Protein AF-A0A1L9AW19-F1 (afdb_monomer_lite)

Organism: NCBI:txid83449

Radius of gyration: 34.16 Å; chains: 1; bounding box: 81×55×118 Å

Secondary structure (DSSP, 8-state):
---------PPP---PPPTT----------PPPEEEEPPPPHHHHHHHHHT--SEEE---EEEEESPPSEEEEEEEEEEEEETTEEEEEEPPS-EEEEE-TTSEEEEEETTB--EEETTTTT--EEEEEEEEEEESSTTPPPEEEEEEEEEEE-EEEEEE--SS--BTPEEEEEEEE-GGGGGSEEEEEEEE----TT----SSPPEEEEEEEPTTS-TT--EEEETTBSSSS-SSB----S---SSEEEEEEEEEE-TTSPPEEEEEEEEEEEEPPPEEEEEEEEE-TTSTTEEEEEEEEESB-GGG--EEEEEEE-S--SS-----GGGT-EEEEPPTTSEEEEEEEGGG-TT----TT-S-SS--EEEEE-TT-EETTEE--STTT-EE-TTT--EEETTEEE--TT-SEEE-TTHHHHS-PPPPP-----------S--TT-S-TTSPPPHHHHHHHHHHHH--EEEEEE-TTS-EEEETTEE--SHHHHHTS--EETTTTEEPPHHHHHHHHHHHHHSPTT--GGGG--SS-EE--HHHHHHHHHHHIIIIIHHHHHHHTTTTGGGS-HHHHHHHHHHHHHH-TTHHHHT-HHHHHHHHTT-HHHHHH-GGG--S-HHHHHHHHHHHHHHHHHSPPP--

Structure (mmCIF, N/CA/C/O backbone):
data_AF-A0A1L9AW19-F1
#
_entry.id   AF-A0A1L9AW19-F1
#
loop_
_atom_site.group_PDB
_atom_site.id
_atom_site.type_symbol
_atom_site.label_atom_id
_atom_site.label_alt_id
_atom_site.label_comp_id
_atom_site.label_asym_id
_atom_site.label_entity_id
_atom_site.label_seq_id
_atom_site.pdbx_PDB_ins_code
_atom_site.Cartn_x
_atom_site.Cartn_y
_atom_site.Cartn_z
_atom_site.occupancy
_atom_site.B_iso_or_equiv
_atom_site.auth_seq_id
_atom_site.auth_comp_id
_atom_site.auth_asym_id
_atom_site.auth_atom_id
_atom_site.pdbx_PDB_model_num
ATOM 1 N N . MET A 1 1 ? -4.990 26.698 59.824 1.00 34.62 1 MET A N 1
ATOM 2 C CA . MET A 1 1 ? -4.557 26.229 58.493 1.00 34.62 1 MET A CA 1
ATOM 3 C C . MET A 1 1 ? -4.482 24.715 58.561 1.00 34.62 1 MET A C 1
ATOM 5 O O . MET A 1 1 ? -3.542 24.199 59.143 1.00 34.62 1 MET A O 1
ATOM 9 N N . ALA A 1 2 ? -5.534 24.029 58.117 1.00 32.56 2 ALA A N 1
ATOM 10 C CA . ALA A 1 2 ? -5.581 22.571 58.079 1.00 32.56 2 ALA A CA 1
ATOM 11 C C . ALA A 1 2 ? -5.122 22.136 56.685 1.00 32.56 2 ALA A C 1
ATOM 13 O O . ALA A 1 2 ? -5.772 22.458 55.695 1.00 32.56 2 ALA A O 1
ATOM 14 N N . THR A 1 3 ? -3.956 21.504 56.613 1.00 30.02 3 THR A N 1
ATOM 15 C CA . THR A 1 3 ? -3.401 20.929 55.389 1.00 30.02 3 THR A CA 1
ATOM 16 C C . THR A 1 3 ? -4.108 19.616 55.089 1.00 30.02 3 THR A C 1
ATOM 18 O O . THR A 1 3 ? -4.022 18.666 55.863 1.00 30.02 3 THR A O 1
ATOM 21 N N . THR A 1 4 ? -4.832 19.586 53.975 1.00 33.34 4 THR A N 1
ATOM 22 C CA . THR A 1 4 ? -5.451 18.393 53.399 1.00 33.34 4 THR A CA 1
ATOM 23 C C . THR A 1 4 ? -4.341 17.505 52.830 1.00 33.34 4 THR A C 1
ATOM 25 O O . THR A 1 4 ? -3.750 17.841 51.807 1.00 33.34 4 THR A O 1
ATOM 28 N N . GLU A 1 5 ? -4.007 16.407 53.509 1.00 33.78 5 GLU A N 1
ATOM 29 C CA . GLU A 1 5 ? -3.123 15.374 52.958 1.00 33.78 5 GLU A CA 1
ATOM 30 C C . GLU A 1 5 ? -3.886 14.556 51.907 1.00 33.78 5 GLU A C 1
ATOM 32 O O . GLU A 1 5 ? -4.848 13.851 52.219 1.00 33.78 5 GLU A O 1
ATOM 37 N N . GLU A 1 6 ? -3.448 14.646 50.651 1.00 36.22 6 GLU A N 1
ATOM 38 C CA . GLU A 1 6 ? -3.836 13.719 49.588 1.00 36.22 6 GLU A CA 1
ATOM 39 C C . GLU A 1 6 ? -3.358 12.302 49.938 1.00 36.22 6 GLU A C 1
ATOM 41 O O . GLU A 1 6 ? -2.165 11.992 49.912 1.00 36.22 6 GLU A O 1
ATOM 46 N N . GLN A 1 7 ? -4.300 11.412 50.255 1.00 36.25 7 GLN A N 1
ATOM 47 C CA . GLN A 1 7 ? -4.023 9.987 50.404 1.00 36.25 7 GLN A CA 1
ATOM 48 C C . GLN A 1 7 ? -3.700 9.367 49.038 1.00 36.25 7 GLN A C 1
ATOM 50 O O . GLN A 1 7 ? -4.588 9.095 48.230 1.00 36.25 7 GLN A O 1
ATOM 55 N N . GLN A 1 8 ? -2.417 9.088 48.800 1.00 32.81 8 GLN A N 1
ATOM 56 C CA . GLN A 1 8 ? -1.978 8.233 47.698 1.00 32.81 8 GLN A CA 1
ATOM 57 C C . GLN A 1 8 ? -2.557 6.818 47.854 1.00 32.81 8 GLN A C 1
ATOM 59 O O . GLN A 1 8 ? -2.247 6.097 48.806 1.00 32.81 8 GLN A O 1
ATOM 64 N N . VAL A 1 9 ? -3.372 6.397 46.886 1.00 38.53 9 VAL A N 1
ATOM 65 C CA . VAL A 1 9 ? -3.925 5.040 46.803 1.00 38.53 9 VAL A CA 1
ATOM 66 C C . VAL A 1 9 ? -2.788 4.048 46.515 1.00 38.53 9 VAL A C 1
ATOM 68 O O . VAL A 1 9 ? -2.249 3.993 45.409 1.00 38.53 9 VAL A O 1
ATOM 71 N N . LYS A 1 10 ? -2.392 3.258 47.522 1.00 43.81 10 LYS A N 1
ATOM 72 C CA . LYS A 1 10 ? -1.422 2.159 47.370 1.00 43.81 10 LYS A CA 1
ATOM 73 C C . LYS A 1 10 ? -2.030 1.023 46.543 1.00 43.81 10 LYS A C 1
ATOM 75 O O . LYS A 1 10 ? -3.122 0.549 46.848 1.00 43.81 10 LYS A O 1
ATOM 80 N N . LYS A 1 11 ? -1.287 0.533 45.542 1.00 44.16 11 LYS A N 1
ATOM 81 C CA . LYS A 1 11 ? -1.626 -0.701 44.811 1.00 44.16 11 LYS A CA 1
ATOM 82 C C . LYS A 1 11 ? -1.694 -1.897 45.780 1.00 44.16 11 LYS A C 1
ATOM 84 O O . LYS A 1 11 ? -0.886 -1.944 46.712 1.00 44.16 11 LYS A O 1
ATOM 89 N N . PRO A 1 12 ? -2.601 -2.869 45.566 1.00 49.94 12 PRO A N 1
ATOM 90 C CA . PRO A 1 12 ? -2.660 -4.071 46.390 1.00 49.94 12 PRO A CA 1
ATOM 91 C C . PRO A 1 12 ? -1.337 -4.839 46.274 1.00 49.94 12 PRO A C 1
ATOM 93 O O . PRO A 1 12 ? -0.938 -5.249 45.186 1.00 49.94 12 PRO A O 1
ATOM 96 N N . GLY A 1 13 ? -0.632 -4.978 47.396 1.00 51.50 13 GLY A N 1
ATOM 97 C CA . GLY A 1 13 ? 0.623 -5.716 47.501 1.00 51.50 13 GLY A CA 1
ATOM 98 C C . GLY A 1 13 ? 0.438 -6.993 48.310 1.00 51.50 13 GLY A C 1
ATOM 99 O O . GLY A 1 13 ? -0.326 -7.021 49.274 1.00 51.50 13 GLY A O 1
ATOM 100 N N . THR A 1 14 ? 1.159 -8.046 47.940 1.00 54.50 14 THR A N 1
ATOM 101 C CA . THR A 1 14 ? 1.256 -9.260 48.753 1.00 54.50 14 THR A CA 1
ATOM 102 C C . THR A 1 14 ? 2.213 -8.992 49.912 1.00 54.50 14 THR A C 1
ATOM 104 O O . THR A 1 14 ? 3.387 -8.698 49.689 1.00 54.50 14 THR A O 1
ATOM 107 N N . VAL A 1 15 ? 1.722 -9.073 51.149 1.00 62.09 15 VAL A N 1
ATOM 108 C CA . VAL A 1 15 ? 2.548 -8.933 52.357 1.00 62.09 15 VAL A CA 1
ATOM 109 C C . VAL A 1 15 ? 2.790 -10.320 52.945 1.00 62.09 15 VAL A C 1
ATOM 111 O O . VAL A 1 15 ? 1.854 -10.974 53.397 1.00 62.09 15 VAL A O 1
ATOM 114 N N . SER A 1 16 ? 4.048 -10.760 52.957 1.00 62.31 16 SER A N 1
ATOM 115 C CA . SER A 1 16 ? 4.471 -11.973 53.664 1.00 62.31 16 SER A CA 1
ATOM 116 C C . SER A 1 16 ? 4.874 -11.614 55.093 1.00 62.31 16 SER A C 1
ATOM 118 O O . SER A 1 16 ? 5.775 -10.801 55.295 1.00 62.31 16 SER A O 1
ATOM 120 N N . LEU A 1 17 ? 4.215 -12.213 56.086 1.00 73.00 17 LEU A N 1
ATOM 121 C CA . LEU A 1 17 ? 4.523 -12.017 57.505 1.00 73.00 17 LEU A CA 1
ATOM 122 C C . LEU A 1 17 ? 5.279 -13.236 58.045 1.00 73.00 17 LEU A C 1
ATOM 124 O O . LEU A 1 17 ? 4.819 -14.368 57.901 1.00 73.00 17 LEU A O 1
ATOM 128 N N . SER A 1 18 ? 6.429 -13.010 58.680 1.00 75.75 18 SER A N 1
ATOM 129 C CA . SER A 1 18 ? 7.195 -14.075 59.336 1.00 75.75 18 SER A CA 1
ATOM 130 C C . SER A 1 18 ? 6.483 -14.582 60.592 1.00 75.75 18 SER A C 1
ATOM 132 O O . SER A 1 18 ? 5.833 -13.816 61.310 1.00 75.75 18 SER A O 1
ATOM 134 N N . ALA A 1 19 ? 6.653 -15.867 60.910 1.00 69.56 19 ALA A N 1
ATOM 135 C CA . ALA A 1 19 ? 6.173 -16.430 62.169 1.00 69.56 19 ALA A CA 1
ATOM 136 C C . ALA A 1 19 ? 6.755 -15.650 63.367 1.00 69.56 19 ALA A C 1
ATOM 138 O O . ALA A 1 19 ? 7.963 -15.434 63.446 1.00 69.56 19 ALA A O 1
ATOM 139 N N . GLY A 1 20 ? 5.888 -15.203 64.283 1.00 77.06 20 GLY A N 1
ATOM 140 C CA . GLY A 1 20 ? 6.267 -14.380 65.441 1.00 77.06 20 GLY A CA 1
ATOM 141 C C . GLY A 1 20 ? 6.178 -12.861 65.231 1.00 77.06 20 GLY A C 1
ATOM 142 O O . GLY A 1 20 ? 6.421 -12.115 66.178 1.00 77.06 20 GLY A O 1
ATOM 143 N N . TYR A 1 21 ? 5.792 -12.390 64.039 1.00 74.31 21 TYR A N 1
ATOM 144 C CA . TYR A 1 21 ? 5.556 -10.968 63.776 1.00 74.31 21 TYR A CA 1
ATOM 145 C C . TYR A 1 21 ? 4.434 -10.405 64.669 1.00 74.31 21 TYR A C 1
ATOM 147 O O . TYR A 1 21 ? 3.326 -10.941 64.707 1.00 74.31 21 TYR A O 1
ATOM 155 N N . ARG A 1 22 ? 4.721 -9.314 65.391 1.00 71.81 22 ARG A N 1
ATOM 156 C CA . ARG A 1 22 ? 3.766 -8.600 66.252 1.00 71.81 22 ARG A CA 1
ATOM 157 C C . ARG A 1 22 ? 3.751 -7.119 65.893 1.00 71.81 22 ARG A C 1
ATOM 159 O O . ARG A 1 22 ? 4.606 -6.361 66.338 1.00 71.81 22 ARG A O 1
ATOM 166 N N . ALA A 1 23 ? 2.765 -6.714 65.105 1.00 79.25 23 ALA A N 1
ATOM 167 C CA . ALA A 1 23 ? 2.429 -5.318 64.860 1.00 79.25 23 ALA A CA 1
ATOM 168 C C . ALA A 1 23 ? 0.916 -5.194 64.636 1.00 79.25 23 ALA A C 1
ATOM 170 O O . ALA A 1 23 ? 0.247 -6.183 64.334 1.00 79.25 23 ALA A O 1
ATOM 171 N N . SER A 1 24 ? 0.381 -3.982 64.775 1.00 77.31 24 SER A N 1
ATOM 172 C CA . SER A 1 24 ? -0.996 -3.683 64.382 1.00 77.31 24 SER A CA 1
ATOM 173 C C . SER A 1 24 ? -1.022 -3.359 62.889 1.00 77.31 24 SER A C 1
ATOM 175 O O . SER A 1 24 ? -0.371 -2.406 62.461 1.00 77.31 24 SER A O 1
ATOM 177 N N . ILE A 1 25 ? -1.735 -4.161 62.096 1.00 72.06 25 ILE A N 1
ATOM 178 C CA . ILE A 1 25 ? -1.934 -3.911 60.665 1.00 72.06 25 ILE A CA 1
ATOM 179 C C . ILE A 1 25 ? -3.363 -3.391 60.485 1.00 72.06 25 ILE A C 1
ATOM 181 O O . ILE A 1 25 ? -4.308 -4.160 60.673 1.00 72.06 25 ILE A O 1
ATOM 185 N N . PRO A 1 26 ? -3.557 -2.107 60.142 1.00 71.00 26 PRO A N 1
ATOM 186 C CA . PRO A 1 26 ? -4.883 -1.597 59.838 1.00 71.00 26 PRO A CA 1
ATOM 187 C C . PRO A 1 26 ? -5.350 -2.159 58.492 1.00 71.00 26 PRO A C 1
ATOM 189 O O . PRO A 1 26 ? -4.672 -2.011 57.474 1.00 71.00 26 PRO A O 1
ATOM 192 N N . PHE A 1 27 ? -6.523 -2.786 58.483 1.00 69.00 27 PHE A N 1
ATOM 193 C CA . PHE A 1 27 ? -7.205 -3.190 57.258 1.00 69.00 27 PHE A CA 1
ATOM 194 C C . PHE A 1 27 ? -8.269 -2.158 56.910 1.00 69.00 27 PHE A C 1
ATOM 196 O O . PHE A 1 27 ? -9.036 -1.730 57.772 1.00 69.00 27 PHE A O 1
ATOM 203 N N . VAL A 1 28 ? -8.344 -1.800 55.632 1.00 71.31 28 VAL A N 1
ATOM 204 C CA . VAL A 1 28 ? -9.493 -1.080 55.087 1.00 71.31 28 VAL A CA 1
ATOM 205 C C . VAL A 1 28 ? -10.367 -2.116 54.405 1.00 71.31 28 VAL A C 1
ATOM 207 O O . VAL A 1 28 ? -9.972 -2.717 53.407 1.00 71.31 28 VAL A O 1
ATOM 210 N N . LEU A 1 29 ? -11.538 -2.369 54.980 1.00 75.81 29 LEU A N 1
ATOM 211 C CA . LEU A 1 29 ? -12.510 -3.265 54.376 1.00 75.81 29 LEU A CA 1
ATOM 212 C C . LEU A 1 29 ? -13.164 -2.522 53.210 1.00 75.81 29 LEU A C 1
ATOM 214 O O . LEU A 1 29 ? -13.919 -1.577 53.425 1.00 75.81 29 LEU A O 1
ATOM 218 N N . VAL A 1 30 ? -12.839 -2.928 51.982 1.00 78.44 30 VAL A N 1
ATOM 219 C CA . VAL A 1 30 ? -13.473 -2.392 50.774 1.00 78.44 30 VAL A CA 1
ATOM 220 C C . VAL A 1 30 ? -14.645 -3.310 50.420 1.00 78.44 30 VAL A C 1
ATOM 222 O O . VAL A 1 30 ? -14.416 -4.443 49.986 1.00 78.44 30 VAL A O 1
ATOM 225 N N . PRO A 1 31 ? -15.901 -2.893 50.656 1.00 82.19 31 PRO A N 1
ATOM 226 C CA . PRO A 1 31 ? -17.059 -3.692 50.280 1.00 82.19 31 PRO A CA 1
ATOM 227 C C . PRO A 1 31 ? -17.091 -3.926 48.766 1.00 82.19 31 PRO A C 1
ATOM 229 O O . PRO A 1 31 ? -16.716 -3.049 47.989 1.00 82.19 31 PRO A O 1
ATOM 232 N N . ARG A 1 32 ? -17.564 -5.108 48.339 1.00 86.62 32 ARG A N 1
ATOM 233 C CA . ARG A 1 32 ? -17.723 -5.409 46.910 1.00 86.62 32 ARG A CA 1
ATOM 234 C C . ARG A 1 32 ? -18.640 -4.380 46.268 1.00 86.62 32 ARG A C 1
ATOM 236 O O . ARG A 1 32 ? -19.768 -4.170 46.724 1.00 86.62 32 ARG A O 1
ATOM 243 N N . THR A 1 33 ? -18.143 -3.755 45.219 1.00 92.56 33 THR A N 1
ATOM 244 C CA . THR A 1 33 ? -18.880 -2.772 44.447 1.00 92.56 33 THR A CA 1
ATOM 245 C C . THR A 1 33 ? -19.759 -3.456 43.407 1.00 92.56 33 THR A C 1
ATOM 247 O O . THR A 1 33 ? -19.515 -4.588 42.999 1.00 92.56 33 THR A O 1
ATOM 250 N N . SER A 1 34 ? -20.836 -2.788 43.004 1.00 94.62 34 SER A N 1
ATOM 251 C CA . SER A 1 34 ? -21.657 -3.232 41.873 1.00 94.62 34 SER A CA 1
ATOM 252 C C . SER A 1 34 ? -22.254 -2.028 41.167 1.00 94.62 34 SER A C 1
ATOM 254 O O . SER A 1 34 ? -22.520 -1.006 41.804 1.00 94.62 34 SER A O 1
ATOM 256 N N . ILE A 1 35 ? -22.450 -2.160 39.860 1.00 97.50 35 ILE A N 1
ATOM 257 C CA . ILE A 1 35 ? -23.029 -1.141 38.990 1.00 97.50 35 ILE A CA 1
ATOM 258 C C . ILE A 1 35 ? -24.196 -1.776 38.244 1.00 97.50 35 ILE A C 1
ATOM 260 O O . ILE A 1 35 ? -24.073 -2.875 37.708 1.00 97.50 35 ILE A O 1
ATOM 264 N N . THR A 1 36 ? -25.321 -1.071 38.205 1.00 97.69 36 THR A N 1
ATOM 265 C CA . THR A 1 36 ? -26.475 -1.386 37.362 1.00 97.69 36 THR A CA 1
ATOM 266 C C . THR A 1 36 ? -26.659 -0.231 36.390 1.00 97.69 36 THR A C 1
ATOM 268 O O . THR A 1 36 ? -26.858 0.901 36.823 1.00 97.69 36 THR A O 1
ATOM 271 N N . LEU A 1 37 ? -26.533 -0.510 35.093 1.00 98.12 37 LEU A N 1
ATOM 272 C CA . LEU A 1 37 ? -26.652 0.493 34.037 1.00 98.12 37 LEU A CA 1
ATOM 273 C C . LEU A 1 37 ? -28.118 0.675 33.651 1.00 98.12 37 LEU A C 1
ATOM 275 O O . LEU A 1 37 ? -28.838 -0.312 33.478 1.00 98.12 37 LEU A O 1
ATOM 279 N N . ASP A 1 38 ? -28.531 1.926 33.481 1.00 97.31 38 ASP A N 1
ATOM 280 C CA . ASP A 1 38 ? -29.851 2.241 32.951 1.00 97.31 38 ASP A CA 1
ATOM 281 C C . ASP A 1 38 ? -29.907 1.943 31.450 1.00 97.31 38 ASP A C 1
ATOM 283 O O . ASP A 1 38 ? -28.893 1.930 30.744 1.00 97.31 38 ASP A O 1
ATOM 287 N N . SER A 1 39 ? -31.120 1.727 30.942 1.00 94.38 39 SER A N 1
ATOM 288 C CA . SER A 1 39 ? -31.318 1.662 29.495 1.00 94.38 39 SER A CA 1
ATOM 289 C C . SER A 1 39 ? -31.022 3.027 28.858 1.00 94.38 39 SER A C 1
ATOM 291 O O . SER A 1 39 ? -31.372 4.057 29.443 1.00 94.38 39 SER A O 1
ATOM 293 N N . PRO A 1 40 ? -30.421 3.064 27.656 1.00 93.50 40 PRO A N 1
ATOM 294 C CA . PRO A 1 40 ? -30.194 4.304 26.927 1.00 93.50 40 PRO A CA 1
ATOM 295 C C . PRO A 1 40 ? -31.477 5.119 26.764 1.00 93.50 40 PRO A C 1
ATOM 297 O O . PRO A 1 40 ? -32.549 4.577 26.495 1.00 93.50 40 PRO A O 1
ATOM 300 N N . GLY A 1 41 ? -31.364 6.441 26.899 1.00 90.38 41 GLY A N 1
ATOM 301 C CA . GLY A 1 41 ? -32.507 7.336 26.746 1.00 90.38 41 GLY A CA 1
ATOM 302 C C . GLY A 1 41 ? -33.110 7.299 25.335 1.00 90.38 41 GLY A C 1
ATOM 303 O O . GLY A 1 41 ? -32.423 7.023 24.346 1.00 90.38 41 GLY A O 1
ATOM 304 N N . THR A 1 42 ? -34.393 7.655 25.229 1.00 92.62 42 THR A N 1
ATOM 305 C CA . THR A 1 42 ? -35.143 7.662 23.960 1.00 92.62 42 THR A CA 1
ATOM 306 C C . THR A 1 42 ? -34.464 8.508 22.882 1.00 92.62 42 THR A C 1
ATOM 308 O O . THR A 1 42 ? -34.371 8.071 21.742 1.00 92.62 42 THR A O 1
ATOM 311 N N . LEU A 1 43 ? -33.922 9.680 23.237 1.00 92.00 43 LEU A N 1
ATOM 312 C CA . LEU A 1 43 ? -33.252 10.572 22.281 1.00 92.00 43 LEU A CA 1
ATOM 313 C C . LEU A 1 43 ? -31.983 9.958 21.672 1.00 92.00 43 LEU A C 1
ATOM 315 O O . LEU A 1 43 ? -31.759 10.102 20.475 1.00 92.00 43 LEU A O 1
ATOM 319 N N . ALA A 1 44 ? -31.178 9.250 22.469 1.00 92.62 44 ALA A N 1
ATOM 320 C CA . ALA A 1 44 ? -29.969 8.588 21.977 1.00 92.62 44 ALA A CA 1
ATOM 321 C C . ALA A 1 44 ? -30.324 7.440 21.018 1.00 92.62 44 ALA A C 1
ATOM 323 O O . ALA A 1 44 ? -29.737 7.314 19.944 1.00 92.62 44 ALA A O 1
ATOM 324 N N . SER A 1 45 ? -31.348 6.658 21.377 1.00 93.62 45 SER A N 1
ATOM 325 C CA . SER A 1 45 ? -31.866 5.573 20.537 1.00 93.62 45 SER A CA 1
ATOM 326 C C . SER A 1 45 ? -32.445 6.100 19.220 1.00 93.62 45 SER A C 1
ATOM 328 O O . SER A 1 45 ? -32.104 5.598 18.153 1.00 93.62 45 SER A O 1
ATOM 330 N N . MET A 1 46 ? -33.252 7.165 19.274 1.00 93.12 46 MET A N 1
ATOM 331 C CA . MET A 1 46 ? -33.784 7.829 18.080 1.00 93.12 46 MET A CA 1
ATOM 332 C C . MET A 1 46 ? -32.673 8.413 17.204 1.00 93.12 46 MET A C 1
ATOM 334 O O . MET A 1 46 ? -32.763 8.325 15.985 1.00 93.12 46 MET A O 1
ATOM 338 N N . GLY A 1 47 ? -31.617 8.975 17.801 1.00 93.06 47 GLY A N 1
ATOM 339 C CA . GLY A 1 47 ? -30.457 9.484 17.068 1.00 93.06 47 GLY A CA 1
ATOM 340 C C . GLY A 1 47 ? -29.815 8.406 16.194 1.00 93.06 47 GLY A C 1
ATOM 341 O O . GLY A 1 47 ? -29.681 8.605 14.989 1.00 93.06 47 GLY A O 1
ATOM 342 N N . LEU A 1 48 ? -29.521 7.239 16.777 1.00 92.62 48 LEU A N 1
ATOM 343 C CA . LEU A 1 48 ? -28.939 6.088 16.066 1.00 92.62 48 LEU A CA 1
ATOM 344 C C . LEU A 1 48 ? -29.869 5.505 14.998 1.00 92.62 48 LEU A C 1
ATOM 346 O O . LEU A 1 48 ? -29.412 5.116 13.926 1.00 92.62 48 LEU A O 1
ATOM 350 N N . GLN A 1 49 ? -31.171 5.458 15.277 1.00 92.50 49 GLN A N 1
ATOM 351 C CA . GLN A 1 49 ? -32.166 4.894 14.361 1.00 92.50 49 GLN A CA 1
ATOM 352 C C . GLN A 1 49 ? -32.542 5.841 13.221 1.00 92.50 49 GLN A C 1
ATOM 354 O O . GLN A 1 49 ? -32.952 5.379 12.159 1.00 92.50 49 GLN A O 1
ATOM 359 N N . SER A 1 50 ? -32.416 7.155 13.428 1.00 92.31 50 SER A N 1
ATOM 360 C CA . SER A 1 50 ? -32.757 8.154 12.412 1.00 92.31 50 SER A CA 1
ATOM 361 C C . SER A 1 50 ? -31.820 8.116 11.208 1.00 92.31 50 SER A C 1
ATOM 363 O O . SER A 1 50 ? -32.238 8.484 10.115 1.00 92.31 50 SER A O 1
ATOM 365 N N . GLY A 1 51 ? -30.563 7.697 11.406 1.00 87.62 51 GLY A N 1
ATOM 366 C CA . GLY A 1 51 ? -29.549 7.702 10.353 1.00 87.62 51 GLY A CA 1
ATOM 367 C C . GLY A 1 51 ? -29.276 9.101 9.790 1.00 87.62 51 GLY A C 1
ATOM 368 O O . GLY A 1 51 ? -28.996 9.224 8.601 1.00 87.62 51 GLY A O 1
ATOM 369 N N . VAL A 1 52 ? -29.404 10.154 10.610 1.00 89.12 52 VAL A N 1
ATOM 370 C CA . VAL A 1 52 ? -29.158 11.554 10.212 1.00 89.12 52 VAL A CA 1
ATOM 371 C C . VAL A 1 52 ? -27.902 12.141 10.868 1.00 89.12 52 VAL A C 1
ATOM 373 O O . VAL A 1 52 ? -27.033 12.612 10.138 1.00 89.12 52 VAL A O 1
ATOM 376 N N . PRO A 1 53 ? -27.755 12.159 12.208 1.00 93.19 53 PRO A N 1
ATOM 377 C CA . PRO A 1 53 ? -26.592 12.783 12.828 1.00 93.19 53 PRO A CA 1
ATOM 378 C C . PRO A 1 53 ? -25.361 11.873 12.764 1.00 93.19 53 PRO A C 1
ATOM 380 O O . PRO A 1 53 ? -25.418 10.709 13.157 1.00 93.19 53 PRO A O 1
ATOM 383 N N . LEU A 1 54 ? -24.221 12.427 12.342 1.00 93.38 54 LEU A N 1
ATOM 384 C CA . LEU A 1 54 ? -22.939 11.709 12.345 1.00 93.38 54 LEU A CA 1
ATOM 385 C C . LEU A 1 54 ? -22.407 11.461 13.766 1.00 93.38 54 LEU A C 1
ATOM 387 O O . LEU A 1 54 ? -21.733 10.465 14.020 1.00 93.38 54 LEU A O 1
ATOM 391 N N . THR A 1 55 ? -22.721 12.372 14.691 1.00 94.81 55 THR A N 1
ATOM 392 C CA . T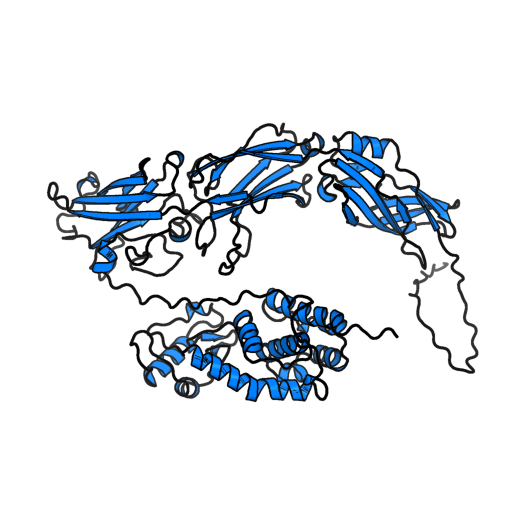HR A 1 55 ? -22.347 12.290 16.105 1.00 94.81 55 THR A CA 1
ATOM 393 C C . THR A 1 55 ? -23.588 12.351 16.985 1.00 94.81 55 THR A C 1
ATOM 395 O O . THR A 1 55 ? -24.475 13.184 16.792 1.00 94.81 55 THR A O 1
ATOM 398 N N . ILE A 1 56 ? -23.673 11.446 17.956 1.00 96.12 56 ILE A N 1
ATOM 399 C CA . ILE A 1 56 ? -24.869 11.234 18.771 1.00 96.12 56 ILE A CA 1
ATOM 400 C C . ILE A 1 56 ? -24.485 11.356 20.238 1.00 96.12 56 ILE A C 1
ATOM 402 O O . ILE A 1 56 ? -23.648 10.609 20.740 1.00 96.12 56 ILE A O 1
ATOM 406 N N . SER A 1 57 ? -25.118 12.298 20.937 1.00 96.69 57 SER A N 1
ATOM 407 C CA . SER A 1 57 ? -25.003 12.400 22.392 1.00 96.69 57 SER A CA 1
ATOM 408 C C . SER A 1 57 ? -25.648 11.178 23.041 1.00 96.69 57 SER A C 1
ATOM 410 O O . SER A 1 57 ? -26.824 10.888 22.804 1.00 96.69 57 SER A O 1
ATOM 412 N N . PHE A 1 58 ? -24.880 10.462 23.857 1.00 97.50 58 PHE A N 1
ATOM 413 C CA . PHE A 1 58 ? -25.266 9.178 24.429 1.00 97.50 58 PHE A CA 1
ATOM 414 C C . PHE A 1 58 ? -25.065 9.198 25.954 1.00 97.50 58 PHE A C 1
ATOM 416 O O . PHE A 1 58 ? -24.026 8.769 26.461 1.00 97.50 58 PHE A O 1
ATOM 423 N N . PRO A 1 59 ? -26.034 9.742 26.719 1.00 97.44 59 PRO A N 1
ATOM 424 C CA . PRO A 1 59 ? -25.947 9.787 28.173 1.00 97.44 59 PRO A CA 1
ATOM 425 C C . PRO A 1 59 ? -25.901 8.381 28.772 1.00 97.44 59 PRO A C 1
ATOM 427 O O . PRO A 1 59 ? -26.776 7.561 28.501 1.00 97.44 59 PRO A O 1
ATOM 430 N N . ILE A 1 60 ? -24.914 8.135 29.634 1.00 98.06 60 ILE A N 1
ATOM 431 C CA . ILE A 1 60 ? -24.779 6.886 30.386 1.00 98.06 60 ILE A CA 1
ATOM 432 C C . ILE A 1 60 ? -25.026 7.194 31.860 1.00 98.06 60 ILE A C 1
ATOM 434 O O . ILE A 1 60 ? -24.338 8.031 32.453 1.00 98.06 60 ILE A O 1
ATOM 438 N N . LYS A 1 61 ? -26.023 6.519 32.431 1.00 98.12 61 LYS A N 1
ATOM 439 C CA . LYS A 1 61 ? -26.464 6.662 33.820 1.00 98.12 61 LYS A CA 1
ATOM 440 C C . LYS A 1 61 ? -26.729 5.294 34.435 1.00 98.12 61 LYS A C 1
ATOM 442 O O . LYS A 1 61 ? -26.791 4.284 33.728 1.00 98.12 61 LYS A O 1
ATOM 447 N N . GLY A 1 62 ? -26.850 5.267 35.751 1.00 98.00 62 GLY A N 1
ATOM 448 C CA . GLY A 1 62 ? -27.214 4.064 36.471 1.00 98.00 62 GLY A CA 1
ATOM 449 C C . GLY A 1 62 ? -27.173 4.251 37.974 1.00 98.00 62 GLY A C 1
ATOM 450 O O . GLY A 1 62 ? -27.053 5.360 38.499 1.00 98.00 62 GLY A O 1
ATOM 451 N N . THR A 1 63 ? -27.215 3.125 38.672 1.00 98.25 63 THR A N 1
ATOM 452 C CA . THR A 1 63 ? -27.058 3.061 40.124 1.00 98.25 63 THR A CA 1
ATOM 453 C C . THR A 1 63 ? -25.849 2.219 40.490 1.00 98.25 63 THR A C 1
ATOM 455 O O . THR A 1 63 ? -25.495 1.246 39.822 1.00 98.25 63 THR A O 1
ATOM 458 N N . SER A 1 64 ? -25.191 2.601 41.573 1.00 96.81 64 SER A N 1
ATOM 459 C CA . SER A 1 64 ? -24.007 1.935 42.087 1.00 96.81 64 SER A CA 1
ATOM 460 C C . SER A 1 64 ? -24.185 1.622 43.569 1.00 96.81 64 SER A C 1
ATOM 462 O O . SER A 1 64 ? -24.859 2.346 44.304 1.00 96.81 64 SER A O 1
ATOM 464 N N . LYS A 1 65 ? -23.597 0.516 44.024 1.00 95.81 65 LYS A N 1
ATOM 465 C CA . LYS A 1 65 ? -23.547 0.157 45.447 1.00 95.81 65 LYS A CA 1
ATOM 466 C C . LYS A 1 65 ? -22.109 0.140 45.916 1.00 95.81 65 LYS A C 1
ATOM 468 O O . LYS A 1 65 ? -21.234 -0.342 45.196 1.00 95.81 65 LYS A O 1
ATOM 473 N N . ASN A 1 66 ? -21.907 0.591 47.153 1.00 93.44 66 ASN A N 1
ATOM 474 C CA . ASN A 1 66 ? -20.623 0.555 47.853 1.00 93.44 66 ASN A CA 1
ATOM 475 C C . ASN A 1 66 ? -19.516 1.419 47.223 1.00 93.44 66 ASN A C 1
ATOM 477 O O . ASN A 1 66 ? -18.349 1.267 47.573 1.00 93.44 66 ASN A O 1
ATOM 481 N N . PHE A 1 67 ? -19.879 2.356 46.345 1.00 93.62 67 PHE A N 1
ATOM 482 C CA . PHE A 1 67 ? -18.979 3.420 45.920 1.00 93.62 67 PHE A CA 1
ATOM 483 C C . PHE A 1 67 ? -19.175 4.662 46.799 1.00 93.62 67 PHE A C 1
ATOM 485 O O . PHE A 1 67 ? -20.317 5.043 47.063 1.00 93.62 67 PHE A O 1
ATOM 492 N N . PRO A 1 68 ? -18.092 5.327 47.237 1.00 92.50 68 PRO A N 1
ATOM 493 C CA . PRO A 1 68 ? -18.214 6.607 47.915 1.00 92.50 68 PRO A CA 1
ATOM 494 C C . PRO A 1 68 ? -18.636 7.694 46.914 1.00 92.50 68 PRO A C 1
ATOM 496 O O . PRO A 1 68 ? -18.107 7.679 45.794 1.00 92.50 68 PRO A O 1
ATOM 499 N N . PRO A 1 69 ? -19.482 8.664 47.316 1.00 96.38 69 PRO A N 1
ATOM 500 C CA . PRO A 1 69 ? -19.850 9.801 46.474 1.00 96.38 69 PRO A CA 1
ATOM 501 C C . PRO A 1 69 ? -18.632 10.573 45.947 1.00 96.38 69 PRO A C 1
ATOM 503 O O . PRO A 1 69 ? -17.558 10.575 46.564 1.00 96.38 69 PRO A O 1
ATOM 506 N N . GLY A 1 70 ? -18.814 11.240 44.811 1.00 96.44 70 GLY A N 1
ATOM 507 C CA . GLY A 1 70 ? -17.789 12.006 44.103 1.00 96.44 70 GLY A CA 1
ATOM 508 C C . GLY A 1 70 ? -17.366 11.374 42.778 1.00 96.44 70 GLY A C 1
ATOM 509 O O . GLY A 1 70 ? -18.000 10.446 42.274 1.00 96.44 70 GLY A O 1
ATOM 510 N N . ASP A 1 71 ? -16.277 11.895 42.221 1.00 97.31 71 ASP A N 1
ATOM 511 C CA . ASP A 1 71 ? -15.841 11.562 40.868 1.00 97.31 71 ASP A CA 1
ATOM 512 C C . ASP A 1 71 ? -14.870 10.371 40.867 1.00 97.31 71 ASP A C 1
ATOM 514 O O . ASP A 1 71 ? -13.963 10.264 41.706 1.00 97.31 71 ASP A O 1
ATOM 518 N N . ARG A 1 72 ? -15.056 9.451 39.917 1.00 96.50 72 ARG A N 1
ATOM 519 C CA . ARG A 1 72 ? -14.202 8.273 39.719 1.00 96.50 72 ARG A CA 1
ATOM 520 C C . ARG A 1 72 ? -13.763 8.176 38.270 1.00 96.50 72 ARG A C 1
ATOM 522 O O . ARG A 1 72 ? -14.597 8.226 37.375 1.00 96.50 72 ARG A O 1
ATOM 529 N N . LYS A 1 73 ? -12.465 7.983 38.043 1.00 97.56 73 LYS A N 1
ATOM 530 C CA . LYS A 1 73 ? -11.948 7.655 36.710 1.00 97.56 73 LYS A CA 1
ATOM 531 C C . LYS A 1 73 ? -12.481 6.299 36.271 1.00 97.56 73 LYS A C 1
ATOM 533 O O . LYS A 1 73 ? -12.704 5.422 37.105 1.00 97.56 73 LYS A O 1
ATOM 538 N N . CYS A 1 74 ? -12.734 6.136 34.982 1.00 97.25 74 CYS A N 1
ATOM 539 C CA . CYS A 1 74 ? -13.228 4.893 34.398 1.00 97.25 74 CYS A CA 1
ATOM 540 C C . CYS A 1 74 ? -12.568 4.639 33.039 1.00 97.25 74 CYS A C 1
ATOM 542 O O . CYS A 1 74 ? -12.018 5.548 32.428 1.00 97.25 74 CYS A O 1
ATOM 544 N N . ALA A 1 75 ? -12.679 3.412 32.543 1.00 97.81 75 ALA A N 1
ATOM 545 C CA . ALA A 1 75 ? -12.559 3.100 31.126 1.00 97.81 75 ALA A CA 1
ATOM 546 C C . ALA A 1 75 ? -13.963 2.915 30.532 1.00 97.81 75 ALA A C 1
ATOM 548 O O . ALA A 1 75 ? -14.830 2.315 31.171 1.00 97.81 75 ALA A O 1
ATOM 549 N N . LEU A 1 76 ? -14.180 3.425 29.319 1.00 98.44 76 LEU A N 1
ATOM 550 C CA . LEU A 1 76 ? -15.418 3.263 28.555 1.00 98.44 76 LEU A CA 1
ATOM 551 C C . LEU A 1 76 ? -15.087 2.666 27.186 1.00 98.44 76 LEU A C 1
ATOM 553 O O . LEU A 1 76 ? -14.083 3.018 26.567 1.00 98.44 76 LEU A O 1
ATOM 557 N N . SER A 1 77 ? -15.925 1.754 26.705 1.00 98.38 77 SER A N 1
ATOM 558 C CA . SER A 1 77 ? -15.845 1.245 25.334 1.00 98.38 77 SER A CA 1
ATOM 559 C C . SER A 1 77 ? -17.235 1.084 24.740 1.00 98.38 77 SER A C 1
ATOM 561 O O . SER A 1 77 ? -18.154 0.628 25.422 1.00 98.38 77 SER A O 1
ATOM 563 N N . TRP A 1 78 ? -17.378 1.441 23.468 1.00 98.38 78 TRP A N 1
ATOM 564 C CA . TRP A 1 78 ? -18.563 1.148 22.671 1.00 98.38 78 TRP A CA 1
ATOM 565 C C . TRP A 1 78 ? -18.499 -0.291 22.169 1.00 98.38 78 TRP A C 1
ATOM 567 O O . TRP A 1 78 ? -17.465 -0.730 21.668 1.00 98.38 78 TRP A O 1
ATOM 577 N N . LEU A 1 79 ? -19.607 -1.014 22.289 1.00 98.25 79 LEU A N 1
ATOM 578 C CA . LEU A 1 79 ? -19.741 -2.395 21.836 1.00 98.25 79 LEU A CA 1
ATOM 579 C C . LEU A 1 79 ? -20.667 -2.422 20.623 1.00 98.25 79 LEU A C 1
ATOM 581 O O . LEU A 1 79 ? -21.827 -2.031 20.727 1.00 98.25 79 LEU A O 1
ATOM 585 N N . VAL A 1 80 ? -20.176 -2.881 19.480 1.00 98.25 80 VAL A N 1
ATOM 586 C CA . VAL A 1 80 ? -20.926 -2.891 18.218 1.00 98.25 80 VAL A CA 1
ATOM 587 C C . VAL A 1 80 ? -21.117 -4.328 17.770 1.00 98.25 80 VAL A C 1
ATOM 589 O O . VAL A 1 80 ? -20.143 -5.052 17.601 1.00 98.25 80 VAL A O 1
ATOM 592 N N . SER A 1 81 ? -22.362 -4.738 17.548 1.00 97.88 81 SER A N 1
ATOM 593 C CA . SER A 1 81 ? -22.697 -6.040 16.974 1.00 97.88 81 SER A CA 1
ATOM 594 C C . SER A 1 81 ? -23.213 -5.867 15.550 1.00 97.88 81 SER A C 1
ATOM 596 O O . SER A 1 81 ? -24.201 -5.163 15.333 1.00 97.88 81 SER A O 1
ATOM 598 N N . ARG A 1 82 ? -22.560 -6.507 14.579 1.00 96.00 82 ARG A N 1
ATOM 599 C CA . ARG A 1 82 ? -22.968 -6.541 13.164 1.00 96.00 82 ARG A CA 1
ATOM 600 C C . ARG A 1 82 ? -22.594 -7.889 12.561 1.00 96.00 82 ARG A C 1
ATOM 602 O O . ARG A 1 82 ? -21.552 -8.443 12.899 1.00 96.00 82 ARG A O 1
ATOM 609 N N . GLU A 1 83 ? -23.462 -8.439 11.713 1.00 92.50 83 GLU A N 1
ATOM 610 C CA . GLU A 1 83 ? -23.234 -9.728 11.027 1.00 92.50 83 GLU A CA 1
ATOM 611 C C . GLU A 1 83 ? -22.847 -10.889 11.973 1.00 92.50 83 GLU A C 1
ATOM 613 O O . GLU A 1 83 ? -22.047 -11.759 11.637 1.00 92.50 83 GLU A O 1
ATOM 618 N N . GLY A 1 84 ? -23.381 -10.886 13.199 1.00 90.94 84 GLY A N 1
ATOM 619 C CA . GLY A 1 84 ? -23.069 -11.899 14.214 1.00 90.94 84 GLY A CA 1
ATOM 620 C C . GLY A 1 84 ? -21.678 -11.779 14.853 1.00 90.94 84 GLY A C 1
ATOM 621 O O . GLY A 1 84 ? -21.302 -12.651 15.634 1.00 90.94 84 GLY A O 1
ATOM 622 N N . LYS A 1 85 ? -20.921 -10.716 14.560 1.00 95.00 85 LYS A N 1
ATOM 623 C CA . LYS A 1 85 ? -19.629 -10.395 15.185 1.00 95.00 85 LYS A CA 1
ATOM 624 C C . LYS A 1 85 ? -19.769 -9.195 16.115 1.00 95.00 85 LYS A C 1
ATOM 626 O O . LYS A 1 85 ? -20.513 -8.262 15.818 1.00 95.00 85 LYS A O 1
ATOM 631 N N . GLU A 1 86 ? -19.031 -9.214 17.221 1.00 95.31 86 GLU A N 1
ATOM 632 C CA . GLU A 1 86 ? -18.945 -8.100 18.166 1.00 95.31 86 GLU A CA 1
ATOM 633 C C . GLU A 1 86 ? -17.578 -7.417 18.075 1.00 95.31 86 GLU A C 1
ATOM 635 O O . GLU A 1 86 ? -16.538 -8.071 17.996 1.00 95.31 86 GLU A O 1
ATOM 640 N N . PHE A 1 87 ? -17.595 -6.090 18.097 1.00 96.62 87 PHE A N 1
ATOM 641 C CA . PHE A 1 87 ? -16.433 -5.215 18.025 1.00 96.62 87 PHE A CA 1
ATOM 642 C C . PHE A 1 87 ? -16.444 -4.287 19.241 1.00 96.62 87 PHE A C 1
ATOM 644 O O . PHE A 1 87 ? -17.510 -3.872 19.697 1.00 96.62 87 PHE A O 1
ATOM 651 N N . SER A 1 88 ? -15.264 -3.954 19.763 1.00 97.25 88 SER A N 1
ATOM 652 C CA . SER A 1 88 ? -15.109 -3.061 20.914 1.00 97.25 88 SER A CA 1
ATOM 653 C C . SER A 1 88 ? -14.239 -1.871 20.535 1.00 97.25 88 SER A C 1
ATOM 655 O O . SER A 1 88 ? -13.116 -2.056 20.070 1.00 97.25 88 SER A O 1
ATOM 657 N N . TYR A 1 89 ? -14.744 -0.664 20.777 1.00 96.62 89 TYR A N 1
ATOM 658 C CA . TYR A 1 89 ? -14.071 0.593 20.460 1.00 96.62 89 TYR A CA 1
ATOM 659 C C . TYR A 1 89 ? -13.841 1.380 21.754 1.00 96.62 89 TYR A C 1
ATOM 661 O O . TYR A 1 89 ? -14.815 1.878 22.329 1.00 96.62 89 TYR A O 1
ATOM 669 N N . PRO A 1 90 ? -12.596 1.477 22.256 1.00 97.00 90 PRO A N 1
ATOM 670 C CA . PRO A 1 90 ? -12.310 2.269 23.444 1.00 97.00 90 PRO A CA 1
ATOM 671 C C . PRO A 1 90 ? -12.607 3.748 23.189 1.00 97.00 90 PRO A C 1
ATOM 673 O O . PRO A 1 90 ? -12.436 4.248 22.079 1.00 97.00 90 PRO A O 1
ATOM 676 N N . VAL A 1 91 ? -13.076 4.439 24.225 1.00 96.19 91 VAL A N 1
ATOM 677 C CA . VAL A 1 91 ? -13.331 5.879 24.175 1.00 96.19 91 VAL A CA 1
ATOM 678 C C . VAL A 1 91 ? -12.110 6.618 24.699 1.00 96.19 91 VAL A C 1
ATOM 680 O O . VAL A 1 91 ? -11.729 6.444 25.857 1.00 96.19 91 VAL A O 1
ATOM 683 N N . ASP A 1 92 ? -11.525 7.457 23.849 1.00 91.56 92 ASP A N 1
ATOM 684 C CA . ASP A 1 92 ? -10.403 8.314 24.216 1.00 91.56 92 ASP A CA 1
ATOM 685 C C . ASP A 1 92 ? -10.846 9.508 25.079 1.00 91.56 92 ASP A C 1
ATOM 687 O O . ASP A 1 92 ? -11.955 10.035 24.950 1.00 91.56 92 ASP A O 1
ATOM 691 N N . GLY A 1 93 ? -9.939 9.981 25.937 1.00 93.50 93 GLY A N 1
ATOM 692 C CA . GLY A 1 93 ? -10.150 11.130 26.820 1.00 93.50 93 GLY A CA 1
ATOM 693 C C . GLY A 1 93 ? -10.353 10.763 28.291 1.00 93.50 93 GLY A C 1
ATOM 694 O O . GLY A 1 93 ? -10.267 9.606 28.697 1.00 93.50 93 GLY A O 1
ATOM 695 N N . GLU A 1 94 ? -10.591 11.777 29.121 1.00 96.88 94 GLU A N 1
ATOM 696 C CA . GLU A 1 94 ? -10.822 11.597 30.553 1.00 96.88 94 GLU A CA 1
ATOM 697 C C . GLU A 1 94 ? -12.269 11.171 30.810 1.00 96.88 94 GLU A C 1
ATOM 699 O O . GLU A 1 94 ? -13.192 11.989 30.784 1.00 96.88 94 GLU A O 1
ATOM 704 N N . VAL A 1 95 ? -12.470 9.878 31.055 1.00 98.44 95 VAL A N 1
ATOM 705 C CA . VAL A 1 95 ? -13.782 9.314 31.382 1.00 98.44 95 VAL A CA 1
ATOM 706 C C . VAL A 1 95 ? -13.989 9.328 32.898 1.00 98.44 95 VAL A C 1
ATOM 708 O O . VAL A 1 95 ? -13.245 8.687 33.645 1.00 98.44 95 VAL A O 1
ATOM 711 N N . MET A 1 96 ? -15.030 10.027 33.348 1.00 98.25 96 MET A N 1
ATOM 712 C CA . MET A 1 96 ? -15.377 10.198 34.760 1.00 98.25 96 MET A CA 1
ATOM 713 C C . MET A 1 96 ? -16.797 9.713 35.044 1.00 98.25 96 MET A C 1
ATOM 715 O O . MET A 1 96 ? -17.744 10.157 34.397 1.00 98.25 96 MET A O 1
ATOM 719 N N . MET A 1 97 ? -16.953 8.865 36.057 1.00 98.19 97 MET A N 1
ATOM 720 C CA . MET A 1 97 ? -18.225 8.482 36.667 1.00 98.19 97 MET A CA 1
ATOM 721 C C . MET A 1 97 ? -18.463 9.338 37.913 1.00 98.19 97 MET A C 1
ATOM 723 O O . MET A 1 97 ? -17.720 9.234 38.891 1.00 98.19 97 MET A O 1
ATOM 727 N N . LYS A 1 98 ? -19.484 10.193 37.873 1.00 98.06 98 LYS A N 1
ATOM 728 C CA . LYS A 1 98 ? -19.860 11.103 38.962 1.00 98.06 98 LYS A CA 1
ATOM 729 C C . LYS A 1 98 ? -20.954 10.472 39.804 1.00 98.06 98 LYS A C 1
ATOM 731 O O . LYS A 1 98 ? -22.059 10.273 39.307 1.00 98.06 98 LYS A O 1
ATOM 736 N N . ILE A 1 99 ? -20.649 10.153 41.057 1.00 98.00 99 ILE A N 1
ATOM 737 C CA . ILE A 1 99 ? -21.524 9.375 41.942 1.00 98.00 99 ILE A CA 1
ATOM 738 C C . ILE A 1 99 ? -22.150 10.292 42.993 1.00 98.00 99 ILE A C 1
ATOM 740 O O . ILE A 1 99 ? -21.447 10.992 43.723 1.00 98.00 99 ILE A O 1
ATOM 744 N N . GLN A 1 100 ? -23.473 10.273 43.100 1.00 97.44 100 GLN A N 1
ATOM 745 C CA . GLN A 1 100 ? -24.236 11.055 44.071 1.00 97.44 100 GLN A CA 1
ATOM 746 C C . GLN A 1 100 ? -24.330 10.348 45.433 1.00 97.44 100 GLN A C 1
ATOM 748 O O . GLN A 1 100 ? -24.048 9.157 45.561 1.00 97.44 100 GLN A O 1
ATOM 753 N N . SER A 1 101 ? -24.782 11.066 46.468 1.00 93.62 101 SER A N 1
ATOM 754 C CA . SER A 1 101 ? -24.962 10.517 47.825 1.00 93.62 101 SER A CA 1
ATOM 755 C C . SER A 1 101 ? -25.936 9.333 47.895 1.00 93.62 101 SER A C 1
ATOM 757 O O . SER A 1 101 ? -25.797 8.493 48.780 1.00 93.62 101 SER A O 1
ATOM 759 N N . GLY A 1 102 ? -26.879 9.236 46.952 1.00 93.50 102 GLY A N 1
ATOM 760 C CA . GLY A 1 102 ? -27.815 8.115 46.815 1.00 93.50 102 GLY A CA 1
ATOM 761 C C . GLY A 1 102 ? -27.292 6.919 46.008 1.00 93.50 102 GLY A C 1
ATOM 762 O O . GLY A 1 102 ? -28.022 5.948 45.838 1.00 93.50 102 GLY A O 1
ATOM 763 N N . GLY A 1 103 ? -26.058 6.971 45.493 1.00 95.56 103 GLY A N 1
ATOM 764 C CA . GLY A 1 103 ? -25.466 5.916 44.659 1.00 95.56 103 GLY A CA 1
ATOM 765 C C . GLY A 1 103 ? -25.813 5.998 43.168 1.00 95.56 103 GLY A C 1
ATOM 766 O O . GLY A 1 103 ? -25.219 5.264 42.377 1.00 95.56 103 GLY A O 1
ATOM 767 N N . GLU A 1 104 ? -26.718 6.891 42.763 1.00 98.12 104 GLU A N 1
ATOM 768 C CA . GLU A 1 104 ? -26.933 7.249 41.355 1.00 98.12 104 GLU A CA 1
ATOM 769 C C . GLU A 1 104 ? -25.661 7.840 40.745 1.00 98.12 104 GLU A C 1
ATOM 771 O O . GLU A 1 104 ? -24.912 8.546 41.427 1.00 98.12 104 GLU A O 1
ATOM 776 N N . PHE A 1 105 ? -25.414 7.574 39.464 1.00 98.31 105 PHE A N 1
ATOM 777 C CA . PHE A 1 105 ? -24.266 8.140 38.770 1.00 98.31 105 PHE A CA 1
ATOM 778 C C . PHE A 1 105 ? -24.562 8.562 37.333 1.00 98.31 105 PHE A C 1
ATOM 780 O O . PHE A 1 105 ? -25.490 8.077 36.685 1.00 98.31 105 PHE A O 1
ATOM 787 N N . GLU A 1 106 ? -23.697 9.433 36.822 1.00 98.12 106 GLU A N 1
ATOM 788 C CA . GLU A 1 106 ? -23.596 9.778 35.405 1.00 98.12 106 GLU A CA 1
ATOM 789 C C . GLU A 1 106 ? -22.151 9.651 34.920 1.00 98.12 106 GLU A C 1
ATOM 791 O O . GLU A 1 106 ? -21.207 9.890 35.676 1.00 98.12 106 GLU A O 1
ATOM 796 N N . VAL A 1 107 ? -21.966 9.276 33.656 1.00 98.44 107 VAL A N 1
ATOM 797 C CA . VAL A 1 107 ? -20.643 9.224 33.024 1.00 98.44 107 VAL A CA 1
ATOM 798 C C . VAL A 1 107 ? -20.446 10.447 32.141 1.00 98.44 107 VAL A C 1
ATOM 800 O O . VAL A 1 107 ? -21.343 10.853 31.401 1.00 98.44 107 VAL A O 1
ATOM 803 N N . THR A 1 108 ? -19.244 11.008 32.189 1.00 98.44 108 THR A N 1
ATOM 804 C CA . THR A 1 108 ? -18.798 12.103 31.328 1.00 98.44 108 THR A CA 1
ATOM 805 C C . THR A 1 108 ? -17.454 11.769 30.691 1.00 98.44 108 THR A C 1
ATOM 807 O O . THR A 1 108 ? -16.662 11.036 31.274 1.00 98.44 108 THR A O 1
ATOM 810 N N . VAL A 1 109 ? -17.194 12.311 29.504 1.00 98.00 109 VAL A N 1
ATOM 811 C CA . VAL A 1 109 ? -15.912 12.237 28.792 1.00 98.00 109 VAL A CA 1
ATOM 812 C C . VAL A 1 109 ? -15.423 13.664 28.592 1.00 98.00 109 VAL A C 1
ATOM 814 O O . VAL A 1 109 ? -16.133 14.485 28.008 1.00 98.00 109 VAL A O 1
ATOM 817 N N . ASN A 1 110 ? -14.248 13.996 29.129 1.00 97.38 110 ASN A N 1
ATOM 818 C CA . ASN A 1 110 ? -13.716 15.364 29.175 1.00 97.38 110 ASN A CA 1
ATOM 819 C C . ASN A 1 110 ? -14.751 16.373 29.722 1.00 97.38 110 ASN A C 1
ATOM 821 O O . ASN A 1 110 ? -14.945 17.461 29.178 1.00 97.38 110 ASN A O 1
ATOM 825 N N . GLY A 1 111 ? -15.490 15.966 30.762 1.00 96.81 111 GLY A N 1
ATOM 826 C CA . GLY A 1 111 ? -16.529 16.772 31.410 1.00 96.81 111 GLY A CA 1
ATOM 827 C C . GLY A 1 111 ? -17.837 16.942 30.626 1.00 96.81 111 GLY A C 1
ATOM 828 O O . GLY A 1 111 ? -18.734 17.631 31.110 1.00 96.81 111 GLY A O 1
ATOM 829 N N . LYS A 1 112 ? -17.981 16.323 29.448 1.00 97.88 112 LYS A N 1
ATOM 830 C CA . LYS A 1 112 ? -19.192 16.375 28.609 1.00 97.88 112 LYS A CA 1
ATOM 831 C C . LYS A 1 112 ? -19.894 15.022 28.554 1.00 97.88 112 LYS A C 1
ATOM 833 O O . LYS A 1 112 ? -19.323 14.001 28.919 1.00 97.88 112 LYS A O 1
ATOM 838 N N . THR A 1 113 ? -21.138 15.001 28.085 1.00 97.56 113 THR A N 1
ATOM 839 C CA . THR A 1 113 ? -21.847 13.747 27.794 1.00 97.56 113 THR A CA 1
ATOM 840 C C . THR A 1 113 ? -21.064 12.918 26.763 1.00 97.56 113 THR A C 1
ATOM 842 O O . THR A 1 113 ? -20.547 13.512 25.813 1.00 97.56 113 THR A O 1
ATOM 845 N N . PRO A 1 114 ? -20.969 11.582 26.919 1.00 97.88 114 PRO A N 1
ATOM 846 C CA . PRO A 1 114 ? -20.339 10.720 25.925 1.00 97.88 114 PRO A CA 1
ATOM 847 C C . PRO A 1 114 ? -20.972 10.900 24.541 1.00 97.88 114 PRO A C 1
ATOM 849 O O . PRO A 1 114 ? -22.181 11.106 24.425 1.00 97.88 114 PRO A O 1
ATOM 852 N N . ILE A 1 115 ? -20.150 10.814 23.497 1.00 96.62 115 ILE A N 1
ATOM 853 C CA . ILE A 1 115 ? -20.577 10.926 22.101 1.00 96.62 115 ILE A CA 1
ATOM 854 C C . ILE A 1 115 ? -20.236 9.620 21.385 1.00 96.62 115 ILE A C 1
ATOM 856 O O . ILE A 1 115 ? -19.138 9.087 21.549 1.00 96.62 115 ILE A O 1
ATOM 860 N N . VAL A 1 116 ? -21.185 9.130 20.593 1.00 96.62 116 VAL A N 1
ATOM 861 C CA . VAL A 1 116 ? -20.981 8.061 19.614 1.00 96.62 116 VAL A CA 1
ATOM 862 C C . VAL A 1 116 ? -20.790 8.715 18.250 1.00 96.62 116 VAL A C 1
ATOM 864 O O . VAL A 1 116 ? -21.634 9.501 17.823 1.00 96.62 116 VAL A O 1
ATOM 867 N N . ASP A 1 117 ? -19.693 8.401 17.576 1.00 95.38 117 ASP A N 1
ATOM 868 C CA . ASP A 1 117 ? -19.366 8.829 16.219 1.00 95.38 117 ASP A CA 1
ATOM 869 C C . ASP A 1 117 ? -19.548 7.644 15.261 1.00 95.38 117 ASP A C 1
ATOM 871 O O . ASP A 1 117 ? -18.909 6.594 15.388 1.00 95.38 117 ASP A O 1
ATOM 875 N N . VAL A 1 118 ? -20.448 7.814 14.293 1.00 96.19 118 VAL A N 1
ATOM 876 C CA . VAL A 1 118 ? -20.829 6.768 13.335 1.00 96.19 118 VAL A CA 1
ATOM 877 C C . VAL A 1 118 ? -19.632 6.271 12.521 1.00 96.19 118 VAL A C 1
ATOM 879 O O . VAL A 1 118 ? -19.568 5.079 12.217 1.00 96.19 118 VAL A O 1
ATOM 882 N N . LEU A 1 119 ? -18.663 7.135 12.205 1.00 95.44 119 LEU A N 1
ATOM 883 C CA . LEU A 1 119 ? -17.468 6.762 11.446 1.00 95.44 119 LEU A CA 1
ATOM 884 C C . LEU A 1 119 ? -16.443 6.084 12.342 1.00 95.44 119 LEU A C 1
ATOM 886 O O . LEU A 1 119 ? -16.004 4.979 12.032 1.00 95.44 119 LEU A O 1
ATOM 890 N N . ALA A 1 120 ? -16.092 6.714 13.467 1.00 93.50 120 ALA A N 1
ATOM 891 C CA . ALA A 1 120 ? -15.023 6.222 14.338 1.00 93.50 120 ALA A CA 1
ATOM 892 C C . ALA A 1 120 ? -15.361 4.856 14.958 1.00 93.50 120 ALA A C 1
ATOM 894 O O . ALA A 1 120 ? -14.476 4.025 15.161 1.00 93.50 120 ALA A O 1
ATOM 895 N N . GLN A 1 121 ? -16.644 4.598 15.227 1.00 95.56 121 GLN A N 1
ATOM 896 C CA . GLN A 1 121 ? -17.129 3.292 15.687 1.00 95.56 121 GLN A CA 1
ATOM 897 C C . GLN A 1 121 ? -17.574 2.368 14.540 1.00 95.56 121 GLN A C 1
ATOM 899 O O . GLN A 1 121 ? -18.102 1.289 14.802 1.00 95.56 121 GLN A O 1
ATOM 904 N N . GLN A 1 122 ? -17.365 2.763 13.278 1.00 95.62 122 GLN A N 1
ATOM 905 C CA . GLN A 1 122 ? -17.735 2.008 12.075 1.00 95.62 122 GLN A CA 1
ATOM 906 C C . GLN A 1 122 ? -19.169 1.457 12.122 1.00 95.62 122 GLN A C 1
ATOM 908 O O . GLN A 1 122 ? -19.416 0.284 11.821 1.00 95.62 122 GLN A O 1
ATOM 913 N N . LEU A 1 123 ? -20.132 2.300 12.494 1.00 96.56 123 LEU A N 1
ATOM 914 C CA . LEU A 1 123 ? -21.551 1.948 12.554 1.00 96.56 123 LEU A CA 1
ATOM 915 C C . LEU A 1 123 ? -22.162 1.918 11.145 1.00 96.56 123 LEU A C 1
ATOM 917 O O . LEU A 1 123 ? -23.115 2.636 10.870 1.00 96.56 123 LEU A O 1
ATOM 921 N N . ILE A 1 124 ? -21.592 1.118 10.247 1.00 95.56 124 ILE A N 1
ATOM 922 C CA . ILE A 1 124 ? -22.027 0.931 8.856 1.00 95.56 124 ILE A CA 1
ATOM 923 C C . ILE A 1 124 ? -22.984 -0.262 8.741 1.00 95.56 124 ILE A C 1
ATOM 925 O O . ILE A 1 124 ? -22.871 -1.243 9.482 1.00 95.56 124 ILE A O 1
ATOM 929 N N . GLY A 1 125 ? -23.914 -0.194 7.794 1.00 95.25 125 GLY A N 1
ATOM 930 C CA . GLY A 1 125 ? -24.931 -1.220 7.583 1.00 95.25 125 GLY A CA 1
ATOM 931 C C . GLY A 1 125 ? -25.913 -1.315 8.753 1.00 95.25 125 GLY A C 1
ATOM 932 O O . GLY A 1 125 ? -26.273 -0.308 9.366 1.00 95.25 125 GLY A O 1
ATOM 933 N N . ARG A 1 126 ? -26.372 -2.534 9.051 1.00 96.69 126 ARG A N 1
ATOM 934 C CA . ARG A 1 126 ? -27.321 -2.820 10.138 1.00 96.69 126 ARG A CA 1
ATOM 935 C C . ARG A 1 126 ? -26.619 -3.490 11.310 1.00 96.69 126 ARG A C 1
ATOM 937 O O . ARG A 1 126 ? -25.872 -4.450 11.120 1.00 96.69 126 ARG A O 1
ATOM 944 N N . GLY A 1 127 ? -26.928 -3.049 12.523 1.00 97.56 127 GLY A N 1
ATOM 945 C CA . GLY A 1 127 ? -26.356 -3.635 13.729 1.00 97.56 127 GLY A CA 1
ATOM 946 C C . GLY A 1 127 ? -26.977 -3.111 15.015 1.00 97.56 127 GLY A C 1
ATOM 947 O O . GLY A 1 127 ? -28.013 -2.445 15.002 1.00 97.56 127 GLY A O 1
ATOM 948 N N . LYS A 1 128 ? -26.332 -3.441 16.135 1.00 98.12 128 LYS A N 1
ATOM 949 C CA . LYS A 1 128 ? -26.718 -3.002 17.479 1.00 98.12 128 LYS A CA 1
ATOM 950 C C . LYS A 1 128 ? -25.539 -2.375 18.211 1.00 98.12 128 LYS A C 1
ATOM 952 O O . LYS A 1 128 ? -24.414 -2.856 18.095 1.00 98.12 128 LYS A O 1
ATOM 957 N N . LEU A 1 129 ? -25.814 -1.351 19.010 1.00 98.31 129 LEU A N 1
ATOM 958 C CA . LEU A 1 129 ? -24.859 -0.675 19.879 1.00 98.31 129 LEU A CA 1
ATOM 959 C C . LEU A 1 129 ? -25.128 -1.005 21.354 1.00 98.31 129 LEU A C 1
ATOM 961 O O . LEU A 1 129 ? -26.277 -1.106 21.800 1.00 98.31 129 LEU A O 1
ATOM 965 N N . GLY A 1 130 ? -24.046 -1.159 22.107 1.00 98.12 130 GLY A N 1
ATOM 966 C CA . GLY A 1 130 ? -23.984 -1.239 23.560 1.00 98.12 130 GLY A CA 1
ATOM 967 C C . GLY A 1 130 ? -22.707 -0.576 24.075 1.00 98.12 130 GLY A C 1
ATOM 968 O O . GLY A 1 130 ? -22.017 0.122 23.329 1.00 98.12 130 GLY A O 1
ATOM 969 N N . PHE A 1 131 ? -22.380 -0.777 25.349 1.00 98.44 131 PHE A N 1
ATOM 970 C CA . PHE A 1 131 ? -21.172 -0.209 25.953 1.00 98.44 131 PHE A CA 1
ATOM 971 C C . PHE A 1 131 ? -20.748 -0.955 27.222 1.00 98.44 131 PHE A C 1
ATOM 973 O O . PHE A 1 131 ? -21.561 -1.594 27.896 1.00 98.44 131 PHE A O 1
ATOM 980 N N . SER A 1 132 ? -19.468 -0.840 27.568 1.00 98.25 132 SER A N 1
ATOM 981 C CA . SER A 1 132 ? -18.897 -1.338 28.822 1.00 98.25 132 SER A CA 1
ATOM 982 C C . SER A 1 132 ? -18.219 -0.220 29.605 1.00 98.25 132 SER A C 1
ATOM 984 O O . SER A 1 132 ? -17.530 0.613 29.018 1.00 98.25 132 SER A O 1
ATOM 986 N N . LEU A 1 133 ? -18.377 -0.234 30.926 1.00 98.31 133 LEU A N 1
ATOM 987 C CA . LEU A 1 133 ? -17.810 0.741 31.853 1.00 98.31 133 LEU A CA 1
ATOM 988 C C . LEU A 1 133 ? -17.030 0.021 32.956 1.00 98.31 133 LEU A C 1
ATOM 990 O O . LEU A 1 133 ? -17.581 -0.827 33.662 1.00 98.31 133 LEU A O 1
ATOM 994 N N . THR A 1 134 ? -15.770 0.400 33.139 1.00 97.62 134 THR A N 1
ATOM 995 C CA . THR A 1 134 ? -14.890 -0.175 34.165 1.00 97.62 134 THR A CA 1
ATOM 996 C C . THR A 1 134 ? -14.344 0.942 35.050 1.00 97.62 134 THR A C 1
ATOM 998 O O . THR A 1 134 ? -13.453 1.674 34.617 1.00 97.62 134 THR A O 1
ATOM 1001 N N . PRO A 1 135 ? -14.860 1.121 36.275 1.00 96.81 135 PRO A N 1
ATOM 1002 C CA . PRO A 1 135 ? -14.322 2.107 37.202 1.00 96.81 135 PRO A CA 1
ATOM 1003 C C . PRO A 1 135 ? -12.910 1.753 37.658 1.00 96.81 135 PRO A C 1
ATOM 1005 O O . PRO A 1 135 ? -12.623 0.602 37.981 1.00 96.81 135 PRO A O 1
ATOM 1008 N N . ASP A 1 136 ? -12.055 2.763 37.776 1.00 94.62 136 ASP A N 1
ATOM 1009 C CA . ASP A 1 136 ? -10.771 2.658 38.462 1.00 94.62 136 ASP A CA 1
ATOM 1010 C C . ASP A 1 136 ? -11.009 2.689 39.979 1.00 94.62 136 ASP A C 1
ATOM 1012 O O . ASP A 1 136 ? -10.912 3.720 40.650 1.00 94.62 136 ASP A O 1
ATOM 1016 N N . PHE A 1 137 ? -11.449 1.552 40.513 1.00 92.38 137 PHE A N 1
ATOM 1017 C CA . PHE A 1 137 ? -11.709 1.365 41.934 1.00 92.38 137 PHE A CA 1
ATOM 1018 C C . PHE A 1 137 ? -11.373 -0.076 42.344 1.00 92.38 137 PHE A C 1
ATOM 1020 O O . PHE A 1 137 ? -11.648 -1.005 41.578 1.00 92.38 137 PHE A O 1
ATOM 1027 N N . PRO A 1 138 ? -10.797 -0.309 43.540 1.00 86.75 138 PRO A N 1
ATOM 1028 C CA . PRO A 1 138 ? -10.420 -1.652 43.967 1.00 86.75 138 PRO A CA 1
ATOM 1029 C C . PRO A 1 138 ? -11.585 -2.643 43.884 1.00 86.75 138 PRO A C 1
ATOM 1031 O O . PRO A 1 138 ? -12.648 -2.412 44.457 1.00 86.75 138 PRO A O 1
ATOM 1034 N N . HIS A 1 139 ? -11.352 -3.763 43.194 1.00 83.19 139 HIS A N 1
ATOM 1035 C CA . HIS A 1 139 ? -12.321 -4.850 43.008 1.00 83.19 139 HIS A CA 1
ATOM 1036 C C . HIS A 1 139 ? -13.607 -4.469 42.254 1.00 83.19 139 HIS A C 1
ATOM 1038 O O . HIS A 1 139 ? -14.580 -5.217 42.331 1.00 83.19 139 HIS A O 1
ATOM 1044 N N . ALA A 1 140 ? -13.634 -3.339 41.540 1.00 89.88 140 ALA A N 1
ATOM 1045 C CA . ALA A 1 140 ? -14.752 -3.014 40.665 1.00 89.88 140 ALA A CA 1
ATOM 1046 C C . ALA A 1 140 ? -14.742 -3.898 39.412 1.00 89.88 140 ALA A C 1
ATOM 1048 O O . ALA A 1 140 ? -13.762 -3.934 38.668 1.00 89.88 140 ALA A O 1
ATOM 1049 N N . ASP A 1 141 ? -15.855 -4.591 39.182 1.00 91.44 141 ASP A N 1
ATOM 1050 C CA . ASP A 1 141 ? -16.083 -5.358 37.962 1.00 91.44 141 ASP A CA 1
ATOM 1051 C C . ASP A 1 141 ? -16.531 -4.446 36.811 1.00 91.44 141 ASP A C 1
ATOM 1053 O O . ASP A 1 141 ? -17.091 -3.364 37.010 1.00 91.44 141 ASP A O 1
ATOM 1057 N N . THR A 1 142 ? -16.312 -4.910 35.580 1.00 96.56 142 THR A N 1
ATOM 1058 C CA . THR A 1 142 ? -16.792 -4.214 34.380 1.00 96.56 142 THR A CA 1
ATOM 1059 C C . THR A 1 142 ? -18.304 -4.372 34.256 1.00 96.56 142 THR A C 1
ATOM 1061 O O . THR A 1 142 ? -18.817 -5.484 34.126 1.00 96.56 142 THR A O 1
ATOM 1064 N N . ALA A 1 143 ? -19.020 -3.252 34.243 1.00 97.56 143 ALA A N 1
ATOM 1065 C CA . ALA A 1 143 ? -20.444 -3.219 33.951 1.00 97.56 143 ALA A CA 1
ATOM 1066 C C . ALA A 1 143 ? -20.656 -3.189 32.437 1.00 97.56 143 ALA A C 1
ATOM 1068 O O . ALA A 1 143 ? -19.998 -2.424 31.736 1.00 97.56 143 ALA A O 1
ATOM 1069 N N . THR A 1 144 ? -21.574 -4.006 31.922 1.00 98.06 144 THR A N 1
ATOM 1070 C CA . THR A 1 144 ? -21.828 -4.100 30.478 1.00 98.06 144 THR A CA 1
ATOM 1071 C C . THR A 1 144 ? -23.307 -3.931 30.178 1.00 98.06 144 THR A C 1
ATOM 1073 O O . THR A 1 144 ? -24.137 -4.695 30.672 1.00 98.06 144 THR A O 1
ATOM 1076 N N . PHE A 1 145 ? -23.625 -2.968 29.318 1.00 97.81 145 PHE A N 1
ATOM 1077 C CA . PHE A 1 145 ? -24.893 -2.905 28.610 1.00 97.81 145 PHE A CA 1
ATOM 1078 C C . PHE A 1 145 ? -24.690 -3.572 27.248 1.00 97.81 145 PHE A C 1
ATOM 1080 O O . PHE A 1 145 ? -24.004 -3.035 26.374 1.00 97.81 145 PHE A O 1
ATOM 1087 N N . LYS A 1 146 ? -25.229 -4.785 27.089 1.00 97.06 146 LYS A N 1
ATOM 1088 C CA . LYS A 1 146 ? -25.049 -5.576 25.863 1.00 97.06 146 LYS A CA 1
ATOM 1089 C C . LYS A 1 146 ? -25.604 -4.833 24.641 1.00 97.06 146 LYS A C 1
ATOM 1091 O O . LYS A 1 146 ? -26.577 -4.095 24.797 1.00 97.06 146 LYS A O 1
ATOM 1096 N N . PRO A 1 147 ? -25.047 -5.054 23.435 1.00 97.12 147 PRO A N 1
ATOM 1097 C CA . PRO A 1 147 ? -25.571 -4.459 22.213 1.00 97.12 147 PRO A CA 1
ATOM 1098 C C . PRO A 1 147 ? -27.077 -4.693 22.043 1.00 97.12 147 PRO A C 1
ATOM 1100 O O . PRO A 1 147 ? -27.528 -5.821 21.841 1.00 97.12 147 PRO A O 1
ATOM 1103 N N . ALA A 1 148 ? -27.859 -3.618 22.144 1.00 96.44 148 ALA A N 1
ATOM 1104 C CA . ALA A 1 148 ? -29.321 -3.679 22.130 1.00 96.44 148 ALA A CA 1
ATOM 1105 C C . ALA A 1 148 ? -29.977 -2.522 21.365 1.00 96.44 148 ALA A C 1
ATOM 1107 O O . ALA A 1 148 ? -31.119 -2.672 20.935 1.00 96.44 148 ALA A O 1
ATOM 1108 N N . VAL A 1 149 ? -29.276 -1.400 21.166 1.00 97.06 149 VAL A N 1
ATOM 1109 C CA . VAL A 1 149 ? -29.810 -0.236 20.445 1.00 97.06 149 VAL A CA 1
ATOM 1110 C C . VAL A 1 149 ? -29.541 -0.392 18.955 1.00 97.06 149 VAL A C 1
ATOM 1112 O O . VAL A 1 149 ? -28.385 -0.394 18.544 1.00 97.06 149 VAL A O 1
ATOM 1115 N N . ASP A 1 150 ? -30.589 -0.541 18.152 1.00 97.06 150 ASP A N 1
ATOM 1116 C CA . ASP A 1 150 ? -30.451 -0.737 16.707 1.00 97.06 150 ASP A CA 1
ATOM 1117 C C . ASP A 1 150 ? -29.921 0.519 15.993 1.00 97.06 150 ASP A C 1
ATOM 1119 O O . ASP A 1 150 ? -30.291 1.645 16.330 1.00 97.06 150 ASP A O 1
ATOM 1123 N N . PHE A 1 151 ? -29.107 0.311 14.959 1.00 97.31 151 PHE A N 1
ATOM 1124 C CA . PHE A 1 151 ? -28.734 1.326 13.973 1.00 97.31 151 PHE A CA 1
ATOM 1125 C C . PHE A 1 151 ? -28.839 0.746 12.554 1.00 97.31 151 PHE A C 1
ATOM 1127 O O . PHE A 1 151 ? -28.726 -0.468 12.349 1.00 97.31 151 PHE A O 1
ATOM 1134 N N . ASN A 1 152 ? -29.057 1.617 11.567 1.00 96.00 152 ASN A N 1
ATOM 1135 C CA . ASN A 1 152 ? -29.117 1.253 10.152 1.00 96.00 152 ASN A CA 1
ATOM 1136 C C . ASN A 1 152 ? -28.562 2.395 9.294 1.00 96.00 152 ASN A C 1
ATOM 1138 O O . ASN A 1 152 ? -29.288 3.330 8.962 1.00 96.00 152 ASN A O 1
ATOM 1142 N N . ASN A 1 153 ? -27.289 2.296 8.922 1.00 96.19 153 ASN A N 1
ATOM 1143 C CA . ASN A 1 153 ? -26.575 3.295 8.133 1.00 96.19 153 ASN A CA 1
ATOM 1144 C C . ASN A 1 153 ? -26.038 2.646 6.844 1.00 96.19 153 ASN A C 1
ATOM 1146 O O . ASN A 1 153 ? -24.877 2.229 6.819 1.00 96.19 153 ASN A O 1
ATOM 1150 N N . PRO A 1 154 ? -26.860 2.514 5.784 1.00 95.06 154 PRO A N 1
ATOM 1151 C CA . PRO A 1 154 ? -26.417 1.962 4.504 1.00 95.06 154 PRO A CA 1
ATOM 1152 C C . PRO A 1 154 ? -25.158 2.672 3.998 1.00 95.06 154 PRO A C 1
ATOM 1154 O O . PRO A 1 154 ? -25.093 3.901 4.003 1.00 95.06 154 PRO A O 1
ATOM 1157 N N . CYS A 1 155 ? -24.146 1.904 3.615 1.00 95.31 155 CYS A N 1
ATOM 1158 C CA . CYS A 1 155 ? -22.886 2.421 3.100 1.00 95.31 155 CYS A CA 1
ATOM 1159 C C . CYS A 1 155 ? -22.344 1.394 2.117 1.00 95.31 155 CYS A C 1
ATOM 1161 O O . CYS A 1 155 ? -21.719 0.416 2.522 1.00 95.31 155 CYS A O 1
ATOM 1163 N N . GLU A 1 156 ? -22.649 1.583 0.840 1.00 95.12 156 GLU A N 1
ATOM 1164 C CA . GLU A 1 156 ? -22.260 0.663 -0.221 1.00 95.12 156 GLU A CA 1
ATOM 1165 C C . GLU A 1 156 ? -21.701 1.430 -1.420 1.00 95.12 156 GLU A C 1
ATOM 1167 O O . GLU A 1 156 ? -22.019 2.596 -1.657 1.00 95.12 156 GLU A O 1
ATOM 1172 N N . ILE A 1 157 ? -20.838 0.767 -2.189 1.00 95.75 157 ILE A N 1
ATOM 1173 C CA . ILE A 1 157 ? -20.400 1.239 -3.501 1.00 95.75 157 ILE A CA 1
ATOM 1174 C C . ILE A 1 157 ? -20.658 0.115 -4.493 1.00 95.75 157 ILE A C 1
ATOM 1176 O O . ILE A 1 157 ? -20.048 -0.952 -4.417 1.00 95.75 157 ILE A O 1
ATOM 1180 N N . HIS A 1 158 ? -21.538 0.366 -5.455 1.00 96.44 158 HIS A N 1
ATOM 1181 C CA . HIS A 1 158 ? -21.737 -0.527 -6.583 1.00 96.44 158 HIS A CA 1
ATOM 1182 C C . HIS A 1 158 ? -20.673 -0.244 -7.636 1.00 96.44 158 HIS A C 1
ATOM 1184 O O . HIS A 1 158 ? -20.538 0.884 -8.112 1.00 96.44 158 HIS A O 1
ATOM 1190 N N . VAL A 1 159 ? -19.915 -1.271 -8.010 1.00 97.69 159 VAL A N 1
ATOM 1191 C CA . VAL A 1 159 ? -18.843 -1.138 -8.997 1.00 97.69 159 VAL A CA 1
ATOM 1192 C C . VAL A 1 159 ? -19.246 -1.829 -10.290 1.00 97.69 159 VAL A C 1
ATOM 1194 O O . VAL A 1 159 ? -19.517 -3.030 -10.306 1.00 97.69 159 VAL A O 1
ATOM 1197 N N . ARG A 1 160 ? -19.271 -1.074 -11.389 1.00 98.06 160 ARG A N 1
ATOM 1198 C CA . ARG A 1 160 ? -19.470 -1.602 -12.738 1.00 98.06 160 ARG A CA 1
ATOM 1199 C C . ARG A 1 160 ? -18.118 -1.753 -13.421 1.00 98.06 160 ARG A C 1
ATOM 1201 O O . ARG A 1 160 ? -17.445 -0.761 -13.700 1.00 98.06 160 ARG A O 1
ATOM 1208 N N . LEU A 1 161 ? -17.753 -3.001 -13.693 1.00 97.81 161 LEU A N 1
ATOM 1209 C CA . LEU A 1 161 ? -16.559 -3.355 -14.453 1.00 97.81 161 LEU A CA 1
ATOM 1210 C C . LEU A 1 161 ? -16.836 -3.319 -15.968 1.00 97.81 161 LEU A C 1
ATOM 1212 O O . LEU A 1 161 ? -17.976 -3.561 -16.377 1.00 97.81 161 LEU A O 1
ATOM 1216 N N . PRO A 1 162 ? -15.815 -3.038 -16.795 1.00 96.69 162 PRO A N 1
ATOM 1217 C CA . PRO A 1 162 ? -15.911 -3.162 -18.246 1.00 96.69 162 PRO A CA 1
ATOM 1218 C C . PRO A 1 162 ? -15.932 -4.635 -18.687 1.00 96.69 162 PRO A C 1
ATOM 1220 O O . PRO A 1 162 ? -15.419 -5.511 -17.987 1.00 96.69 162 PRO A O 1
ATOM 1223 N N . ASP A 1 163 ? -16.483 -4.904 -19.876 1.00 95.31 163 ASP A N 1
ATOM 1224 C CA . ASP A 1 163 ? -16.536 -6.260 -20.452 1.00 95.31 163 ASP A CA 1
ATOM 1225 C C . ASP A 1 163 ? -15.132 -6.801 -20.761 1.00 95.31 163 ASP A C 1
ATOM 1227 O O . ASP A 1 163 ? -14.833 -7.978 -20.550 1.00 95.31 163 ASP A O 1
ATOM 1231 N N . LYS A 1 164 ? -14.256 -5.921 -21.258 1.00 95.50 164 LYS A N 1
ATOM 1232 C CA . LYS A 1 164 ? -12.836 -6.196 -21.479 1.00 95.50 164 LYS A CA 1
ATOM 1233 C C . LYS A 1 164 ? -12.020 -5.518 -20.388 1.00 95.50 164 LYS A C 1
ATOM 1235 O O . LYS A 1 164 ? -12.268 -4.369 -20.049 1.00 95.50 164 LYS A O 1
ATOM 1240 N N . LYS A 1 165 ? -11.016 -6.219 -19.870 1.00 96.56 165 LYS A N 1
ATOM 1241 C CA . LYS A 1 165 ? -10.090 -5.700 -18.858 1.00 96.56 165 LYS A CA 1
ATOM 1242 C C . LYS A 1 165 ? -8.784 -5.313 -19.541 1.00 96.56 165 LYS A C 1
ATOM 1244 O O . LYS A 1 165 ? -7.860 -6.117 -19.594 1.00 96.56 165 LYS A O 1
ATOM 1249 N N . LEU A 1 166 ? -8.767 -4.127 -20.141 1.00 97.00 166 LEU A N 1
ATOM 1250 C CA . LEU A 1 166 ? -7.601 -3.548 -20.815 1.00 97.00 166 LEU A CA 1
ATOM 1251 C C . LEU A 1 166 ? -7.222 -2.237 -20.128 1.00 97.00 166 LEU A C 1
ATOM 1253 O O . LEU A 1 166 ? -8.075 -1.592 -19.509 1.00 97.00 166 LEU A O 1
ATOM 1257 N N . LEU A 1 167 ? -5.968 -1.817 -20.281 1.00 97.25 167 LEU A N 1
ATOM 1258 C CA . LEU A 1 167 ? -5.526 -0.505 -19.816 1.00 97.25 167 LEU A CA 1
ATOM 1259 C C . LEU A 1 167 ? -6.376 0.597 -20.482 1.00 97.25 167 LEU A C 1
ATOM 1261 O O . LEU A 1 167 ? -6.559 0.592 -21.699 1.00 97.25 167 LEU A O 1
ATOM 1265 N N . GLY A 1 168 ? -6.917 1.529 -19.694 1.00 97.25 168 GLY A N 1
ATOM 1266 C CA . GLY A 1 168 ? -7.761 2.640 -20.164 1.00 97.25 168 GLY A CA 1
ATOM 1267 C C . GLY A 1 168 ? -9.266 2.350 -20.283 1.00 97.25 168 GLY A C 1
ATOM 1268 O O . GLY A 1 168 ? -10.060 3.276 -20.507 1.00 97.25 168 GLY A O 1
ATOM 1269 N N . GLU A 1 169 ? -9.696 1.096 -20.093 1.00 98.06 169 GLU A N 1
ATOM 1270 C CA . GLU A 1 169 ? -11.127 0.771 -20.005 1.00 98.06 169 GLU A CA 1
ATOM 1271 C C . GLU A 1 169 ? -11.775 1.424 -18.781 1.00 98.06 169 GLU A C 1
ATOM 1273 O O . GLU A 1 169 ? -11.120 1.726 -17.782 1.00 98.06 169 GLU A O 1
ATOM 1278 N N . ARG A 1 170 ? -13.083 1.679 -18.868 1.00 98.00 170 ARG A N 1
ATOM 1279 C CA . ARG A 1 170 ? -13.802 2.457 -17.855 1.00 98.00 170 ARG A CA 1
ATOM 1280 C C . ARG A 1 170 ? -14.384 1.569 -16.759 1.00 98.00 170 ARG A C 1
ATOM 1282 O O . ARG A 1 170 ? -15.229 0.719 -17.027 1.00 98.00 170 ARG A O 1
ATOM 1289 N N . VAL A 1 171 ? -14.021 1.865 -15.518 1.00 98.38 171 VAL A N 1
ATOM 1290 C CA . VAL A 1 171 ? -14.701 1.401 -14.302 1.00 98.38 171 VAL A CA 1
ATOM 1291 C C . VAL A 1 171 ? -15.611 2.516 -13.798 1.00 98.38 171 VAL A C 1
ATOM 1293 O O . VAL A 1 171 ? -15.222 3.683 -13.820 1.00 98.38 171 VAL A O 1
ATOM 1296 N N . THR A 1 172 ? -16.808 2.178 -13.317 1.00 98.19 172 THR A N 1
ATOM 1297 C CA . THR A 1 172 ? -17.716 3.150 -12.686 1.00 98.19 172 THR A CA 1
ATOM 1298 C C . THR A 1 172 ? -18.056 2.745 -11.256 1.00 98.19 172 THR A C 1
ATOM 1300 O O . THR A 1 172 ? -18.509 1.630 -11.014 1.00 98.19 172 THR A O 1
ATOM 1303 N N . PHE A 1 173 ? -17.877 3.678 -10.325 1.00 97.56 173 PHE A N 1
ATOM 1304 C CA . PHE A 1 173 ? -18.246 3.579 -8.919 1.00 97.56 173 PHE A CA 1
ATOM 1305 C C . PHE A 1 173 ? -19.527 4.377 -8.677 1.00 97.56 173 PHE A C 1
ATOM 1307 O O . PHE A 1 173 ? -19.556 5.598 -8.860 1.00 97.56 173 PHE A O 1
ATOM 1314 N N . THR A 1 174 ? -20.587 3.690 -8.267 1.00 96.19 174 THR A N 1
ATOM 1315 C CA . THR A 1 174 ? -21.886 4.278 -7.939 1.00 96.19 174 THR A CA 1
ATOM 1316 C C . THR A 1 174 ? -22.124 4.127 -6.437 1.00 96.19 174 THR A C 1
ATOM 1318 O O . THR A 1 174 ? -22.397 3.018 -5.978 1.00 96.19 174 THR A O 1
ATOM 1321 N N . PRO A 1 175 ? -21.981 5.207 -5.657 1.00 95.06 175 PRO A N 1
ATOM 1322 C CA . PRO A 1 175 ? -22.211 5.158 -4.216 1.00 95.06 175 PRO A CA 1
ATOM 1323 C C . PRO A 1 175 ? -23.704 5.018 -3.875 1.00 95.06 175 PRO A C 1
ATOM 1325 O O . PRO A 1 175 ? -24.556 5.642 -4.511 1.00 95.06 175 PRO A O 1
ATOM 1328 N N . ASP A 1 176 ? -23.995 4.255 -2.825 1.00 94.06 176 ASP A N 1
ATOM 1329 C CA . ASP A 1 176 ? -25.287 4.190 -2.140 1.00 94.06 176 ASP A CA 1
ATOM 1330 C C . ASP A 1 176 ? -25.053 4.424 -0.640 1.00 94.06 176 ASP A C 1
ATOM 1332 O O . ASP A 1 176 ? -24.723 3.521 0.136 1.00 94.06 176 ASP A O 1
ATOM 1336 N N . PHE A 1 177 ? -25.117 5.696 -0.245 1.00 94.00 177 PHE A N 1
ATOM 1337 C CA . PHE A 1 177 ? -24.812 6.141 1.111 1.00 94.00 177 PHE A CA 1
ATOM 1338 C C . PHE A 1 177 ? -26.069 6.675 1.796 1.00 94.00 177 PHE A C 1
ATOM 1340 O O . PHE A 1 177 ? -26.766 7.547 1.272 1.00 94.00 177 PHE A O 1
ATOM 1347 N N . GLY A 1 178 ? -26.321 6.199 3.014 1.00 92.94 178 GLY A N 1
ATOM 1348 C CA . GLY A 1 178 ? -27.363 6.719 3.889 1.00 92.94 178 GLY A CA 1
ATOM 1349 C C . GLY A 1 178 ? -27.140 8.191 4.248 1.00 92.94 178 GLY A C 1
ATOM 1350 O O . GLY A 1 178 ? -26.019 8.705 4.203 1.00 92.94 178 GLY A O 1
ATOM 1351 N N . MET A 1 179 ? -28.217 8.873 4.650 1.00 92.00 179 MET A N 1
ATOM 1352 C CA . MET A 1 179 ? -28.206 10.316 4.935 1.00 92.00 179 MET A CA 1
ATOM 1353 C C . MET A 1 179 ? -27.145 10.734 5.958 1.00 92.00 179 MET A C 1
ATOM 1355 O O . MET A 1 179 ? -26.569 11.808 5.816 1.00 92.00 179 MET A O 1
ATOM 1359 N N . VAL A 1 180 ? -26.839 9.878 6.936 1.00 92.94 180 VAL A N 1
ATOM 1360 C CA . VAL A 1 180 ? -25.833 10.137 7.973 1.00 92.94 180 VAL A CA 1
ATOM 1361 C C . VAL A 1 180 ? -24.474 10.520 7.397 1.00 92.94 180 VAL A C 1
ATOM 1363 O O . VAL A 1 180 ? -23.785 11.385 7.936 1.00 92.94 180 VAL A O 1
ATOM 1366 N N . PHE A 1 181 ? -24.102 9.934 6.259 1.00 93.44 181 PHE A N 1
ATOM 1367 C CA . PHE A 1 181 ? -22.813 10.192 5.641 1.00 93.44 181 PHE A CA 1
ATOM 1368 C C . PHE A 1 181 ? -22.764 11.540 4.924 1.00 93.44 181 PHE A C 1
ATOM 1370 O O . PHE A 1 181 ? -21.673 11.990 4.606 1.00 93.44 181 PHE A O 1
ATOM 1377 N N . GLN A 1 182 ? -23.892 12.223 4.676 1.00 89.56 182 GLN A N 1
ATOM 1378 C CA . GLN A 1 182 ? -23.902 13.539 4.003 1.00 89.56 182 GLN A CA 1
ATOM 1379 C C . GLN A 1 182 ? -23.163 14.617 4.800 1.00 89.56 182 GLN A C 1
ATOM 1381 O O . GLN A 1 182 ? -22.798 15.658 4.256 1.00 89.56 182 GLN A O 1
ATOM 1386 N N . MET A 1 183 ? -22.935 14.368 6.089 1.00 89.31 183 MET A N 1
ATOM 1387 C CA . MET A 1 183 ? -22.145 15.221 6.975 1.00 89.31 183 MET A CA 1
ATOM 1388 C C . MET A 1 183 ? -20.668 14.799 7.056 1.00 89.31 183 MET A C 1
ATOM 1390 O O . MET A 1 183 ? -19.886 15.447 7.751 1.00 89.31 183 MET A O 1
ATOM 1394 N N . ALA A 1 184 ? -20.290 13.712 6.382 1.00 93.06 184 ALA A N 1
ATOM 1395 C CA . ALA A 1 184 ? -18.939 13.177 6.339 1.00 93.06 184 ALA A CA 1
ATOM 1396 C C . ALA A 1 184 ? -18.252 13.534 5.021 1.00 93.06 184 ALA A C 1
ATOM 1398 O O . ALA A 1 184 ? -18.887 13.682 3.978 1.00 93.06 184 ALA A O 1
ATOM 1399 N N . GLU A 1 185 ? -16.931 13.644 5.075 1.00 94.31 185 GLU A N 1
ATOM 1400 C CA . GLU A 1 185 ? -16.111 13.586 3.875 1.00 94.31 185 GLU A CA 1
ATOM 1401 C C . GLU A 1 185 ? -15.751 12.122 3.621 1.00 94.31 185 GLU A C 1
ATOM 1403 O O . GLU A 1 185 ? -15.234 11.447 4.518 1.00 94.31 185 GLU A O 1
ATOM 1408 N N . LEU A 1 186 ? -16.052 11.634 2.419 1.00 95.38 186 LEU A N 1
ATOM 1409 C CA . LEU A 1 186 ? -15.786 10.259 2.008 1.00 95.38 186 LEU A CA 1
ATOM 1410 C C . LEU A 1 186 ? -14.755 10.245 0.887 1.00 95.38 186 LEU A C 1
ATOM 1412 O O . LEU A 1 186 ? -14.892 10.979 -0.086 1.00 95.38 186 LEU A O 1
ATOM 1416 N N . GLU A 1 187 ? -13.751 9.389 0.995 1.00 95.75 187 GLU A N 1
ATOM 1417 C CA . GLU A 1 187 ? -12.653 9.283 0.041 1.00 95.75 187 GLU A CA 1
ATOM 1418 C C . GLU A 1 187 ? -12.550 7.847 -0.479 1.00 95.75 187 GLU A C 1
ATOM 1420 O O . GLU A 1 187 ? -12.231 6.920 0.267 1.00 95.75 187 GLU A O 1
ATOM 1425 N N . LEU A 1 188 ? -12.834 7.661 -1.767 1.00 97.12 188 LEU A N 1
ATOM 1426 C CA . LEU A 1 188 ? -12.548 6.430 -2.493 1.00 97.12 188 LEU A CA 1
ATOM 1427 C C . LEU A 1 188 ? -11.099 6.465 -2.965 1.00 97.12 188 LEU A C 1
ATOM 1429 O O . LEU A 1 188 ? -10.691 7.417 -3.627 1.00 97.12 188 LEU A O 1
ATOM 1433 N N . ARG A 1 189 ? -10.362 5.398 -2.678 1.00 96.75 189 ARG A N 1
ATOM 1434 C CA . ARG A 1 189 ? -9.002 5.168 -3.161 1.00 96.75 189 ARG A CA 1
ATOM 1435 C C . ARG A 1 189 ? -8.962 3.855 -3.916 1.00 96.75 189 ARG A C 1
ATOM 1437 O O . ARG A 1 189 ? -9.407 2.843 -3.382 1.00 96.75 189 ARG A O 1
ATOM 1444 N N . VAL A 1 190 ? -8.426 3.870 -5.124 1.00 96.62 190 VAL A N 1
ATOM 1445 C CA . VAL A 1 190 ? -8.020 2.683 -5.877 1.00 96.62 190 VAL A CA 1
ATOM 1446 C C . VAL A 1 190 ? -6.503 2.666 -5.866 1.00 96.62 190 VAL A C 1
ATOM 1448 O O . VAL A 1 190 ? -5.881 3.697 -6.113 1.00 96.62 190 VAL A O 1
ATOM 1451 N N . PHE A 1 191 ? -5.910 1.522 -5.574 1.00 93.38 191 PHE A N 1
ATOM 1452 C CA . PHE A 1 191 ? -4.463 1.351 -5.499 1.00 93.38 191 PHE A CA 1
ATOM 1453 C C . PHE A 1 191 ? -4.080 -0.002 -6.086 1.00 93.38 191 PHE A C 1
ATOM 1455 O O . PHE A 1 191 ? -4.897 -0.926 -6.115 1.00 93.38 191 PHE A O 1
ATOM 1462 N N . GLU A 1 192 ? -2.860 -0.068 -6.598 1.00 90.38 192 GLU A N 1
ATOM 1463 C CA . GLU A 1 192 ? -2.225 -1.302 -7.052 1.00 90.38 192 GLU A CA 1
ATOM 1464 C C . GLU A 1 192 ? -1.787 -2.116 -5.809 1.00 90.38 192 GLU A C 1
ATOM 1466 O O . GLU A 1 192 ? -1.469 -1.536 -4.762 1.00 90.38 192 GLU A O 1
ATOM 1471 N N . ARG A 1 193 ? -1.895 -3.446 -5.872 1.00 86.81 193 ARG A N 1
ATOM 1472 C CA . ARG A 1 193 ? -1.492 -4.396 -4.837 1.00 86.81 193 ARG A CA 1
ATOM 1473 C C . ARG A 1 193 ? -0.256 -5.173 -5.287 1.00 86.81 193 ARG A C 1
ATOM 1475 O O . ARG A 1 193 ? -0.385 -6.236 -5.882 1.00 86.81 193 ARG A O 1
ATOM 1482 N N . ASP A 1 194 ? 0.879 -4.765 -4.734 1.00 69.19 194 ASP A N 1
ATOM 1483 C CA . ASP A 1 194 ? 2.111 -5.559 -4.675 1.00 69.19 194 ASP A CA 1
ATOM 1484 C C . ASP A 1 194 ? 1.948 -6.832 -3.792 1.00 69.19 194 ASP A C 1
ATOM 1486 O O . ASP A 1 194 ? 2.445 -6.897 -2.659 1.00 69.19 194 ASP A O 1
ATOM 1490 N N . GLU A 1 195 ? 1.191 -7.846 -4.229 1.00 60.19 195 GLU A N 1
ATOM 1491 C CA . GLU A 1 195 ? 1.075 -9.145 -3.530 1.00 60.19 195 GLU A CA 1
ATOM 1492 C C . GLU A 1 195 ? 1.887 -10.280 -4.162 1.00 60.19 195 GLU A C 1
ATOM 1494 O O . GLU A 1 195 ? 1.848 -11.423 -3.680 1.00 60.19 195 GLU A O 1
ATOM 1499 N N . GLY A 1 196 ? 2.704 -9.985 -5.174 1.00 53.75 196 GLY A N 1
ATOM 1500 C CA . GLY A 1 196 ? 3.709 -10.914 -5.660 1.00 53.75 196 GLY A CA 1
ATOM 1501 C C . GLY A 1 196 ? 4.702 -11.279 -4.553 1.00 53.75 196 GLY A C 1
ATOM 1502 O O . GLY A 1 196 ? 5.296 -10.425 -3.902 1.00 53.75 196 GLY A O 1
ATOM 1503 N N . ALA A 1 197 ? 4.960 -12.577 -4.360 1.00 40.84 197 ALA A N 1
ATOM 1504 C CA . ALA A 1 197 ? 5.953 -13.064 -3.391 1.00 40.84 197 ALA A CA 1
ATOM 1505 C C . ALA A 1 197 ? 7.394 -12.556 -3.656 1.00 40.84 197 ALA A C 1
ATOM 1507 O O . ALA A 1 197 ? 8.271 -12.753 -2.814 1.00 40.84 197 ALA A O 1
ATOM 1508 N N . ASP A 1 198 ? 7.626 -11.928 -4.813 1.00 43.53 198 ASP A N 1
ATOM 1509 C CA . ASP A 1 198 ? 8.899 -11.366 -5.267 1.00 43.53 198 ASP A CA 1
ATOM 1510 C C . ASP A 1 198 ? 8.885 -9.816 -5.357 1.00 43.53 198 ASP A C 1
ATOM 1512 O O . ASP A 1 198 ? 9.863 -9.240 -5.838 1.00 43.53 198 ASP A O 1
ATOM 1516 N N . GLU A 1 199 ? 7.824 -9.135 -4.901 1.00 47.69 199 GLU A N 1
ATOM 1517 C CA . GLU A 1 199 ? 7.651 -7.677 -5.037 1.00 47.69 199 GLU A CA 1
ATOM 1518 C C . GLU A 1 199 ? 8.062 -6.918 -3.763 1.00 47.69 199 GLU A C 1
ATOM 1520 O O . GLU A 1 199 ? 7.815 -7.340 -2.628 1.00 47.69 199 GLU A O 1
ATOM 1525 N N . ILE A 1 200 ? 8.751 -5.786 -3.942 1.00 46.59 200 ILE A N 1
ATOM 1526 C CA . ILE A 1 200 ? 9.147 -4.901 -2.842 1.00 46.59 200 ILE A CA 1
ATOM 1527 C C . ILE A 1 200 ? 8.025 -3.887 -2.643 1.00 46.59 200 ILE A C 1
ATOM 1529 O O . ILE A 1 200 ? 7.967 -2.893 -3.359 1.00 46.59 200 ILE A O 1
ATOM 1533 N N . ALA A 1 201 ? 7.188 -4.111 -1.627 1.00 46.53 201 ALA A N 1
ATOM 1534 C CA . ALA A 1 201 ? 6.126 -3.175 -1.273 1.00 46.53 201 ALA A CA 1
ATOM 1535 C C . ALA A 1 201 ? 6.670 -1.742 -1.131 1.00 46.53 201 ALA A C 1
ATOM 1537 O O . ALA A 1 201 ? 7.623 -1.484 -0.376 1.00 46.53 201 ALA A O 1
ATOM 1538 N N . ALA A 1 202 ? 6.052 -0.800 -1.843 1.00 51.53 202 ALA A N 1
ATOM 1539 C CA . ALA A 1 202 ? 6.398 0.611 -1.735 1.00 51.53 202 ALA A CA 1
ATOM 1540 C C . ALA A 1 202 ? 6.263 1.113 -0.279 1.00 51.53 202 ALA A C 1
ATOM 1542 O O . ALA A 1 202 ? 5.381 0.702 0.475 1.00 51.53 202 ALA A O 1
ATOM 1543 N N . LYS A 1 203 ? 7.136 2.049 0.134 1.00 48.31 203 LYS A N 1
ATOM 1544 C CA . LYS A 1 203 ? 7.125 2.629 1.498 1.00 48.31 203 LYS A CA 1
ATOM 1545 C C . LYS A 1 203 ? 5.813 3.338 1.853 1.00 48.31 203 LYS A C 1
ATOM 1547 O O . LYS A 1 203 ? 5.501 3.460 3.034 1.00 48.31 203 LYS A O 1
ATOM 1552 N N . GLU A 1 204 ? 5.086 3.814 0.847 1.00 55.72 204 GLU A N 1
ATOM 1553 C CA . GLU A 1 204 ? 3.770 4.427 0.983 1.00 55.72 204 GLU A CA 1
ATOM 1554 C C . GLU A 1 204 ? 2.856 3.880 -0.123 1.00 55.72 204 GLU A C 1
ATOM 1556 O O . GLU A 1 204 ? 3.300 3.804 -1.273 1.00 55.72 204 GLU A O 1
ATOM 1561 N N . PRO A 1 205 ? 1.603 3.500 0.193 1.00 62.22 205 PRO A N 1
ATOM 1562 C CA . PRO A 1 205 ? 0.656 3.033 -0.810 1.00 62.22 205 PRO A CA 1
ATOM 1563 C C . PRO A 1 205 ? 0.360 4.159 -1.805 1.00 62.22 205 PRO A C 1
ATOM 1565 O O . PRO A 1 205 ? -0.097 5.241 -1.423 1.00 62.22 205 PRO A O 1
ATOM 1568 N N . ARG A 1 206 ? 0.635 3.903 -3.086 1.00 81.62 206 ARG A N 1
ATOM 1569 C CA . ARG A 1 206 ? 0.358 4.840 -4.177 1.00 81.62 206 ARG A CA 1
ATOM 1570 C C . ARG A 1 206 ? -1.061 4.605 -4.668 1.00 81.62 206 ARG A C 1
ATOM 1572 O O . ARG A 1 206 ? -1.419 3.509 -5.089 1.00 81.62 206 ARG A O 1
ATOM 1579 N N . ASN A 1 207 ? -1.890 5.640 -4.586 1.00 89.56 207 ASN A N 1
ATOM 1580 C CA . ASN A 1 207 ? -3.244 5.557 -5.114 1.00 89.56 207 ASN A CA 1
ATOM 1581 C C . ASN A 1 207 ? -3.187 5.744 -6.629 1.00 89.56 207 ASN A C 1
ATOM 1583 O O . ASN A 1 207 ? -2.742 6.786 -7.110 1.00 89.56 207 ASN A O 1
ATOM 1587 N N . ALA A 1 208 ? -3.683 4.754 -7.362 1.00 92.31 208 ALA A N 1
ATOM 1588 C CA . ALA A 1 208 ? -3.911 4.860 -8.790 1.00 92.31 208 ALA A CA 1
ATOM 1589 C C . ALA A 1 208 ? -5.045 5.840 -9.099 1.00 92.31 208 ALA A C 1
ATOM 1591 O O . ALA A 1 208 ? -4.974 6.559 -10.081 1.00 92.31 208 ALA A O 1
ATOM 1592 N N . PHE A 1 209 ? -6.071 5.908 -8.251 1.00 95.94 209 PHE A N 1
ATOM 1593 C CA . PHE A 1 209 ? -7.165 6.864 -8.396 1.00 95.94 209 PHE A CA 1
ATOM 1594 C C . PHE A 1 209 ? -7.724 7.248 -7.036 1.00 95.94 209 PHE A C 1
ATOM 1596 O O . PHE A 1 209 ? -7.919 6.393 -6.171 1.00 95.94 209 PHE A O 1
ATOM 1603 N N . THR A 1 210 ? -8.035 8.530 -6.869 1.00 95.62 210 THR A N 1
ATOM 1604 C CA . THR A 1 210 ? -8.667 9.042 -5.655 1.00 95.62 210 THR A CA 1
ATOM 1605 C C . THR A 1 210 ? -9.849 9.922 -6.015 1.00 95.62 210 THR A C 1
ATOM 1607 O O . THR A 1 210 ? -9.757 10.794 -6.878 1.00 95.62 210 THR A O 1
ATOM 1610 N N . HIS A 1 211 ? -10.961 9.739 -5.311 1.00 95.88 211 HIS A N 1
ATOM 1611 C CA . HIS A 1 211 ? -12.096 10.642 -5.390 1.00 95.88 211 HIS A CA 1
ATOM 1612 C C . HIS A 1 211 ? -12.653 10.965 -4.009 1.00 95.88 211 HIS A C 1
ATOM 1614 O O . HIS A 1 211 ? -12.918 10.064 -3.219 1.00 95.88 211 HIS A O 1
ATOM 1620 N N . THR A 1 212 ? -12.916 12.248 -3.760 1.00 94.19 212 THR A N 1
ATOM 1621 C CA . THR A 1 212 ? -13.513 12.719 -2.511 1.00 94.19 212 THR A CA 1
ATOM 1622 C C . THR A 1 212 ? -14.919 13.251 -2.751 1.00 94.19 212 THR A C 1
ATOM 1624 O O . THR A 1 212 ? -15.114 14.205 -3.509 1.00 94.19 212 THR A O 1
ATOM 1627 N N . TRP A 1 213 ? -15.894 12.685 -2.047 1.00 92.88 213 TRP A N 1
ATOM 1628 C CA . TRP A 1 213 ? -17.205 13.291 -1.891 1.00 92.88 213 TRP A CA 1
ATOM 1629 C C . TRP A 1 213 ? -17.209 14.198 -0.659 1.00 92.88 213 TRP A C 1
ATOM 1631 O O . TRP A 1 213 ? -16.952 13.756 0.462 1.00 92.88 213 TRP A O 1
ATOM 1641 N N . THR A 1 214 ? -17.498 15.480 -0.873 1.00 89.94 214 THR A N 1
ATOM 1642 C CA . THR A 1 214 ? -17.510 16.490 0.186 1.00 89.94 214 THR A CA 1
ATOM 1643 C C . THR A 1 214 ? -18.865 16.557 0.900 1.00 89.94 214 THR A C 1
ATOM 1645 O O . THR A 1 214 ? -19.903 16.301 0.278 1.00 89.94 214 THR A O 1
ATOM 1648 N N . PRO A 1 215 ? -18.886 16.941 2.191 1.00 87.12 215 PRO A N 1
ATOM 1649 C CA . PRO A 1 215 ? -20.127 17.110 2.936 1.00 87.12 215 PRO A CA 1
ATOM 1650 C C . PRO A 1 215 ? -21.102 18.082 2.257 1.00 87.12 215 PRO A C 1
ATOM 1652 O O . PRO A 1 215 ? -20.695 19.079 1.658 1.00 87.12 215 PRO A O 1
ATOM 1655 N N . GLY A 1 216 ? -22.403 17.827 2.403 1.00 79.75 216 GLY A N 1
ATOM 1656 C CA . GLY A 1 216 ? -23.476 18.705 1.921 1.00 79.75 216 GLY A CA 1
ATOM 1657 C C . GLY A 1 216 ? -23.831 18.564 0.438 1.00 79.75 216 GLY A C 1
ATOM 1658 O O . GLY A 1 216 ? -24.801 19.176 -0.007 1.00 79.75 216 GLY A O 1
ATOM 1659 N N . TYR A 1 217 ? -23.106 17.739 -0.321 1.00 73.62 217 TYR A N 1
ATOM 1660 C CA . TYR A 1 217 ? -23.489 17.363 -1.679 1.00 73.62 217 TYR A CA 1
ATOM 1661 C C . TYR A 1 217 ? -24.253 16.038 -1.680 1.00 73.62 217 TYR A C 1
ATOM 1663 O O . TYR A 1 217 ? -23.895 15.093 -0.980 1.00 73.62 217 TYR A O 1
ATOM 1671 N N . PHE A 1 218 ? -25.301 15.943 -2.503 1.00 69.56 218 PHE A N 1
ATOM 1672 C CA . PHE A 1 218 ? -25.958 14.663 -2.753 1.00 69.56 218 PHE A CA 1
ATOM 1673 C C . PHE A 1 218 ? -24.954 13.708 -3.402 1.00 69.56 218 PHE A C 1
ATOM 1675 O O . PHE A 1 218 ? -24.496 13.938 -4.522 1.00 69.56 218 PHE A O 1
ATOM 1682 N N . PHE A 1 219 ? -24.624 12.619 -2.709 1.00 72.06 219 PHE A N 1
ATOM 1683 C CA . PHE A 1 219 ? -23.630 11.649 -3.166 1.00 72.06 219 PHE A CA 1
ATOM 1684 C C . PHE A 1 219 ? -24.060 10.815 -4.372 1.00 72.06 219 PHE A C 1
ATOM 1686 O O . PHE A 1 219 ? -23.348 9.909 -4.751 1.00 72.06 219 PHE A O 1
ATOM 1693 N N . THR A 1 220 ? -25.170 11.112 -5.040 1.00 73.44 220 THR A N 1
ATOM 1694 C CA . THR A 1 220 ? -25.728 10.268 -6.109 1.00 73.44 220 THR A CA 1
ATOM 1695 C C . THR A 1 220 ? -24.916 10.271 -7.406 1.00 73.44 220 THR A C 1
ATOM 1697 O O . THR A 1 220 ? -25.237 9.539 -8.344 1.00 73.44 220 THR A O 1
ATOM 1700 N N . LEU A 1 221 ? -23.886 11.113 -7.514 1.00 86.69 221 LEU A N 1
ATOM 1701 C CA . LEU A 1 221 ? -23.080 11.192 -8.722 1.00 86.69 221 LEU A CA 1
ATOM 17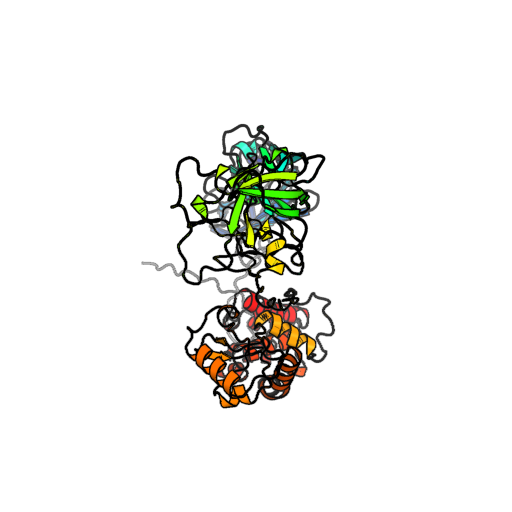02 C C . LEU A 1 221 ? -22.041 10.072 -8.747 1.00 86.69 221 LEU A C 1
ATOM 1704 O O . LEU A 1 221 ? -21.105 10.041 -7.947 1.00 86.69 221 LEU A O 1
ATOM 1708 N N . SER A 1 222 ? -22.194 9.193 -9.735 1.00 93.12 222 SER A N 1
ATOM 1709 C CA . SER A 1 222 ? -21.209 8.159 -10.036 1.00 93.12 222 SER A CA 1
ATOM 1710 C C . SER A 1 222 ? -19.867 8.769 -10.447 1.00 93.12 222 SER A C 1
ATOM 1712 O O . SER A 1 222 ? -19.789 9.907 -10.931 1.00 93.12 222 SER A O 1
ATOM 1714 N N . ARG A 1 223 ? -18.801 7.994 -10.264 1.00 95.25 223 ARG A N 1
ATOM 1715 C CA . ARG A 1 223 ? -17.436 8.367 -10.635 1.00 95.25 223 ARG A CA 1
ATOM 1716 C C . ARG A 1 223 ? -16.827 7.319 -11.526 1.00 95.25 223 ARG A C 1
ATOM 1718 O O . ARG A 1 223 ? -17.021 6.131 -11.298 1.00 95.25 223 ARG A O 1
ATOM 1725 N N . SER A 1 224 ? -16.120 7.780 -12.545 1.00 97.12 224 SER A N 1
ATOM 1726 C CA . SER A 1 224 ? -15.439 6.905 -13.482 1.00 97.12 224 SER A CA 1
ATOM 1727 C C . SER A 1 224 ? -13.941 6.966 -13.253 1.00 97.12 224 SER A C 1
ATOM 1729 O O . SER A 1 224 ? -13.415 7.991 -12.829 1.00 97.12 224 SER A O 1
ATOM 1731 N N . TRP A 1 225 ? -13.283 5.860 -13.555 1.00 98.00 225 TRP A N 1
ATOM 1732 C CA . TRP A 1 225 ? -11.838 5.715 -13.545 1.00 98.00 225 TRP A CA 1
ATOM 1733 C C . TRP A 1 225 ? -11.431 4.946 -14.802 1.00 98.00 225 TRP A C 1
ATOM 1735 O O . TRP A 1 225 ? -12.109 3.981 -15.175 1.00 98.00 225 TRP A O 1
ATOM 1745 N N . ALA A 1 226 ? -10.373 5.385 -15.482 1.00 98.19 226 ALA A N 1
ATOM 1746 C CA . ALA A 1 226 ? -9.756 4.614 -16.551 1.00 98.19 226 ALA A CA 1
ATOM 1747 C C . ALA A 1 226 ? -8.677 3.710 -15.949 1.00 98.19 226 ALA A C 1
ATOM 1749 O O . ALA A 1 226 ? -7.758 4.197 -15.298 1.00 98.19 226 ALA A O 1
ATOM 1750 N N . ILE A 1 227 ? -8.781 2.399 -16.167 1.00 97.88 227 ILE A N 1
ATOM 1751 C CA . ILE A 1 227 ? -7.869 1.412 -15.571 1.00 97.88 227 ILE A CA 1
ATOM 1752 C C . ILE A 1 227 ? -6.409 1.795 -15.844 1.00 97.88 227 ILE A C 1
ATOM 1754 O O . ILE A 1 227 ? -6.024 1.935 -17.004 1.00 97.88 227 ILE A O 1
ATOM 1758 N N . GLY A 1 228 ? -5.615 1.922 -14.778 1.00 95.06 228 GLY A N 1
ATOM 1759 C CA . GLY A 1 228 ? -4.186 2.254 -14.820 1.00 95.06 228 GLY A CA 1
ATOM 1760 C C . GLY A 1 228 ? -3.851 3.733 -15.054 1.00 95.06 228 GLY A C 1
ATOM 1761 O O . GLY A 1 228 ? -2.681 4.058 -15.228 1.00 95.06 228 GLY A O 1
ATOM 1762 N N . PHE A 1 229 ? -4.837 4.634 -15.034 1.00 96.56 229 PHE A N 1
ATOM 1763 C CA . PHE A 1 229 ? -4.641 6.089 -15.106 1.00 96.56 229 PHE A CA 1
ATOM 1764 C C . PHE A 1 229 ? -5.026 6.777 -13.795 1.00 96.56 229 PHE A C 1
ATOM 1766 O O . PHE A 1 229 ? -5.689 6.179 -12.951 1.00 96.56 229 PHE A O 1
ATOM 1773 N N . THR A 1 230 ? -4.638 8.042 -13.632 1.00 95.12 230 THR A N 1
ATOM 1774 C CA . THR A 1 230 ? -4.962 8.849 -12.442 1.00 95.12 230 THR A CA 1
ATOM 1775 C C . THR A 1 230 ? -6.416 9.324 -12.392 1.00 95.12 230 THR A C 1
ATOM 1777 O O . THR A 1 230 ? -6.913 9.690 -11.326 1.00 95.12 230 THR A O 1
ATOM 1780 N N . ASP A 1 231 ? -7.114 9.301 -13.529 1.00 94.69 231 ASP A N 1
ATOM 1781 C CA . ASP A 1 231 ? -8.511 9.708 -13.696 1.00 94.69 231 ASP A CA 1
ATOM 1782 C C . ASP A 1 231 ? -9.176 8.978 -14.888 1.00 94.69 231 ASP A C 1
ATOM 1784 O O . ASP A 1 231 ? -8.726 7.912 -15.311 1.00 94.69 231 ASP A O 1
ATOM 1788 N N . ASP A 1 232 ? -10.298 9.489 -15.409 1.00 95.44 232 ASP A N 1
ATOM 1789 C CA . ASP A 1 232 ? -11.001 8.918 -16.564 1.00 95.44 232 ASP A CA 1
ATOM 1790 C C . ASP A 1 232 ? -10.644 9.547 -17.926 1.00 95.44 232 ASP A C 1
ATOM 1792 O O . ASP A 1 232 ? -11.177 9.084 -18.951 1.00 95.44 232 ASP A O 1
ATOM 1796 N N . SER A 1 233 ? -9.744 10.540 -17.943 1.00 94.69 233 SER A N 1
ATOM 1797 C CA . SER A 1 233 ? -9.275 11.276 -19.128 1.00 94.69 233 SER A CA 1
ATOM 1798 C C . SER A 1 233 ? -8.210 10.532 -19.930 1.00 94.69 233 SER A C 1
ATOM 1800 O O . SER A 1 233 ? -8.021 10.829 -21.103 1.00 94.69 233 SER A O 1
ATOM 1802 N N . CYS A 1 234 ? -7.541 9.555 -19.309 1.00 93.94 234 CYS A N 1
ATOM 1803 C CA . CYS A 1 234 ? -6.430 8.801 -19.893 1.00 93.94 234 CYS A CA 1
ATOM 1804 C C . CYS A 1 234 ? -5.176 9.648 -20.214 1.00 93.94 234 CYS A C 1
ATOM 1806 O O . CYS A 1 234 ? -4.328 9.224 -20.996 1.00 93.94 234 CYS A O 1
ATOM 1808 N N . HIS A 1 235 ? -5.016 10.836 -19.618 1.00 92.62 235 HIS A N 1
ATOM 1809 C CA . HIS A 1 235 ? -3.853 11.694 -19.889 1.00 92.62 235 HIS A CA 1
ATOM 1810 C C . HIS A 1 235 ? -2.594 11.318 -19.098 1.00 92.62 235 HIS A C 1
ATOM 1812 O O . HIS A 1 235 ? -1.485 11.547 -19.578 1.00 92.62 235 HIS A O 1
ATOM 1818 N N . GLN A 1 236 ? -2.749 10.766 -17.892 1.00 94.81 236 GLN A N 1
ATOM 1819 C CA . GLN A 1 236 ? -1.633 10.434 -17.009 1.00 94.81 236 GLN A CA 1
ATOM 1820 C C . GLN A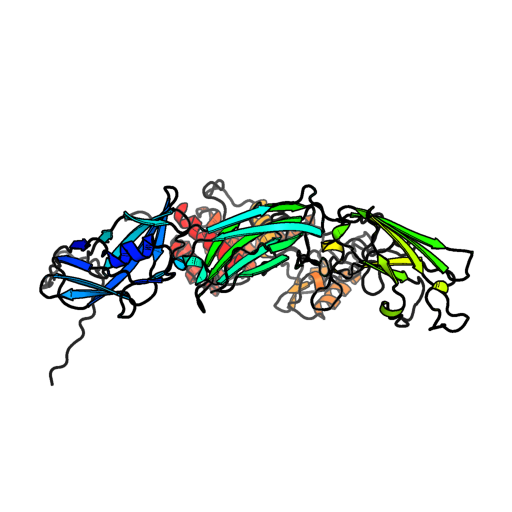 1 236 ? -1.804 9.032 -16.426 1.00 94.81 236 GLN A C 1
ATOM 1822 O O . GLN A 1 236 ? -2.821 8.729 -15.799 1.00 94.81 236 GLN A O 1
ATOM 1827 N N . LEU A 1 237 ? -0.804 8.180 -16.641 1.00 94.75 237 LEU A N 1
ATOM 1828 C CA . LEU A 1 237 ? -0.750 6.846 -16.056 1.00 94.75 237 LEU A CA 1
ATOM 1829 C C . LEU A 1 237 ? -0.557 6.952 -14.543 1.00 94.75 237 LEU A C 1
ATOM 1831 O O . LEU A 1 237 ? 0.161 7.821 -14.046 1.00 94.75 237 LEU A O 1
ATOM 1835 N N . ALA A 1 238 ? -1.226 6.065 -13.818 1.00 92.56 238 ALA A N 1
ATOM 1836 C CA . ALA A 1 238 ? -1.020 5.902 -12.392 1.00 92.56 238 ALA A CA 1
ATOM 1837 C C . ALA A 1 238 ? 0.394 5.375 -12.134 1.00 92.56 238 ALA A C 1
ATOM 1839 O O . ALA A 1 238 ? 0.869 4.499 -12.853 1.00 92.56 238 ALA A O 1
ATOM 1840 N N . ASP A 1 239 ? 1.049 5.877 -11.091 1.00 86.94 239 ASP A N 1
ATOM 1841 C CA . ASP A 1 239 ? 2.316 5.318 -10.631 1.00 86.94 239 ASP A CA 1
ATOM 1842 C C . ASP A 1 239 ? 2.046 3.993 -9.897 1.00 86.94 239 ASP A C 1
ATOM 1844 O O . ASP A 1 239 ? 1.563 3.993 -8.763 1.00 86.94 239 ASP A O 1
ATOM 1848 N N . VAL A 1 240 ? 2.334 2.884 -10.579 1.00 79.56 240 VAL A N 1
ATOM 1849 C CA . VAL A 1 240 ? 2.108 1.501 -10.124 1.00 79.56 240 VAL A CA 1
ATOM 1850 C C . VAL A 1 240 ? 3.346 0.873 -9.467 1.00 79.56 240 VAL A C 1
ATOM 1852 O O . VAL A 1 240 ? 3.387 -0.326 -9.253 1.00 79.56 240 VAL A O 1
ATOM 1855 N N . GLY A 1 241 ? 4.363 1.670 -9.113 1.00 73.56 241 GLY A N 1
ATOM 1856 C CA . GLY A 1 241 ? 5.576 1.159 -8.463 1.00 73.56 241 GLY A CA 1
ATOM 1857 C C . GLY A 1 241 ? 6.709 0.800 -9.433 1.00 73.56 241 GLY A C 1
ATOM 1858 O O . GLY A 1 241 ? 6.610 0.978 -10.645 1.00 73.56 241 GLY A O 1
ATOM 1859 N N . GLU A 1 242 ? 7.851 0.389 -8.871 1.00 63.97 242 GLU A N 1
ATOM 1860 C CA . GLU A 1 242 ? 9.127 0.253 -9.601 1.00 63.97 242 GLU A CA 1
ATOM 1861 C C . GLU A 1 242 ? 9.412 -1.182 -10.086 1.00 63.97 242 GLU A C 1
ATOM 1863 O O . GLU A 1 242 ? 10.217 -1.366 -10.997 1.00 63.97 242 GLU A O 1
ATOM 1868 N N . GLU A 1 243 ? 8.762 -2.207 -9.522 1.00 64.19 243 GLU A N 1
ATOM 1869 C CA . GLU A 1 243 ? 9.077 -3.617 -9.805 1.00 64.19 243 GLU A CA 1
ATOM 1870 C C . GLU A 1 243 ? 7.839 -4.515 -9.894 1.00 64.19 243 GLU A C 1
ATOM 1872 O O . GLU A 1 243 ? 7.792 -5.584 -9.293 1.00 64.19 243 GLU A O 1
ATOM 1877 N N . GLU A 1 244 ? 6.847 -4.124 -10.677 1.00 63.91 244 GLU A N 1
ATOM 1878 C CA . GLU A 1 244 ? 5.684 -4.980 -10.870 1.00 63.91 244 GLU A CA 1
ATOM 1879 C C . GLU A 1 244 ? 6.006 -6.064 -11.915 1.00 63.91 244 GLU A C 1
ATOM 1881 O O . GLU A 1 244 ? 6.485 -5.775 -13.025 1.00 63.91 244 GLU A O 1
ATOM 1886 N N . VAL A 1 245 ? 5.752 -7.335 -11.603 1.00 68.38 245 VAL A N 1
ATOM 1887 C CA . VAL A 1 245 ? 5.999 -8.451 -12.533 1.00 68.38 245 VAL A CA 1
ATOM 1888 C C . VAL A 1 245 ? 4.693 -9.177 -12.822 1.00 68.38 245 VAL A C 1
ATOM 1890 O O . VAL A 1 245 ? 4.269 -10.046 -12.068 1.00 68.38 245 VAL A O 1
ATOM 1893 N N . GLY A 1 246 ? 4.110 -8.907 -13.991 1.00 83.75 246 GLY A N 1
ATOM 1894 C CA . GLY A 1 246 ? 2.924 -9.607 -14.475 1.00 83.75 246 GLY A CA 1
ATOM 1895 C C . GLY A 1 246 ? 1.735 -8.680 -14.694 1.00 83.75 246 GLY A C 1
ATOM 1896 O O . GLY A 1 246 ? 1.864 -7.621 -15.303 1.00 83.75 246 GLY A O 1
ATOM 1897 N N . ALA A 1 247 ? 0.549 -9.144 -14.301 1.00 88.94 247 ALA A N 1
ATOM 1898 C CA . ALA A 1 247 ? -0.685 -8.386 -14.459 1.00 88.94 247 ALA A CA 1
ATOM 1899 C C . ALA A 1 247 ? -0.825 -7.339 -13.348 1.00 88.94 247 ALA A C 1
ATOM 1901 O O . ALA A 1 247 ? -0.431 -7.609 -12.223 1.00 88.94 247 ALA A O 1
ATOM 1902 N N . LEU A 1 248 ? -1.460 -6.213 -13.672 1.00 91.00 248 LEU A N 1
ATOM 1903 C CA . LEU A 1 248 ? -1.793 -5.161 -12.719 1.00 91.00 248 LEU A CA 1
ATOM 1904 C C . LEU A 1 248 ? -2.926 -5.613 -11.801 1.00 91.00 248 LEU A C 1
ATOM 1906 O O . LEU A 1 248 ? -4.004 -5.965 -12.306 1.00 91.00 248 LEU A O 1
ATOM 1910 N N . GLU A 1 249 ? -2.726 -5.581 -10.485 1.00 92.75 249 GLU A N 1
ATOM 1911 C CA . GLU A 1 249 ? -3.713 -6.020 -9.497 1.00 92.75 249 GLU A CA 1
ATOM 1912 C C . GLU A 1 249 ? -4.230 -4.843 -8.673 1.00 92.75 249 GLU A C 1
ATOM 1914 O O . GLU A 1 249 ? -3.560 -4.299 -7.816 1.00 92.75 249 GLU A O 1
ATOM 1919 N N . PHE A 1 250 ? -5.479 -4.440 -8.880 1.00 94.44 250 PHE A N 1
ATOM 1920 C CA . PHE A 1 250 ? -6.063 -3.310 -8.166 1.00 94.44 250 PHE A CA 1
ATOM 1921 C C . PHE A 1 250 ? -6.979 -3.746 -7.026 1.00 94.44 250 PHE A C 1
ATOM 1923 O O . PHE A 1 250 ? -7.782 -4.680 -7.156 1.00 94.44 250 PHE A O 1
ATOM 1930 N N . ALA A 1 251 ? -6.932 -2.964 -5.950 1.00 95.44 251 ALA A N 1
ATOM 1931 C CA . ALA A 1 251 ? -7.889 -2.929 -4.852 1.00 95.44 251 ALA A CA 1
ATOM 1932 C C . ALA A 1 251 ? -8.515 -1.547 -4.704 1.00 95.44 251 ALA A C 1
ATOM 1934 O O . ALA A 1 251 ? -8.034 -0.559 -5.261 1.00 95.44 251 ALA A O 1
ATOM 1935 N N . TRP A 1 252 ? -9.590 -1.467 -3.921 1.00 97.06 252 TRP A N 1
ATOM 1936 C CA . TRP A 1 252 ? -10.131 -0.179 -3.507 1.00 97.06 252 TRP A CA 1
ATOM 1937 C C . TRP A 1 252 ? -10.544 -0.149 -2.038 1.00 97.06 252 TRP A C 1
ATOM 1939 O O . TRP A 1 252 ? -10.913 -1.164 -1.443 1.00 97.06 252 TRP A O 1
ATOM 1949 N N . GLN A 1 253 ? -10.504 1.052 -1.470 1.00 97.25 253 GLN A N 1
ATOM 1950 C CA . GLN A 1 253 ? -10.914 1.370 -0.108 1.00 97.25 253 GLN A CA 1
ATOM 1951 C C . GLN A 1 253 ? -11.802 2.614 -0.095 1.00 97.25 253 GLN A C 1
ATOM 1953 O O . GLN A 1 253 ? -11.574 3.557 -0.851 1.00 97.25 253 GLN A O 1
ATOM 1958 N N . LEU A 1 254 ? -12.788 2.634 0.800 1.00 97.44 254 LEU A N 1
ATOM 1959 C CA . LEU A 1 254 ? -13.572 3.818 1.135 1.00 97.44 254 LEU A CA 1
ATOM 1960 C C . LEU A 1 254 ? -13.219 4.263 2.550 1.00 97.44 254 LEU A C 1
ATOM 1962 O O . LEU A 1 254 ? -13.450 3.534 3.517 1.00 97.44 254 LEU A O 1
ATOM 1966 N N . TRP A 1 255 ? -12.710 5.479 2.665 1.00 96.81 255 TRP A N 1
ATOM 1967 C CA . TRP A 1 255 ? -12.385 6.124 3.928 1.00 96.81 255 TRP A CA 1
ATOM 1968 C C . TRP A 1 255 ? -13.421 7.197 4.245 1.00 96.81 255 TRP A C 1
ATOM 1970 O O . TRP A 1 255 ? -13.914 7.870 3.345 1.00 96.81 255 TRP A O 1
ATOM 1980 N N . GLY A 1 256 ? -13.748 7.372 5.521 1.00 95.50 256 GLY A N 1
ATOM 1981 C CA . GLY A 1 256 ? -14.620 8.444 5.986 1.00 95.50 256 GLY A CA 1
ATOM 1982 C C . GLY A 1 256 ? -13.965 9.263 7.083 1.00 95.50 256 GLY A C 1
ATOM 1983 O O . GLY A 1 256 ? -13.283 8.715 7.951 1.00 95.50 256 GLY A O 1
ATOM 1984 N N . ARG A 1 257 ? -14.202 10.574 7.079 1.00 93.94 257 ARG A N 1
ATOM 1985 C CA . ARG A 1 257 ? -13.824 11.457 8.186 1.00 93.94 257 ARG A CA 1
ATOM 1986 C C . ARG A 1 257 ? -14.904 12.483 8.495 1.00 93.94 257 ARG A C 1
ATOM 1988 O O . ARG A 1 257 ? -15.569 13.015 7.607 1.00 93.94 257 ARG A O 1
ATOM 1995 N N . HIS A 1 258 ? -15.031 12.798 9.776 1.00 88.25 258 HIS A N 1
ATOM 1996 C CA . HIS A 1 258 ? -15.705 14.009 10.222 1.00 88.25 258 HIS A CA 1
ATOM 1997 C C . HIS A 1 258 ? -14.764 15.207 10.007 1.00 88.25 258 HIS A C 1
ATOM 1999 O O . HIS A 1 258 ? -13.545 15.039 10.042 1.00 88.25 258 HIS A O 1
ATOM 2005 N N . SER A 1 259 ? -15.299 16.408 9.768 1.00 77.81 259 SER A N 1
ATOM 2006 C CA . SER A 1 259 ? -14.505 17.606 9.449 1.00 77.81 259 SER A CA 1
ATOM 2007 C C . SER A 1 259 ? -13.357 17.827 10.450 1.00 77.81 259 SER A C 1
ATOM 2009 O O . SER A 1 259 ? -13.596 18.137 11.616 1.00 77.81 259 SER A O 1
ATOM 2011 N N . GLY A 1 260 ? -12.110 17.672 9.989 1.00 73.56 260 GLY A N 1
ATOM 2012 C CA . GLY A 1 260 ? -10.893 17.828 10.800 1.00 73.56 260 GLY A CA 1
ATOM 2013 C C . GLY A 1 260 ? -10.497 16.622 11.668 1.00 73.56 260 GLY A C 1
ATOM 2014 O O . GLY A 1 260 ? -9.501 16.703 12.381 1.00 73.56 260 GLY A O 1
ATOM 2015 N N . GLY A 1 261 ? -11.249 15.519 11.621 1.00 82.62 261 GLY A N 1
ATOM 2016 C CA . GLY A 1 261 ? -10.931 14.262 12.303 1.00 82.62 261 GLY A CA 1
ATOM 2017 C C . GLY A 1 261 ? -10.012 13.340 11.494 1.00 82.62 261 GLY A C 1
ATOM 2018 O O . GLY A 1 261 ? -9.782 13.542 10.298 1.00 82.62 261 GLY A O 1
ATOM 2019 N N . SER A 1 262 ? -9.497 12.299 12.150 1.00 87.06 262 SER A N 1
ATOM 2020 C CA . SER A 1 262 ? -8.707 11.252 11.497 1.00 87.06 262 SER A CA 1
ATOM 2021 C C . SER A 1 262 ? -9.577 10.387 10.572 1.00 87.06 262 SER A C 1
ATOM 2023 O O . SER A 1 262 ? -10.718 10.075 10.923 1.00 87.06 262 SER A O 1
ATOM 2025 N N . PRO A 1 263 ? -9.062 9.976 9.401 1.00 93.00 263 PRO A N 1
ATOM 2026 C CA . PRO A 1 263 ? -9.795 9.109 8.488 1.00 93.00 263 PRO A CA 1
ATOM 2027 C C . PRO A 1 263 ? -9.960 7.702 9.073 1.00 93.00 263 PRO A C 1
ATOM 2029 O O . PRO A 1 263 ? -9.034 7.144 9.658 1.00 93.00 263 PRO A O 1
ATOM 2032 N N . THR A 1 264 ? -11.143 7.122 8.885 1.00 94.88 264 THR A N 1
ATOM 2033 C CA . THR A 1 264 ? -11.483 5.751 9.284 1.00 94.88 264 THR A CA 1
ATOM 2034 C C . THR A 1 264 ? -11.832 4.932 8.048 1.00 94.88 264 THR A C 1
ATOM 2036 O O . THR A 1 264 ? -12.631 5.373 7.224 1.00 94.88 264 THR A O 1
ATOM 2039 N N . LEU A 1 265 ? -11.244 3.742 7.910 1.00 96.06 265 LEU A N 1
ATOM 2040 C CA . LEU A 1 265 ? -11.583 2.810 6.835 1.00 96.06 265 LEU A CA 1
ATOM 2041 C C . LEU A 1 265 ? -12.997 2.257 7.062 1.00 96.06 265 LEU A C 1
ATOM 2043 O O . LEU A 1 265 ? -13.271 1.678 8.115 1.00 96.06 265 LEU A O 1
ATOM 2047 N N . LEU A 1 266 ? -13.881 2.443 6.081 1.00 95.44 266 LEU A N 1
ATOM 2048 C CA . LEU A 1 266 ? -15.281 2.018 6.137 1.00 95.44 266 LEU A CA 1
ATOM 2049 C C . LEU A 1 266 ? -15.517 0.746 5.323 1.00 95.44 266 LEU A C 1
ATOM 2051 O O . LEU A 1 266 ? -16.088 -0.208 5.840 1.00 95.44 266 LEU A O 1
ATOM 2055 N N . LEU A 1 267 ? -15.068 0.726 4.065 1.00 95.94 267 LEU A N 1
ATOM 2056 C CA . LEU A 1 267 ? -15.235 -0.403 3.147 1.00 95.94 267 LEU A CA 1
ATOM 2057 C C . LEU A 1 267 ? -13.921 -0.701 2.434 1.00 95.94 267 LEU A C 1
ATOM 2059 O O . LEU A 1 267 ? -13.117 0.198 2.195 1.00 95.94 267 LEU A O 1
ATOM 2063 N N . GLU A 1 268 ? -13.735 -1.955 2.043 1.00 96.00 268 GLU A N 1
ATOM 2064 C CA . GLU A 1 268 ? -12.581 -2.389 1.267 1.00 96.00 268 GLU A CA 1
ATOM 2065 C C . GLU A 1 268 ? -12.961 -3.566 0.369 1.00 96.00 268 GLU A C 1
ATOM 2067 O O . GLU A 1 268 ? -13.680 -4.476 0.790 1.00 96.00 268 GLU A O 1
ATOM 2072 N N . ASN A 1 269 ? -12.425 -3.578 -0.850 1.00 96.25 269 ASN A N 1
ATOM 2073 C CA . ASN A 1 269 ? -12.353 -4.776 -1.671 1.00 96.25 269 ASN A CA 1
ATOM 2074 C C . ASN A 1 269 ? -10.915 -4.982 -2.146 1.00 96.25 269 ASN A C 1
ATOM 2076 O O . ASN A 1 269 ? -10.431 -4.287 -3.040 1.00 96.25 269 ASN A O 1
ATOM 2080 N N . LYS A 1 270 ? -10.255 -5.971 -1.545 1.00 92.62 270 LYS A N 1
ATOM 2081 C CA . LYS A 1 270 ? -8.872 -6.326 -1.860 1.00 92.62 270 LYS A CA 1
ATOM 2082 C C . LYS A 1 270 ? -8.744 -6.983 -3.237 1.00 92.62 270 LYS A C 1
ATOM 2084 O O . LYS A 1 270 ? -7.835 -6.668 -3.987 1.00 92.62 270 LYS A O 1
ATOM 2089 N N . ASN A 1 271 ? -9.675 -7.860 -3.602 1.00 91.50 271 ASN A N 1
ATOM 2090 C CA . ASN A 1 271 ? -9.607 -8.643 -4.840 1.00 91.50 271 ASN A CA 1
ATOM 2091 C C . ASN A 1 271 ? -10.512 -8.022 -5.905 1.00 91.50 271 ASN A C 1
ATOM 2093 O O . ASN A 1 271 ? -11.497 -8.628 -6.332 1.00 91.50 271 ASN A O 1
ATOM 2097 N N . PHE A 1 272 ? -10.229 -6.773 -6.268 1.00 95.12 272 PHE A N 1
ATOM 2098 C CA . PHE A 1 272 ? -11.133 -5.992 -7.098 1.00 95.12 272 PHE A CA 1
ATOM 2099 C C . PHE A 1 272 ? -10.930 -6.246 -8.598 1.00 95.12 272 PHE A C 1
ATOM 2101 O O . PHE A 1 272 ? -11.892 -6.616 -9.280 1.00 95.12 272 PHE A O 1
ATOM 2108 N N . LEU A 1 273 ? -9.720 -6.052 -9.132 1.00 95.81 273 LEU A N 1
ATOM 2109 C CA . LEU A 1 273 ? -9.510 -6.083 -10.580 1.00 95.81 273 LEU A CA 1
ATOM 2110 C C . LEU A 1 273 ? -8.077 -6.457 -10.970 1.00 95.81 273 LEU A C 1
ATOM 2112 O O . LEU A 1 273 ? -7.157 -5.722 -10.661 1.00 95.81 273 LEU A O 1
ATOM 2116 N N . THR A 1 274 ? -7.918 -7.525 -11.753 1.00 94.69 274 THR A N 1
ATOM 2117 C CA . THR A 1 274 ? -6.640 -7.899 -12.386 1.00 94.69 274 THR A CA 1
ATOM 2118 C C . THR A 1 274 ? -6.681 -7.608 -13.886 1.00 94.69 274 THR A C 1
ATOM 2120 O O . THR A 1 274 ? -7.642 -8.010 -14.560 1.00 94.69 274 THR A O 1
ATOM 2123 N N . VAL A 1 275 ? -5.666 -6.921 -14.416 1.00 94.62 275 VAL A N 1
ATOM 2124 C CA . VAL A 1 275 ? -5.575 -6.470 -15.818 1.00 94.62 275 VAL A CA 1
ATOM 2125 C C . VAL A 1 275 ? -4.197 -6.826 -16.387 1.00 94.62 275 VAL A C 1
ATOM 2127 O O . VAL A 1 275 ? -3.196 -6.445 -15.794 1.00 94.62 275 VAL A O 1
ATOM 2130 N N . PRO A 1 276 ? -4.093 -7.526 -17.532 1.00 92.31 276 PRO A N 1
ATOM 2131 C CA . PRO A 1 276 ? -2.798 -7.775 -18.161 1.00 92.31 276 PRO A CA 1
ATOM 2132 C C . PRO A 1 276 ? -2.090 -6.465 -18.512 1.00 92.31 276 PRO A C 1
ATOM 2134 O O . PRO A 1 276 ? -2.729 -5.541 -19.023 1.00 92.31 276 PRO A O 1
ATOM 2137 N N . ARG A 1 277 ? -0.774 -6.401 -18.296 1.00 92.38 277 ARG A N 1
ATOM 2138 C CA . ARG A 1 277 ? 0.015 -5.246 -18.722 1.00 92.38 277 ARG A CA 1
ATOM 2139 C C . ARG A 1 277 ? -0.003 -5.115 -20.252 1.00 92.38 277 ARG A C 1
ATOM 2141 O O . ARG A 1 277 ? -0.001 -6.137 -20.952 1.00 92.38 277 ARG A O 1
ATOM 2148 N N . PRO A 1 278 ? -0.021 -3.885 -20.795 1.00 96.19 278 PRO A N 1
ATOM 2149 C CA . PRO A 1 278 ? 0.230 -3.672 -22.211 1.00 96.19 278 PRO A CA 1
ATOM 2150 C C . PRO A 1 278 ? 1.541 -4.309 -22.656 1.00 96.19 278 PRO A C 1
ATOM 2152 O O . PRO A 1 278 ? 2.514 -4.304 -21.905 1.00 96.19 278 PRO A O 1
ATOM 2155 N N . LYS A 1 279 ? 1.584 -4.810 -23.890 1.00 96.94 279 LYS A N 1
ATOM 2156 C CA . LYS A 1 279 ? 2.757 -5.504 -24.425 1.00 96.94 279 LYS A CA 1
ATOM 2157 C C . LYS A 1 279 ? 3.232 -4.879 -25.728 1.00 96.94 279 LYS A C 1
ATOM 2159 O O . LYS A 1 279 ? 2.452 -4.771 -26.670 1.00 96.94 279 LYS A O 1
ATOM 2164 N N . LEU A 1 280 ? 4.519 -4.548 -25.807 1.00 97.50 280 LEU A N 1
ATOM 2165 C CA . LEU A 1 280 ? 5.195 -4.184 -27.050 1.00 97.50 280 LEU A CA 1
ATOM 2166 C C . LEU A 1 280 ? 5.503 -5.454 -27.855 1.00 97.50 280 LEU A C 1
ATOM 2168 O O . LEU A 1 280 ? 6.332 -6.278 -27.465 1.00 97.50 280 LEU A O 1
ATOM 2172 N N . GLU A 1 281 ? 4.802 -5.625 -28.971 1.00 97.12 281 GLU A N 1
ATOM 2173 C CA . GLU A 1 281 ? 4.926 -6.786 -29.859 1.00 97.12 281 GLU A CA 1
ATOM 2174 C C . GLU A 1 281 ? 5.890 -6.523 -31.020 1.00 97.12 281 GLU A C 1
ATOM 2176 O O . GLU A 1 281 ? 6.628 -7.420 -31.426 1.00 97.12 281 GLU A O 1
ATOM 2181 N N . ASP A 1 282 ? 5.893 -5.298 -31.551 1.00 97.62 282 ASP A N 1
ATOM 2182 C CA . ASP A 1 282 ? 6.760 -4.884 -32.654 1.00 97.62 282 ASP A CA 1
ATOM 2183 C C . ASP A 1 282 ? 7.224 -3.434 -32.471 1.00 97.62 282 ASP A C 1
ATOM 2185 O O . ASP A 1 282 ? 6.473 -2.608 -31.955 1.00 97.62 282 ASP A O 1
ATOM 2189 N N . PHE A 1 283 ? 8.451 -3.139 -32.899 1.00 97.56 283 PHE A N 1
ATOM 2190 C CA . PHE A 1 283 ? 9.016 -1.791 -32.992 1.00 97.56 283 PHE A CA 1
ATOM 2191 C C . PHE A 1 283 ? 10.294 -1.828 -33.841 1.00 97.56 283 PHE A C 1
ATOM 2193 O O . PHE A 1 283 ? 11.263 -2.512 -33.478 1.00 97.56 283 PHE A O 1
ATOM 2200 N N . ARG A 1 284 ? 10.287 -1.123 -34.977 1.00 95.44 284 ARG A N 1
ATOM 2201 C CA . ARG A 1 284 ? 11.363 -1.144 -35.982 1.00 95.44 284 ARG A CA 1
ATOM 2202 C C . ARG A 1 284 ? 11.448 0.149 -36.791 1.00 95.44 284 ARG A C 1
ATOM 2204 O O . ARG A 1 284 ? 10.509 0.947 -36.780 1.00 95.44 284 ARG A O 1
ATOM 2211 N N . ILE A 1 285 ? 12.556 0.318 -37.514 1.00 92.56 285 ILE A N 1
ATOM 2212 C CA . ILE A 1 285 ? 12.746 1.414 -38.476 1.00 92.56 285 ILE A CA 1
ATOM 2213 C C . ILE A 1 285 ? 13.192 0.910 -39.849 1.00 92.56 285 ILE A C 1
ATOM 2215 O O . ILE A 1 285 ? 13.967 -0.038 -39.956 1.00 92.56 285 ILE A O 1
ATOM 2219 N N . GLU A 1 286 ? 12.737 1.579 -40.906 1.00 90.50 286 GLU A N 1
ATOM 2220 C CA . GLU A 1 286 ? 13.073 1.271 -42.300 1.00 90.50 286 GLU A CA 1
ATOM 2221 C C . GLU A 1 286 ? 13.454 2.561 -43.049 1.00 90.50 286 GLU A C 1
ATOM 2223 O O . GLU A 1 286 ? 12.888 3.627 -42.812 1.00 90.50 286 GLU A O 1
ATOM 2228 N N . TYR A 1 287 ? 14.455 2.500 -43.931 1.00 85.12 287 TYR A N 1
ATOM 2229 C CA . TYR A 1 287 ? 14.866 3.668 -44.718 1.00 85.12 287 TYR A CA 1
ATOM 2230 C C . TYR A 1 287 ? 13.862 3.933 -45.846 1.00 85.12 287 TYR A C 1
ATOM 2232 O O . TYR A 1 287 ? 13.582 3.022 -46.626 1.00 85.12 287 TYR A O 1
ATOM 2240 N N . ASP A 1 288 ? 13.379 5.174 -45.977 1.00 81.19 288 ASP A N 1
ATOM 2241 C CA . ASP A 1 288 ? 12.512 5.590 -47.087 1.00 81.19 288 ASP A CA 1
ATOM 2242 C C . ASP A 1 288 ? 13.365 6.233 -48.198 1.00 81.19 288 ASP A C 1
ATOM 2244 O O . ASP A 1 288 ? 13.746 7.401 -48.091 1.00 81.19 288 ASP A O 1
ATOM 2248 N N . PRO A 1 289 ? 13.654 5.522 -49.307 1.00 77.00 289 PRO A N 1
ATOM 2249 C CA . PRO A 1 289 ? 14.481 6.058 -50.384 1.00 77.00 289 PRO A CA 1
ATOM 2250 C C . PRO A 1 289 ? 13.774 7.152 -51.196 1.00 77.00 289 PRO A C 1
ATOM 2252 O O . PRO A 1 289 ? 14.406 7.765 -52.057 1.00 77.00 289 PRO A O 1
ATOM 2255 N N . SER A 1 290 ? 12.473 7.389 -50.979 1.00 75.81 290 SER A N 1
ATOM 2256 C CA . SER A 1 290 ? 11.733 8.427 -51.699 1.00 75.81 290 SER A CA 1
ATOM 2257 C C . SER A 1 290 ? 12.151 9.839 -51.290 1.00 75.81 290 SER A C 1
ATOM 2259 O O . SER A 1 290 ? 12.004 10.759 -52.097 1.00 75.81 290 SER A O 1
ATOM 2261 N N . ILE A 1 291 ? 12.686 10.016 -50.073 1.00 72.12 291 ILE A N 1
ATOM 2262 C CA . ILE A 1 291 ? 13.223 11.286 -49.575 1.00 72.12 291 ILE A CA 1
ATOM 2263 C C . ILE A 1 291 ? 14.510 11.031 -48.795 1.00 72.12 291 ILE A C 1
ATOM 2265 O O . ILE A 1 291 ? 14.520 10.331 -47.785 1.00 72.12 291 ILE A O 1
ATOM 2269 N N . GLU A 1 292 ? 15.597 11.652 -49.251 1.00 72.38 292 GLU A N 1
ATOM 2270 C CA . GLU A 1 292 ? 16.904 11.549 -48.608 1.00 72.38 292 GLU A CA 1
ATOM 2271 C C . GLU A 1 292 ? 16.823 11.920 -47.114 1.00 72.38 292 GLU A C 1
ATOM 2273 O O . GLU A 1 292 ? 16.125 12.850 -46.715 1.00 72.38 292 GLU A O 1
ATOM 2278 N N . GLY A 1 293 ? 17.486 11.133 -46.263 1.00 72.12 293 GLY A N 1
ATOM 2279 C CA . GLY A 1 293 ? 17.478 11.348 -44.814 1.00 72.12 293 GLY A CA 1
ATOM 2280 C C . GLY A 1 293 ? 16.148 11.061 -44.098 1.00 72.12 293 GLY A C 1
ATOM 2281 O O . GLY A 1 293 ? 16.015 11.452 -42.939 1.00 72.12 293 GLY A O 1
ATOM 2282 N N . THR A 1 294 ? 15.173 10.399 -44.737 1.00 80.25 294 THR A N 1
ATOM 2283 C CA . THR A 1 294 ? 13.886 10.035 -44.112 1.00 80.25 294 THR A CA 1
ATOM 2284 C C . THR A 1 294 ? 13.820 8.552 -43.737 1.00 80.25 294 THR A C 1
ATOM 2286 O O . THR A 1 294 ? 14.280 7.679 -44.472 1.00 80.25 294 THR A O 1
ATOM 2289 N N . TRP A 1 295 ? 13.221 8.277 -42.580 1.00 86.44 295 TRP A N 1
ATOM 2290 C CA . TRP A 1 295 ? 13.039 6.943 -42.014 1.00 86.44 295 TRP A CA 1
ATOM 2291 C C . TRP A 1 295 ? 11.575 6.720 -41.670 1.00 86.44 295 TRP A C 1
ATOM 2293 O O . TRP A 1 295 ? 10.944 7.584 -41.065 1.00 86.44 295 TRP A O 1
ATOM 2303 N N . GLU A 1 296 ? 11.040 5.568 -42.042 1.00 90.94 296 GLU A N 1
ATOM 2304 C CA . GLU A 1 296 ? 9.741 5.090 -41.592 1.00 90.94 296 GLU A CA 1
ATOM 2305 C C . GLU A 1 296 ? 9.910 4.362 -40.258 1.00 90.94 296 GLU A C 1
ATOM 2307 O O . GLU A 1 296 ? 10.847 3.583 -40.071 1.00 90.94 296 GLU A O 1
ATOM 2312 N N . VAL A 1 297 ? 9.013 4.632 -39.316 1.00 93.62 297 VAL A N 1
ATOM 2313 C CA . VAL A 1 297 ? 8.970 3.966 -38.017 1.00 93.62 297 VAL A CA 1
ATOM 2314 C C . VAL A 1 297 ? 7.610 3.329 -37.815 1.00 93.62 297 VAL A C 1
ATOM 2316 O O . VAL A 1 297 ? 6.584 3.955 -38.075 1.00 93.62 297 VAL A O 1
ATOM 2319 N N . SER A 1 298 ? 7.601 2.085 -37.344 1.00 96.31 298 SER A N 1
ATOM 2320 C CA . SER A 1 298 ? 6.370 1.338 -37.103 1.00 96.31 298 SER A CA 1
ATOM 2321 C C . SER A 1 298 ? 6.497 0.380 -35.924 1.00 96.31 298 SER A C 1
ATOM 2323 O O . SER A 1 298 ? 7.596 -0.040 -35.540 1.00 96.31 298 SER A O 1
ATOM 2325 N N . GLY A 1 299 ? 5.361 0.028 -35.329 1.00 97.69 299 GLY A N 1
ATOM 2326 C CA . GLY A 1 299 ? 5.302 -0.953 -34.256 1.00 97.69 299 GLY A CA 1
ATOM 2327 C C . GLY A 1 299 ? 3.888 -1.268 -33.786 1.00 97.69 299 GLY A C 1
ATOM 2328 O O . GLY A 1 299 ? 2.900 -0.790 -34.347 1.00 97.69 299 GLY A O 1
ATOM 2329 N N . LYS A 1 300 ? 3.795 -2.112 -32.754 1.00 98.12 300 LYS A N 1
ATOM 2330 C CA . LYS A 1 300 ? 2.524 -2.596 -32.213 1.00 98.12 300 LYS A CA 1
ATOM 2331 C C . LYS A 1 300 ? 2.552 -2.766 -30.695 1.00 98.12 300 LYS A C 1
ATOM 2333 O O . LYS A 1 300 ? 3.414 -3.473 -30.173 1.00 98.12 300 LYS A O 1
ATOM 2338 N N . ILE A 1 301 ? 1.565 -2.186 -30.010 1.00 98.12 301 ILE A N 1
ATOM 2339 C CA . ILE A 1 301 ? 1.309 -2.352 -28.574 1.00 98.12 301 ILE A CA 1
ATOM 2340 C C . ILE A 1 301 ? -0.085 -2.952 -28.367 1.00 98.12 301 ILE A C 1
ATOM 2342 O O . ILE A 1 301 ? -1.091 -2.344 -28.726 1.00 98.12 301 ILE A O 1
ATOM 2346 N N . SER A 1 302 ? -0.164 -4.136 -27.759 1.00 97.50 302 SER A N 1
ATOM 2347 C CA . SER A 1 302 ? -1.434 -4.765 -27.373 1.00 97.50 302 SER A CA 1
ATOM 2348 C C . SER A 1 302 ? -1.771 -4.507 -25.899 1.00 97.50 302 SER A C 1
ATOM 2350 O O . SER A 1 302 ? -0.952 -3.994 -25.142 1.00 97.50 302 SER A O 1
ATOM 2352 N N . GLY A 1 303 ? -3.002 -4.825 -25.479 1.00 96.50 303 GLY A N 1
ATOM 2353 C CA . GLY A 1 303 ? -3.441 -4.661 -24.082 1.00 96.50 303 GLY A CA 1
ATOM 2354 C C . GLY A 1 303 ? -3.957 -3.263 -23.709 1.00 96.50 303 GLY A C 1
ATOM 2355 O O . GLY A 1 303 ? -4.319 -3.036 -22.556 1.00 96.50 303 GLY A O 1
ATOM 2356 N N . VAL A 1 304 ? -4.046 -2.343 -24.675 1.00 97.44 304 VAL A N 1
ATOM 2357 C CA . VAL A 1 304 ? -4.536 -0.967 -24.486 1.00 97.44 304 VAL A CA 1
ATOM 2358 C C . VAL A 1 304 ? -5.927 -0.813 -25.104 1.00 97.44 304 VAL A C 1
ATOM 2360 O O . VAL A 1 304 ? -6.187 -1.290 -26.208 1.00 97.44 304 VAL A O 1
ATOM 2363 N N . SER A 1 305 ? -6.843 -0.159 -24.393 1.00 97.44 305 SER A N 1
ATOM 2364 C CA . SER A 1 305 ? -8.158 0.200 -24.925 1.00 97.44 305 SER A CA 1
ATOM 2365 C C . SER A 1 305 ? -8.025 1.282 -26.002 1.00 97.44 305 SER A C 1
ATOM 2367 O O . SER A 1 305 ? -7.348 2.282 -25.757 1.00 97.44 305 SER A O 1
ATOM 2369 N N . PRO A 1 306 ? -8.751 1.193 -27.133 1.00 95.69 306 PRO A N 1
ATOM 2370 C CA . PRO A 1 306 ? -8.835 2.288 -28.102 1.00 95.69 306 PRO A CA 1
ATOM 2371 C C . PRO A 1 306 ? -9.318 3.608 -27.485 1.00 95.69 306 PRO A C 1
ATOM 2373 O O . PRO A 1 306 ? -8.969 4.678 -27.966 1.00 95.69 306 PRO A O 1
ATOM 2376 N N . ARG A 1 307 ? -10.087 3.541 -26.386 1.00 95.69 307 ARG A N 1
ATOM 2377 C CA . ARG A 1 307 ? -10.556 4.717 -25.635 1.00 95.69 307 ARG A CA 1
ATOM 2378 C C . ARG A 1 307 ? -9.417 5.498 -24.976 1.00 95.69 307 ARG A C 1
ATOM 2380 O O . ARG A 1 307 ? -9.617 6.649 -24.610 1.00 95.69 307 ARG A O 1
ATOM 2387 N N . ALA A 1 308 ? -8.269 4.863 -24.742 1.00 95.00 308 ALA A N 1
ATOM 2388 C CA . ALA A 1 308 ? -7.145 5.512 -24.085 1.00 95.00 308 ALA A CA 1
ATOM 2389 C C . ALA A 1 308 ? -6.496 6.586 -24.966 1.00 95.00 308 ALA A C 1
ATOM 2391 O O . ALA A 1 308 ? -5.836 7.460 -24.419 1.00 95.00 308 ALA A O 1
ATOM 2392 N N . GLU A 1 309 ? -6.657 6.500 -26.298 1.00 93.88 309 GLU A N 1
ATOM 2393 C CA . GLU A 1 309 ? -6.024 7.403 -27.276 1.00 93.88 309 GLU A CA 1
ATOM 2394 C C . GLU A 1 309 ? -4.526 7.629 -26.986 1.00 93.88 309 GLU A C 1
ATOM 2396 O O . GLU A 1 309 ? -3.991 8.733 -27.124 1.00 93.88 309 GLU A O 1
ATOM 2401 N N . LEU A 1 310 ? -3.853 6.558 -26.541 1.00 95.19 310 LEU A N 1
ATOM 2402 C CA . LEU A 1 310 ? -2.501 6.614 -25.999 1.00 95.19 310 LEU A CA 1
ATOM 2403 C C . LEU A 1 310 ? -1.533 7.207 -27.029 1.00 95.19 310 LEU A C 1
ATOM 2405 O O . LEU A 1 310 ? -1.511 6.805 -28.192 1.00 95.19 310 LEU A O 1
ATOM 2409 N N . GLN A 1 311 ? -0.726 8.165 -26.582 1.00 95.31 311 GLN A N 1
ATOM 2410 C CA . GLN A 1 311 ? 0.304 8.801 -27.396 1.00 95.31 311 GLN A CA 1
ATOM 2411 C C . GLN A 1 311 ? 1.667 8.177 -27.114 1.00 95.31 311 GLN A C 1
ATOM 2413 O O . GLN A 1 311 ? 1.923 7.703 -26.007 1.00 95.31 311 GLN A O 1
ATOM 2418 N N . ILE A 1 312 ? 2.542 8.214 -28.112 1.00 95.19 312 ILE A N 1
ATOM 2419 C CA . ILE A 1 312 ? 3.878 7.626 -28.070 1.00 95.19 312 ILE A CA 1
ATOM 2420 C C . ILE A 1 312 ? 4.875 8.656 -28.596 1.00 95.19 312 ILE A C 1
ATOM 2422 O O . ILE A 1 312 ? 4.667 9.207 -29.673 1.00 95.19 312 ILE A O 1
ATOM 2426 N N . ASP A 1 313 ? 5.957 8.911 -27.863 1.00 93.69 313 ASP A N 1
ATOM 2427 C CA . ASP A 1 313 ? 7.071 9.717 -28.377 1.00 93.69 313 ASP A CA 1
ATOM 2428 C C . ASP A 1 313 ? 8.131 8.784 -28.975 1.00 93.69 313 ASP A C 1
ATOM 2430 O O . ASP A 1 313 ? 8.539 7.820 -28.323 1.00 93.69 313 ASP A O 1
ATOM 2434 N N . VAL A 1 314 ? 8.603 9.084 -30.189 1.00 92.12 314 VAL A N 1
ATOM 2435 C CA . VAL A 1 314 ? 9.610 8.282 -30.903 1.00 92.12 314 VAL A CA 1
ATOM 2436 C C . VAL A 1 314 ? 10.736 9.162 -31.446 1.00 92.12 314 VAL A C 1
ATOM 2438 O O . VAL A 1 314 ? 10.459 10.202 -32.038 1.00 92.12 314 VAL A O 1
ATOM 2441 N N . ALA A 1 315 ? 11.998 8.751 -31.285 1.00 89.00 315 ALA A N 1
ATOM 2442 C CA . ALA A 1 315 ? 13.175 9.492 -31.761 1.00 89.00 315 ALA A CA 1
ATOM 2443 C C . ALA A 1 315 ? 14.263 8.578 -32.359 1.00 89.00 315 ALA A C 1
ATOM 2445 O O . ALA A 1 315 ? 14.363 7.407 -31.996 1.00 89.00 315 ALA A O 1
ATOM 2446 N N . LEU A 1 316 ? 15.103 9.119 -33.253 1.00 86.25 316 LEU A N 1
ATOM 2447 C CA . LEU A 1 316 ? 16.268 8.421 -33.823 1.00 86.25 316 LEU A CA 1
ATOM 2448 C C . LEU A 1 316 ? 17.500 8.518 -32.907 1.00 86.25 316 LEU A C 1
ATOM 2450 O O . LEU A 1 316 ? 17.716 9.547 -32.264 1.00 86.25 316 LEU A O 1
ATOM 2454 N N . VAL A 1 317 ? 18.338 7.474 -32.904 1.00 80.31 317 VAL A N 1
ATOM 2455 C CA . VAL A 1 317 ? 19.623 7.438 -32.181 1.00 80.31 317 VAL A CA 1
ATOM 2456 C C . VAL A 1 317 ? 20.793 7.191 -33.139 1.00 80.31 317 VAL A C 1
ATOM 2458 O O . VAL A 1 317 ? 20.759 6.299 -33.993 1.00 80.31 317 VAL A O 1
ATOM 2461 N N . GLU A 1 318 ? 21.856 7.985 -32.983 1.00 71.94 318 GLU A N 1
ATOM 2462 C CA . GLU A 1 318 ? 23.070 7.906 -33.800 1.00 71.94 318 GLU A CA 1
ATOM 2463 C C . GLU A 1 318 ? 24.192 7.075 -33.141 1.00 71.94 318 GLU A C 1
ATOM 2465 O O . GLU A 1 318 ? 24.521 7.306 -31.977 1.00 71.94 318 GLU A O 1
ATOM 2470 N N . PRO A 1 319 ? 24.872 6.180 -33.886 1.00 55.66 319 PRO A N 1
ATOM 2471 C CA . PRO A 1 319 ? 25.838 5.225 -33.321 1.00 55.66 319 PRO A CA 1
ATOM 2472 C C . PRO A 1 319 ? 27.238 5.769 -32.966 1.00 55.66 319 PRO A C 1
ATOM 2474 O O . PRO A 1 319 ? 28.060 5.023 -32.436 1.00 55.66 319 PRO A O 1
ATOM 2477 N N . ARG A 1 320 ? 27.626 7.006 -33.336 1.00 52.34 320 ARG A N 1
ATOM 2478 C CA . ARG A 1 320 ? 29.066 7.397 -33.338 1.00 52.34 320 ARG A CA 1
ATOM 2479 C C . ARG A 1 320 ? 29.427 8.810 -32.878 1.00 52.34 320 ARG A C 1
ATOM 2481 O O . ARG A 1 320 ? 30.482 9.328 -33.251 1.00 52.34 320 ARG A O 1
ATOM 2488 N N . SER A 1 321 ? 28.654 9.410 -31.989 1.00 48.88 321 SER A N 1
ATOM 2489 C CA . SER A 1 321 ? 29.077 10.649 -31.335 1.00 48.88 321 SER A CA 1
ATOM 2490 C C . SER A 1 321 ? 30.028 10.352 -30.158 1.00 48.88 321 SER A C 1
ATOM 2492 O O . SER A 1 321 ? 29.598 10.095 -29.039 1.00 48.88 321 SER A O 1
ATOM 2494 N N . LYS A 1 322 ? 31.353 10.359 -30.392 1.00 39.53 322 LYS A N 1
ATOM 2495 C CA . LYS A 1 322 ? 32.377 10.256 -29.316 1.00 39.53 322 LYS A CA 1
ATOM 2496 C C . LYS A 1 322 ? 32.549 11.548 -28.494 1.00 39.53 322 LYS A C 1
ATOM 2498 O O . LYS A 1 322 ? 33.357 11.569 -27.568 1.00 39.53 322 LYS A O 1
ATOM 2503 N N . THR A 1 323 ? 31.776 12.589 -28.801 1.00 38.75 323 THR A N 1
ATOM 2504 C CA . THR A 1 323 ? 31.661 13.818 -28.010 1.00 38.75 323 THR A CA 1
ATOM 2505 C C . THR A 1 323 ? 30.215 14.304 -28.125 1.00 38.75 323 THR A C 1
ATOM 2507 O O . THR A 1 323 ? 29.817 14.667 -29.230 1.00 38.75 323 THR A O 1
ATOM 2510 N N . PRO A 1 324 ? 29.418 14.315 -27.043 1.00 34.31 324 PRO A N 1
ATOM 2511 C CA . PRO A 1 324 ? 27.991 14.588 -27.133 1.00 34.31 324 PRO A CA 1
ATOM 2512 C C . PRO A 1 324 ? 27.752 16.033 -27.580 1.00 34.31 324 PRO A C 1
ATOM 2514 O O . PRO A 1 324 ? 27.950 16.975 -26.814 1.00 34.31 324 PRO A O 1
ATOM 2517 N N . LEU A 1 325 ? 27.281 16.219 -28.814 1.00 37.03 325 LEU A N 1
ATOM 2518 C CA . LEU A 1 325 ? 26.333 17.295 -29.063 1.00 37.03 325 LEU A CA 1
ATOM 2519 C C . LEU A 1 325 ? 25.077 16.903 -28.291 1.00 37.03 325 LEU A C 1
ATOM 2521 O O . LEU A 1 325 ? 24.572 15.794 -28.463 1.00 37.03 325 LEU A O 1
ATOM 2525 N N . LEU A 1 326 ? 24.609 17.789 -27.413 1.00 37.56 326 LEU A N 1
ATOM 2526 C CA . LEU A 1 326 ? 23.256 17.724 -26.878 1.00 37.56 326 LEU A CA 1
ATOM 2527 C C . LEU A 1 326 ? 22.300 17.856 -28.068 1.00 37.56 326 LEU A C 1
ATOM 2529 O O . LEU A 1 326 ? 21.785 18.936 -28.348 1.00 37.56 326 LEU A O 1
ATOM 2533 N N . ILE A 1 327 ? 22.070 16.757 -28.787 1.00 43.25 327 ILE A N 1
ATOM 2534 C CA . ILE A 1 327 ? 20.806 16.567 -29.473 1.00 43.25 327 ILE A CA 1
ATOM 2535 C C . ILE A 1 327 ? 19.835 16.479 -28.314 1.00 43.25 327 ILE A C 1
ATOM 2537 O O . ILE A 1 327 ? 19.727 15.460 -27.635 1.00 43.25 327 ILE A O 1
ATOM 2541 N N . ASN A 1 328 ? 19.247 17.622 -27.988 1.00 43.34 328 ASN A N 1
ATOM 2542 C CA . ASN A 1 328 ? 18.154 17.686 -27.054 1.00 43.34 328 ASN A CA 1
ATOM 2543 C C . ASN A 1 328 ? 17.100 16.735 -27.629 1.00 43.34 328 ASN A C 1
ATOM 2545 O O . ASN A 1 328 ? 16.490 17.053 -28.648 1.00 43.34 328 ASN A O 1
ATOM 2549 N N . HIS A 1 329 ? 16.970 15.527 -27.073 1.00 47.53 329 HIS A N 1
ATOM 2550 C CA . HIS A 1 329 ? 16.088 14.490 -27.620 1.00 47.53 329 HIS A CA 1
ATOM 2551 C C . HIS A 1 329 ? 14.638 15.004 -27.742 1.00 47.53 329 HIS A C 1
ATOM 2553 O O . HIS A 1 329 ? 13.872 14.526 -28.576 1.00 47.53 329 HIS A O 1
ATOM 2559 N N . ASP A 1 330 ? 14.308 16.068 -27.004 1.00 44.62 330 ASP A N 1
ATOM 2560 C CA . ASP A 1 330 ? 13.047 16.798 -27.066 1.00 44.62 330 ASP A CA 1
ATOM 2561 C C . ASP A 1 330 ? 12.806 17.587 -28.375 1.00 44.62 330 ASP A C 1
ATOM 2563 O O . ASP A 1 330 ? 11.663 17.944 -28.642 1.00 44.62 330 ASP A O 1
ATOM 2567 N N . SER A 1 331 ? 13.813 17.847 -29.224 1.00 48.62 331 SER A N 1
ATOM 2568 C CA . SER A 1 331 ? 13.627 18.539 -30.521 1.00 48.62 331 SER A CA 1
ATOM 2569 C C . SER A 1 331 ? 13.608 17.621 -31.751 1.00 48.62 331 SER A C 1
ATOM 2571 O O . SER A 1 331 ? 13.365 18.103 -32.856 1.00 48.62 331 SER A O 1
ATOM 2573 N N . ALA A 1 332 ? 13.865 16.319 -31.588 1.00 64.31 332 ALA A N 1
ATOM 2574 C CA . ALA A 1 332 ? 13.857 15.335 -32.682 1.00 64.31 332 ALA A CA 1
ATOM 2575 C C . ALA A 1 332 ? 12.809 14.221 -32.508 1.00 64.31 332 ALA A C 1
ATOM 2577 O O . ALA A 1 332 ? 12.649 13.396 -33.408 1.00 64.31 332 ALA A O 1
ATOM 2578 N N . ALA A 1 333 ? 12.104 14.189 -31.374 1.00 76.62 333 ALA A N 1
ATOM 2579 C CA . ALA A 1 333 ? 11.031 13.236 -31.143 1.00 76.62 333 ALA A CA 1
ATOM 2580 C C . ALA A 1 333 ? 9.754 13.631 -31.901 1.00 76.62 333 ALA A C 1
ATOM 2582 O O . ALA A 1 333 ? 9.349 14.795 -31.903 1.00 76.62 333 ALA A O 1
ATOM 2583 N N . VAL A 1 334 ? 9.093 12.649 -32.508 1.00 85.75 334 VAL A N 1
ATOM 2584 C CA . VAL A 1 334 ? 7.761 12.788 -33.103 1.00 85.75 334 VAL A CA 1
ATOM 2585 C C . VAL A 1 334 ? 6.753 12.089 -32.202 1.00 85.75 334 VAL A C 1
ATOM 2587 O O . VAL A 1 334 ? 7.009 10.991 -31.707 1.00 85.75 334 VAL A O 1
ATOM 2590 N N . ARG A 1 335 ? 5.603 12.734 -31.988 1.00 92.12 335 ARG A N 1
ATOM 2591 C CA . ARG A 1 335 ? 4.482 12.152 -31.252 1.00 92.12 335 ARG A CA 1
ATOM 2592 C C . ARG A 1 335 ? 3.549 11.426 -32.209 1.00 92.12 335 ARG A C 1
ATOM 2594 O O . ARG A 1 335 ? 3.003 12.049 -33.118 1.00 92.12 335 ARG A O 1
ATOM 2601 N N . LEU A 1 336 ? 3.364 10.133 -31.981 1.00 94.31 336 LEU A N 1
ATOM 2602 C CA . LEU A 1 336 ? 2.523 9.254 -32.784 1.00 94.31 336 LEU A CA 1
ATOM 2603 C C . LEU A 1 336 ? 1.321 8.773 -31.956 1.00 94.31 336 LEU A C 1
ATOM 2605 O O . LEU A 1 336 ? 1.498 8.389 -30.795 1.00 94.31 336 LEU A O 1
ATOM 2609 N N . PRO A 1 337 ? 0.105 8.771 -32.525 1.00 95.69 337 PRO A N 1
ATOM 2610 C CA . PRO A 1 337 ? -1.047 8.156 -31.884 1.00 95.69 337 PRO A CA 1
ATOM 2611 C C . PRO A 1 337 ? -0.976 6.628 -32.002 1.00 95.69 337 PRO A C 1
ATOM 2613 O O . PRO A 1 337 ? -0.580 6.094 -33.039 1.00 95.69 337 PRO A O 1
ATOM 2616 N N . LEU A 1 338 ? -1.420 5.920 -30.964 1.00 96.62 338 LEU A N 1
ATOM 2617 C CA . LEU A 1 338 ? -1.662 4.483 -31.034 1.00 96.62 338 LEU A CA 1
ATOM 2618 C C . LEU A 1 338 ? -3.030 4.222 -31.681 1.00 96.62 338 LEU A C 1
ATOM 2620 O O . LEU A 1 338 ? -4.064 4.662 -31.174 1.00 96.62 338 LEU A O 1
ATOM 2624 N N . GLY A 1 339 ? -3.040 3.502 -32.801 1.00 95.19 339 GLY A N 1
ATOM 2625 C CA . GLY A 1 339 ? -4.254 3.087 -33.495 1.00 95.19 339 GLY A CA 1
ATOM 2626 C C . GLY A 1 339 ? -5.136 2.168 -32.645 1.00 95.19 339 GLY A C 1
ATOM 2627 O O . GLY A 1 339 ? -4.696 1.549 -31.677 1.00 95.19 339 GLY A O 1
ATOM 2628 N N . SER A 1 340 ? -6.411 2.033 -33.021 1.00 94.56 340 SER A N 1
ATOM 2629 C CA . SER A 1 340 ? -7.376 1.187 -32.296 1.00 94.56 340 SER A CA 1
ATOM 2630 C C . SER A 1 340 ? -7.047 -0.312 -32.321 1.00 94.56 340 SER A C 1
ATOM 2632 O O . SER A 1 340 ? -7.591 -1.087 -31.538 1.00 94.56 340 SER A O 1
ATOM 2634 N N . ASP A 1 341 ? -6.200 -0.736 -33.251 1.00 94.69 341 ASP A N 1
ATOM 2635 C CA . ASP A 1 341 ? -5.638 -2.083 -33.373 1.00 94.69 341 ASP A CA 1
ATOM 2636 C C . ASP A 1 341 ? -4.292 -2.243 -32.642 1.00 94.69 341 ASP A C 1
ATOM 2638 O O . ASP A 1 341 ? -3.702 -3.328 -32.652 1.00 94.69 341 ASP A O 1
ATOM 2642 N N . GLY A 1 342 ? -3.825 -1.178 -31.988 1.00 96.06 342 GLY A N 1
ATOM 2643 C CA . GLY A 1 342 ? -2.540 -1.121 -31.313 1.00 96.06 342 GLY A CA 1
ATOM 2644 C C . GLY A 1 342 ? -1.365 -0.832 -32.243 1.00 96.06 342 GLY A C 1
ATOM 2645 O O . GLY A 1 342 ? -0.232 -0.982 -31.800 1.00 96.06 342 GLY A O 1
ATOM 2646 N N . ILE A 1 343 ? -1.584 -0.463 -33.508 1.00 97.38 343 ILE A N 1
ATOM 2647 C CA . ILE A 1 343 ? -0.505 -0.143 -34.455 1.00 97.38 343 ILE A CA 1
ATOM 2648 C C . ILE A 1 343 ? -0.162 1.349 -34.380 1.00 97.38 343 ILE A C 1
ATOM 2650 O O . ILE A 1 343 ? -1.050 2.191 -34.255 1.00 97.38 343 ILE A O 1
ATOM 2654 N N . PHE A 1 344 ? 1.124 1.686 -34.460 1.00 97.19 344 PHE A N 1
ATOM 2655 C CA . PHE A 1 344 ? 1.598 3.062 -34.632 1.00 97.19 344 PHE A CA 1
ATOM 2656 C C . PHE A 1 344 ? 2.589 3.129 -35.796 1.00 97.19 344 PHE A C 1
ATOM 2658 O O . PHE A 1 344 ? 3.428 2.240 -35.947 1.00 97.19 344 PHE A O 1
ATOM 2665 N N . GLU A 1 345 ? 2.494 4.183 -36.606 1.00 95.81 345 GLU A N 1
ATOM 2666 C CA . GLU A 1 345 ? 3.315 4.397 -37.803 1.00 95.81 345 GLU A CA 1
ATOM 2667 C C . GLU A 1 345 ? 3.627 5.890 -37.968 1.00 95.81 345 GLU A C 1
ATOM 2669 O O . GLU A 1 345 ? 2.811 6.751 -37.623 1.00 95.81 345 GLU A O 1
ATOM 2674 N N . GLY A 1 346 ? 4.810 6.215 -38.487 1.00 91.06 346 GLY A N 1
ATOM 2675 C CA . GLY A 1 346 ? 5.232 7.594 -38.706 1.00 91.06 346 GLY A CA 1
ATOM 2676 C C . GLY A 1 346 ? 6.520 7.712 -39.512 1.00 91.06 346 GLY A C 1
ATOM 2677 O O . GLY A 1 346 ? 7.140 6.719 -39.880 1.00 91.06 346 GLY A O 1
ATOM 2678 N N . TYR A 1 347 ? 6.941 8.951 -39.762 1.00 86.25 347 TYR A N 1
ATOM 2679 C CA . TYR A 1 347 ? 8.199 9.250 -40.448 1.00 86.25 347 TYR A CA 1
ATOM 2680 C C . TYR A 1 347 ? 9.094 10.119 -39.562 1.00 86.25 347 TYR A C 1
ATOM 2682 O O . TYR A 1 347 ? 8.611 11.024 -38.889 1.00 86.25 347 TYR A O 1
ATOM 2690 N N . LEU A 1 348 ? 10.402 9.887 -39.597 1.00 82.06 348 LEU A N 1
ATOM 2691 C CA . LEU A 1 348 ? 11.435 10.649 -38.890 1.00 82.06 348 LEU A CA 1
ATOM 2692 C C . LEU A 1 348 ? 12.436 11.208 -39.921 1.00 82.06 348 LEU A C 1
ATOM 2694 O O . LEU A 1 348 ? 12.720 10.544 -40.916 1.00 82.06 348 LEU A O 1
ATOM 2698 N N . GLY A 1 349 ? 12.970 12.419 -39.714 1.00 74.19 349 GLY A N 1
ATOM 2699 C CA . GLY A 1 349 ? 13.956 13.051 -40.614 1.00 74.19 349 GLY A CA 1
ATOM 2700 C C . GLY A 1 349 ? 13.443 14.284 -41.377 1.00 74.19 349 GLY A C 1
ATOM 2701 O O . GLY A 1 349 ? 12.572 15.005 -40.887 1.00 74.19 349 GLY A O 1
ATOM 2702 N N . GLU A 1 350 ? 13.976 14.542 -42.583 1.00 63.81 350 GLU A N 1
ATOM 2703 C CA . GLU A 1 350 ? 13.761 15.800 -43.335 1.00 63.81 350 GLU A CA 1
ATOM 2704 C C . GLU A 1 350 ? 12.282 16.163 -43.565 1.00 63.81 350 GLU A C 1
ATOM 2706 O O . GLU A 1 350 ? 11.934 17.346 -43.528 1.00 63.81 350 GLU A O 1
ATOM 2711 N N . ARG A 1 351 ? 11.383 15.176 -43.721 1.00 61.19 351 ARG A N 1
ATOM 2712 C CA . ARG A 1 351 ? 9.929 15.421 -43.857 1.00 61.19 351 ARG A CA 1
ATOM 2713 C C . ARG A 1 351 ? 9.310 16.174 -42.672 1.00 61.19 351 ARG A C 1
ATOM 2715 O O . ARG A 1 351 ? 8.301 16.846 -42.863 1.00 61.19 351 ARG A O 1
ATOM 2722 N N . HIS A 1 352 ? 9.878 16.065 -41.471 1.00 57.50 352 HIS A N 1
ATOM 2723 C CA . HIS A 1 352 ? 9.323 16.662 -40.249 1.00 57.50 352 HIS A CA 1
ATOM 2724 C C . HIS A 1 352 ? 9.961 18.014 -39.873 1.00 57.50 352 HIS A C 1
ATOM 2726 O O . HIS A 1 352 ? 9.403 18.747 -39.058 1.00 57.50 352 HIS A O 1
ATOM 2732 N N . TRP A 1 353 ? 11.083 18.402 -40.491 1.00 56.09 353 TRP A N 1
ATOM 2733 C CA . TRP A 1 353 ? 11.881 19.579 -40.104 1.00 56.09 353 TRP A CA 1
ATOM 2734 C C . TRP A 1 353 ? 11.699 20.814 -40.998 1.00 56.09 353 TRP A C 1
ATOM 2736 O O . TRP A 1 353 ? 12.599 21.648 -41.094 1.00 56.09 353 TRP A O 1
ATOM 2746 N N . LEU A 1 354 ? 10.525 20.982 -41.617 1.00 46.94 354 LEU A N 1
ATOM 2747 C CA . LEU A 1 354 ? 10.219 22.037 -42.604 1.00 46.94 354 LEU A CA 1
ATOM 2748 C C . LEU A 1 354 ? 10.590 23.485 -42.191 1.00 46.94 354 LEU A C 1
ATOM 2750 O O . LEU A 1 354 ? 10.682 24.346 -43.064 1.00 46.94 354 LEU A O 1
ATOM 2754 N N . PHE A 1 355 ? 10.845 23.764 -40.904 1.00 49.22 355 PHE A N 1
ATOM 2755 C CA . PHE A 1 355 ? 11.204 25.095 -40.388 1.00 49.22 355 PHE A CA 1
ATOM 2756 C C . PHE A 1 355 ? 12.543 25.182 -39.628 1.00 49.22 355 PHE A C 1
ATOM 2758 O O . PHE A 1 355 ? 12.977 26.284 -39.295 1.00 49.22 355 PHE A O 1
ATOM 2765 N N . THR A 1 356 ? 13.238 24.067 -39.396 1.00 50.81 356 THR A N 1
ATOM 2766 C CA . THR A 1 356 ? 14.552 24.018 -38.728 1.00 50.81 356 THR A CA 1
ATOM 2767 C C . THR A 1 356 ? 15.468 23.124 -39.539 1.00 50.81 356 THR A C 1
ATOM 2769 O O . THR A 1 356 ? 15.590 21.935 -39.270 1.00 50.81 356 THR A O 1
ATOM 2772 N N . ARG A 1 357 ? 16.078 23.693 -40.578 1.00 46.84 357 ARG A N 1
ATOM 2773 C CA . ARG A 1 357 ? 17.019 22.975 -41.436 1.00 46.84 357 ARG A CA 1
ATOM 2774 C C . ARG A 1 357 ? 18.383 22.921 -40.726 1.00 46.84 357 ARG A C 1
ATOM 2776 O O . ARG A 1 357 ? 19.003 23.981 -40.612 1.00 46.84 357 ARG A O 1
ATOM 2783 N N . PRO A 1 358 ? 18.859 21.765 -40.228 1.00 51.97 358 PRO A N 1
ATOM 2784 C CA . PRO A 1 358 ? 20.271 21.626 -39.877 1.00 51.97 358 PRO A CA 1
ATOM 2785 C C . PRO A 1 358 ? 21.136 21.862 -41.127 1.00 51.97 358 PRO A C 1
ATOM 2787 O O . PRO A 1 358 ? 20.651 21.778 -42.264 1.00 51.97 358 PRO A O 1
ATOM 2790 N N . ALA A 1 359 ? 22.397 22.252 -40.939 1.00 49.12 359 ALA A N 1
ATOM 2791 C CA . ALA A 1 359 ? 23.262 22.596 -42.061 1.00 49.12 359 ALA A CA 1
ATOM 2792 C C . ALA A 1 359 ? 23.483 21.363 -42.957 1.00 49.12 359 ALA A C 1
ATOM 2794 O O . ALA A 1 359 ? 23.705 20.254 -42.472 1.00 49.12 359 ALA A O 1
ATOM 2795 N N . ALA A 1 360 ? 23.413 21.549 -44.279 1.00 41.00 360 ALA A N 1
ATOM 2796 C CA . ALA A 1 360 ? 23.623 20.474 -45.245 1.00 41.00 360 ALA A CA 1
ATOM 2797 C C . ALA A 1 360 ? 24.989 19.796 -45.004 1.00 41.00 360 ALA A C 1
ATOM 2799 O O . ALA A 1 360 ? 26.028 20.443 -45.133 1.00 41.00 360 ALA A O 1
ATOM 2800 N N . GLY A 1 361 ? 24.972 18.509 -44.634 1.00 49.94 361 GLY A N 1
ATOM 2801 C CA . GLY A 1 361 ? 26.157 17.723 -44.262 1.00 49.94 361 GLY A CA 1
ATOM 2802 C C . GLY A 1 361 ? 26.153 17.155 -42.835 1.00 49.94 361 GLY A C 1
ATOM 2803 O O . GLY A 1 361 ? 27.037 16.365 -42.518 1.00 49.94 361 GLY A O 1
ATOM 2804 N N . GLU A 1 362 ? 25.174 17.511 -41.995 1.00 50.62 362 GLU A N 1
ATOM 2805 C CA . GLU A 1 362 ? 25.054 17.016 -40.608 1.00 50.62 362 GLU A CA 1
ATOM 2806 C C . GLU A 1 362 ? 24.127 15.802 -40.436 1.00 50.62 362 GLU A C 1
ATOM 2808 O O . GLU A 1 362 ? 23.980 15.308 -39.322 1.00 50.62 362 GLU A O 1
ATOM 2813 N N . PHE A 1 363 ? 23.504 15.288 -41.501 1.00 50.16 363 PHE A N 1
ATOM 2814 C CA . PHE A 1 363 ? 22.645 14.113 -41.362 1.00 50.16 363 PHE A CA 1
ATOM 2815 C C . PHE A 1 363 ? 23.479 12.839 -41.173 1.00 50.16 363 PHE A C 1
ATOM 2817 O O . PHE A 1 363 ? 24.422 12.600 -41.939 1.00 50.16 363 PHE A O 1
ATOM 2824 N N . PRO A 1 364 ? 23.131 11.979 -40.201 1.00 51.41 364 PRO A N 1
ATOM 2825 C CA . PRO A 1 364 ? 23.767 10.682 -40.073 1.00 51.41 364 PRO A CA 1
ATOM 2826 C C . PRO A 1 364 ? 23.492 9.868 -41.339 1.00 51.41 364 PRO A C 1
ATOM 2828 O O . PRO A 1 364 ? 22.345 9.696 -41.748 1.00 51.41 364 PRO A O 1
ATOM 2831 N N . LEU A 1 365 ? 24.553 9.328 -41.946 1.00 56.88 365 LEU A N 1
ATOM 2832 C CA . LEU A 1 365 ? 24.470 8.470 -43.138 1.00 56.88 365 LEU A CA 1
ATOM 2833 C C . LEU A 1 365 ? 23.572 7.229 -42.924 1.00 56.88 365 LEU A C 1
ATOM 2835 O O . LEU A 1 365 ? 23.118 6.644 -43.902 1.00 56.88 365 LEU A O 1
ATOM 2839 N N . ALA A 1 366 ? 23.308 6.855 -41.664 1.00 63.31 366 ALA A N 1
ATOM 2840 C CA . ALA A 1 366 ? 22.171 6.051 -41.211 1.00 63.31 366 ALA A CA 1
ATOM 2841 C C . ALA A 1 366 ? 22.072 6.116 -39.662 1.00 63.31 366 ALA A C 1
ATOM 2843 O O . ALA A 1 366 ? 23.094 5.876 -39.008 1.00 63.31 366 ALA A O 1
ATOM 2844 N N . PRO A 1 367 ? 20.916 6.428 -39.034 1.00 64.50 367 PRO A N 1
ATOM 2845 C CA . PRO A 1 367 ? 20.660 6.085 -37.635 1.00 64.50 367 PRO A CA 1
ATOM 2846 C C . PRO A 1 367 ? 20.881 4.590 -37.391 1.00 64.50 367 PRO A C 1
ATOM 2848 O O . PRO A 1 367 ? 20.690 3.765 -38.284 1.00 64.50 367 PRO A O 1
ATOM 2851 N N . ALA A 1 368 ? 21.277 4.240 -36.169 1.00 73.75 368 ALA A N 1
ATOM 2852 C CA . ALA A 1 368 ? 21.462 2.839 -35.800 1.00 73.75 368 ALA A CA 1
ATOM 2853 C C . ALA A 1 368 ? 20.144 2.169 -35.404 1.00 73.75 368 ALA A C 1
ATOM 2855 O O . ALA A 1 368 ? 19.946 0.994 -35.698 1.00 73.75 368 ALA A O 1
ATOM 2856 N N . PHE A 1 369 ? 19.265 2.911 -34.725 1.00 89.50 369 PHE A N 1
ATOM 2857 C CA . PHE A 1 369 ? 17.975 2.445 -34.214 1.00 89.50 369 PHE A CA 1
ATOM 2858 C C . PHE A 1 369 ? 17.105 3.639 -33.777 1.00 89.50 369 PHE A C 1
ATOM 2860 O O . PHE A 1 369 ? 17.555 4.791 -33.807 1.00 89.50 369 PHE A O 1
ATOM 2867 N N . ALA A 1 370 ? 15.869 3.367 -33.350 1.00 90.81 370 ALA A N 1
ATOM 2868 C CA . ALA A 1 370 ? 14.974 4.344 -32.725 1.00 90.81 370 ALA A CA 1
ATOM 2869 C C . ALA A 1 370 ? 14.676 4.001 -31.260 1.00 90.81 370 ALA A C 1
ATOM 2871 O O . ALA A 1 370 ? 14.848 2.863 -30.826 1.00 90.81 370 ALA A O 1
ATOM 2872 N N . ILE A 1 371 ? 14.208 4.989 -30.502 1.00 92.81 371 ILE A N 1
ATOM 2873 C CA . ILE A 1 371 ? 13.756 4.852 -29.113 1.00 92.81 371 ILE A CA 1
ATOM 2874 C C . ILE A 1 371 ? 12.316 5.337 -28.964 1.00 92.81 371 ILE A C 1
ATOM 2876 O O . ILE A 1 371 ? 11.900 6.261 -29.661 1.00 92.81 371 ILE A O 1
ATOM 2880 N N . LEU A 1 372 ? 11.575 4.713 -28.050 1.00 94.94 372 LEU A N 1
ATOM 2881 C CA . LEU A 1 372 ? 10.163 4.958 -27.766 1.00 94.94 372 LEU A CA 1
ATOM 2882 C C . LEU A 1 372 ? 9.939 5.222 -26.271 1.00 94.94 372 LEU A C 1
ATOM 2884 O O . LEU A 1 372 ? 10.514 4.520 -25.438 1.00 94.94 372 LEU A O 1
ATOM 2888 N N . SER A 1 373 ? 9.095 6.201 -25.934 1.00 93.88 373 SER A N 1
ATOM 2889 C CA . SER A 1 373 ? 8.612 6.451 -24.565 1.00 93.88 373 SER A CA 1
ATOM 2890 C C . SER A 1 373 ? 7.101 6.693 -24.519 1.00 93.88 373 SER A C 1
ATOM 2892 O O . SER A 1 373 ? 6.462 6.952 -25.542 1.00 93.88 373 SER A O 1
ATOM 2894 N N . LEU A 1 374 ? 6.526 6.604 -23.314 1.00 94.31 374 LEU A N 1
ATOM 2895 C CA . LEU A 1 374 ? 5.113 6.876 -23.046 1.00 94.31 374 LEU A CA 1
ATOM 2896 C C . LEU A 1 374 ? 4.965 8.241 -22.355 1.00 94.31 374 LEU A C 1
ATOM 2898 O O . LEU A 1 374 ? 5.236 8.347 -21.160 1.00 94.31 374 LEU A O 1
ATOM 2902 N N . PRO A 1 375 ? 4.481 9.291 -23.042 1.00 91.88 375 PRO A N 1
ATOM 2903 C CA . PRO A 1 375 ? 4.319 10.620 -22.451 1.00 91.88 375 PRO A CA 1
ATOM 2904 C C . PRO A 1 375 ? 3.324 10.670 -21.291 1.00 91.88 375 PRO A C 1
ATOM 2906 O O . PRO A 1 375 ? 3.386 11.587 -20.483 1.00 91.88 375 PRO A O 1
ATOM 2909 N N . ALA A 1 376 ? 2.403 9.706 -21.207 1.00 92.50 376 ALA A N 1
ATOM 2910 C CA . ALA A 1 376 ? 1.469 9.590 -20.091 1.00 92.50 376 ALA A CA 1
ATOM 2911 C C . ALA A 1 376 ? 2.141 9.060 -18.808 1.00 92.50 376 ALA A C 1
ATOM 2913 O O . ALA A 1 376 ? 1.610 9.262 -17.717 1.00 92.50 376 ALA A O 1
ATOM 2914 N N . ALA A 1 377 ? 3.306 8.413 -18.912 1.00 91.31 377 ALA A N 1
ATOM 2915 C CA . ALA A 1 377 ? 4.075 7.900 -17.781 1.00 91.31 377 ALA A CA 1
ATOM 2916 C C . ALA A 1 377 ? 4.958 9.005 -17.179 1.00 91.31 377 ALA A C 1
ATOM 2918 O O . ALA A 1 377 ? 6.178 8.919 -17.234 1.00 91.31 377 ALA A O 1
ATOM 2919 N N . ILE A 1 378 ? 4.372 10.086 -16.655 1.00 86.44 378 ILE A N 1
ATOM 2920 C CA . ILE A 1 378 ? 5.134 11.177 -16.019 1.00 86.44 378 ILE A CA 1
ATOM 2921 C C . ILE A 1 378 ? 5.194 10.975 -14.505 1.00 86.44 378 ILE A C 1
ATOM 2923 O O . ILE A 1 378 ? 4.160 10.863 -13.845 1.00 86.44 378 ILE A O 1
ATOM 2927 N N . ARG A 1 379 ? 6.409 11.037 -13.949 1.00 81.00 379 ARG A N 1
ATOM 2928 C CA . ARG A 1 379 ? 6.695 10.999 -12.509 1.00 81.00 379 ARG A CA 1
ATOM 2929 C C . ARG A 1 379 ? 7.491 12.238 -12.109 1.00 81.00 379 ARG A C 1
ATOM 2931 O O . ARG A 1 379 ? 8.522 12.540 -12.705 1.00 81.00 379 ARG A O 1
ATOM 2938 N N . ASP A 1 380 ? 6.984 12.996 -11.136 1.00 79.81 380 ASP A N 1
ATOM 2939 C CA . ASP A 1 380 ? 7.611 14.227 -10.621 1.00 79.81 380 ASP A CA 1
ATOM 2940 C C . ASP A 1 380 ? 8.004 15.246 -11.715 1.00 79.81 380 ASP A C 1
ATOM 2942 O O . ASP A 1 380 ? 9.047 15.901 -11.655 1.00 79.81 380 ASP A O 1
ATOM 2946 N N . GLY A 1 381 ? 7.167 15.362 -12.753 1.00 80.00 381 GLY A N 1
ATOM 2947 C CA . GLY A 1 381 ? 7.398 16.262 -13.888 1.00 80.00 381 GLY A CA 1
ATOM 2948 C C . GLY A 1 381 ? 8.466 15.787 -14.881 1.00 80.00 381 GLY A C 1
ATOM 2949 O O . GLY A 1 381 ? 8.876 16.564 -15.741 1.00 80.00 381 GLY A O 1
ATOM 2950 N N . LYS A 1 382 ? 8.923 14.534 -14.778 1.00 82.00 382 LYS A N 1
ATOM 2951 C CA . LYS A 1 382 ? 9.869 13.891 -15.701 1.00 82.00 382 LYS A CA 1
ATOM 2952 C C . LYS A 1 382 ? 9.253 12.645 -16.329 1.00 82.00 382 LYS A C 1
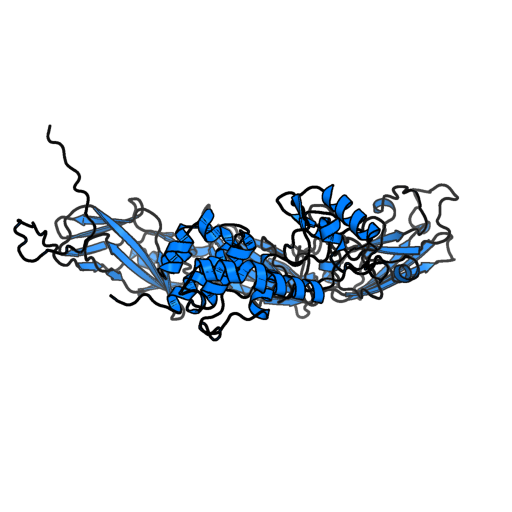ATOM 2954 O O . LYS A 1 382 ? 8.283 12.103 -15.805 1.00 82.00 382 LYS A O 1
ATOM 2959 N N . ARG A 1 383 ? 9.834 12.176 -17.438 1.00 83.19 383 ARG A N 1
ATOM 2960 C CA . ARG A 1 383 ? 9.499 10.859 -17.994 1.00 83.19 383 ARG A CA 1
ATOM 2961 C C . ARG A 1 383 ? 9.790 9.783 -16.940 1.00 83.19 383 ARG A C 1
ATOM 2963 O O . ARG A 1 383 ? 10.844 9.801 -16.304 1.00 83.19 383 ARG A O 1
ATOM 2970 N N . GLY A 1 384 ? 8.812 8.925 -16.712 1.00 83.75 384 GLY A N 1
ATOM 2971 C CA . GLY A 1 384 ? 8.845 7.813 -15.776 1.00 83.75 384 GLY A CA 1
ATOM 2972 C C . GLY A 1 384 ? 9.322 6.516 -16.434 1.00 83.75 384 GLY A C 1
ATOM 2973 O O . GLY A 1 384 ? 9.535 6.478 -17.648 1.00 83.75 384 GLY A O 1
ATOM 2974 N N . PRO A 1 385 ? 9.504 5.455 -15.634 1.00 88.31 385 PRO A N 1
ATOM 2975 C CA . PRO A 1 385 ? 9.987 4.164 -16.108 1.00 88.31 385 PRO A CA 1
ATOM 2976 C C . PRO A 1 385 ? 9.015 3.523 -17.098 1.00 88.31 385 PRO A C 1
ATOM 2978 O O . PRO A 1 385 ? 7.839 3.324 -16.793 1.00 88.31 385 PRO A O 1
ATOM 2981 N N . ILE A 1 386 ? 9.507 3.128 -18.271 1.00 89.94 386 ILE A N 1
ATOM 2982 C CA . ILE A 1 386 ? 8.665 2.465 -19.275 1.00 89.94 386 ILE A CA 1
ATOM 2983 C C . ILE A 1 386 ? 8.274 1.044 -18.851 1.00 89.94 386 ILE A C 1
ATOM 2985 O O . ILE A 1 386 ? 7.157 0.603 -19.116 1.00 89.94 386 ILE A O 1
ATOM 2989 N N . ALA A 1 387 ? 9.169 0.347 -18.146 1.00 88.50 387 ALA A N 1
ATOM 2990 C CA . ALA A 1 387 ? 8.988 -1.047 -17.748 1.00 88.50 387 ALA A CA 1
ATOM 2991 C C . ALA A 1 387 ? 7.847 -1.251 -16.734 1.00 88.50 387 ALA A C 1
ATOM 2993 O O . ALA A 1 387 ? 7.273 -2.334 -16.683 1.00 88.50 387 ALA A O 1
ATOM 2994 N N . ALA A 1 388 ? 7.482 -0.212 -15.974 1.00 86.75 388 ALA A N 1
ATOM 2995 C CA . ALA A 1 388 ? 6.338 -0.256 -15.061 1.00 86.75 388 ALA A CA 1
ATOM 2996 C C . ALA A 1 388 ? 4.991 -0.310 -15.808 1.00 86.75 388 ALA A C 1
ATOM 2998 O O . ALA A 1 388 ? 3.995 -0.795 -15.284 1.00 86.75 388 ALA A O 1
ATOM 2999 N N . HIS A 1 389 ? 4.944 0.173 -17.053 1.00 91.06 389 HIS A N 1
ATOM 3000 C CA . HIS A 1 389 ? 3.693 0.345 -17.798 1.00 91.06 389 HIS A CA 1
ATOM 3001 C C . HIS A 1 389 ? 3.600 -0.508 -19.063 1.00 91.06 389 HIS A C 1
ATOM 3003 O O . HIS A 1 389 ? 2.510 -0.664 -19.617 1.00 91.06 389 HIS A O 1
ATOM 3009 N N . LEU A 1 390 ? 4.723 -1.046 -19.538 1.00 92.94 390 LEU A N 1
ATOM 3010 C CA . LEU A 1 390 ? 4.811 -1.751 -20.808 1.00 92.94 390 LEU A CA 1
ATOM 3011 C C . LEU A 1 390 ? 5.717 -2.977 -20.681 1.00 92.94 390 LEU A C 1
ATOM 3013 O O . LEU A 1 390 ? 6.915 -2.855 -20.433 1.00 92.94 390 LEU A O 1
ATOM 3017 N N . ASP A 1 391 ? 5.146 -4.153 -20.923 1.00 93.31 391 ASP A N 1
ATOM 3018 C CA . ASP A 1 391 ? 5.898 -5.395 -21.061 1.00 93.31 391 ASP A CA 1
ATOM 3019 C C . ASP A 1 391 ? 6.540 -5.482 -22.444 1.00 93.31 391 ASP A C 1
ATOM 3021 O O . ASP A 1 391 ? 5.912 -5.208 -23.469 1.00 93.31 391 ASP A O 1
ATOM 3025 N N . PHE A 1 392 ? 7.784 -5.942 -22.500 1.00 93.38 392 PHE A N 1
ATOM 3026 C CA . PHE A 1 392 ? 8.483 -6.202 -23.753 1.00 93.38 392 PHE A CA 1
ATOM 3027 C C . PHE A 1 392 ? 9.480 -7.350 -23.594 1.00 93.38 392 PHE A C 1
ATOM 3029 O O . PHE A 1 392 ? 9.979 -7.630 -22.505 1.00 93.38 392 PHE A O 1
ATOM 3036 N N . ASP A 1 393 ? 9.759 -8.042 -24.697 1.00 91.38 393 ASP A N 1
ATOM 3037 C CA . ASP A 1 393 ? 10.769 -9.098 -24.733 1.00 91.38 393 ASP A CA 1
ATOM 3038 C C . ASP A 1 393 ? 12.171 -8.480 -24.690 1.00 91.38 393 ASP A C 1
ATOM 3040 O O . ASP A 1 393 ? 12.623 -7.872 -25.662 1.00 91.38 393 ASP A O 1
ATOM 3044 N N . ASP A 1 394 ? 12.865 -8.658 -23.566 1.00 86.12 394 ASP A N 1
ATOM 3045 C CA . ASP A 1 394 ? 14.203 -8.116 -23.335 1.00 86.12 394 ASP A CA 1
ATOM 3046 C C . ASP A 1 394 ? 15.293 -8.742 -24.226 1.00 86.12 394 ASP A C 1
ATOM 3048 O O . ASP A 1 394 ? 16.417 -8.232 -24.270 1.00 86.12 394 ASP A O 1
ATOM 3052 N N . THR A 1 395 ? 14.989 -9.815 -24.962 1.00 84.56 395 THR A N 1
ATOM 3053 C CA . THR A 1 395 ? 15.886 -10.388 -25.978 1.00 84.56 395 THR A CA 1
ATOM 3054 C C . THR A 1 395 ? 15.744 -9.708 -27.337 1.00 84.56 395 THR A C 1
ATOM 3056 O O . THR A 1 395 ? 16.706 -9.678 -28.104 1.00 84.56 395 THR A O 1
ATOM 3059 N N . THR A 1 396 ? 14.579 -9.114 -27.602 1.00 89.62 396 THR A N 1
ATOM 3060 C CA . THR A 1 396 ? 14.256 -8.418 -28.854 1.00 89.62 396 THR A CA 1
ATOM 3061 C C . THR A 1 396 ? 14.440 -6.906 -28.721 1.00 89.62 396 THR A C 1
ATOM 3063 O O . THR A 1 396 ? 14.961 -6.259 -29.627 1.00 89.62 396 THR A O 1
ATOM 3066 N N . PHE A 1 397 ? 14.055 -6.341 -27.579 1.00 93.06 397 PHE A N 1
ATOM 3067 C CA . PHE A 1 397 ? 14.117 -4.912 -27.281 1.00 93.06 397 PHE A CA 1
ATOM 3068 C C . PHE A 1 397 ? 15.035 -4.649 -26.085 1.00 93.06 397 PHE A C 1
ATOM 3070 O O . PHE A 1 397 ? 15.369 -5.553 -25.317 1.00 93.06 397 PHE A O 1
ATOM 3077 N N . SER A 1 398 ? 15.476 -3.404 -25.920 1.00 89.12 398 SER A N 1
ATOM 3078 C CA . SER A 1 398 ? 16.343 -2.997 -24.810 1.00 89.12 398 SER A CA 1
ATOM 3079 C C . SER A 1 398 ? 15.814 -1.741 -24.152 1.00 89.12 398 SER A C 1
ATOM 3081 O O . SER A 1 398 ? 15.435 -0.811 -24.853 1.00 89.12 398 SER A O 1
ATOM 3083 N N . ALA A 1 399 ? 15.894 -1.670 -22.827 1.00 90.50 399 ALA A N 1
ATOM 3084 C CA . ALA A 1 399 ? 15.785 -0.401 -22.126 1.00 90.50 399 ALA A CA 1
ATOM 3085 C C . ALA A 1 399 ? 16.938 0.537 -22.539 1.00 90.50 399 ALA A C 1
ATOM 3087 O O . ALA A 1 399 ? 18.057 0.077 -22.816 1.00 90.50 399 ALA A O 1
ATOM 3088 N N . PHE A 1 400 ? 16.658 1.837 -22.575 1.00 88.56 400 PHE A N 1
ATOM 3089 C CA . PHE A 1 400 ? 17.593 2.897 -22.947 1.00 88.56 400 PHE A CA 1
ATOM 3090 C C . PHE A 1 400 ? 17.464 4.069 -21.983 1.00 88.56 400 PHE A C 1
ATOM 3092 O O . PHE A 1 400 ? 16.357 4.507 -21.671 1.00 88.56 400 PHE A O 1
ATOM 3099 N N . LYS A 1 401 ? 18.598 4.567 -21.491 1.00 85.38 401 LYS A N 1
ATOM 3100 C CA . LYS A 1 401 ? 18.631 5.676 -20.534 1.00 85.38 401 LYS A CA 1
ATOM 3101 C C . LYS A 1 401 ? 19.867 6.525 -20.759 1.00 85.38 401 LYS A C 1
ATOM 3103 O O . LYS A 1 401 ? 20.973 6.004 -20.904 1.00 85.38 401 LYS A O 1
ATOM 3108 N N . GLY A 1 402 ? 19.678 7.842 -20.772 1.00 82.12 402 GLY A N 1
ATOM 3109 C CA . GLY A 1 402 ? 20.738 8.780 -21.129 1.00 82.12 402 GLY A CA 1
ATOM 3110 C C . GLY A 1 402 ? 21.163 8.573 -22.580 1.00 82.12 402 GLY A C 1
ATOM 3111 O O . GLY A 1 402 ? 20.523 9.097 -23.485 1.00 82.12 402 GLY A O 1
ATOM 3112 N N . HIS A 1 403 ? 22.229 7.800 -22.793 1.00 78.06 403 HIS A N 1
ATOM 3113 C CA . HIS A 1 403 ? 22.822 7.578 -24.116 1.00 78.06 403 HIS A CA 1
ATOM 3114 C C . HIS A 1 403 ? 23.267 6.130 -24.359 1.00 78.06 403 HIS A C 1
ATOM 3116 O O . HIS A 1 403 ? 24.046 5.876 -25.275 1.00 78.06 403 HIS A O 1
ATOM 3122 N N . GLU A 1 404 ? 22.819 5.178 -23.541 1.00 82.38 404 GLU A N 1
ATOM 3123 C CA . GLU A 1 404 ? 23.251 3.786 -23.646 1.00 82.38 404 GLU A CA 1
ATOM 3124 C C . GLU A 1 404 ? 22.110 2.794 -23.420 1.00 82.38 404 GLU A C 1
ATOM 3126 O O . GLU A 1 404 ? 21.121 3.071 -22.732 1.00 82.38 404 GLU A O 1
ATOM 3131 N N . LEU A 1 405 ? 22.273 1.602 -24.004 1.00 84.19 405 LEU A N 1
ATOM 3132 C CA . LEU A 1 405 ? 21.452 0.449 -23.661 1.00 84.19 405 LEU A CA 1
ATOM 3133 C C . LEU A 1 405 ? 21.692 0.100 -22.193 1.00 84.19 405 LEU A C 1
ATOM 3135 O O . LEU A 1 405 ? 22.834 0.005 -21.746 1.00 84.19 405 LEU A O 1
ATOM 3139 N N . THR A 1 406 ? 20.625 -0.152 -21.449 1.00 83.31 406 THR A N 1
ATOM 3140 C CA . THR A 1 406 ? 20.712 -0.396 -20.011 1.00 83.31 406 THR A CA 1
ATOM 3141 C C . THR A 1 406 ? 19.827 -1.562 -19.577 1.00 83.31 406 THR A C 1
ATOM 3143 O O . THR A 1 406 ? 18.996 -2.063 -20.331 1.00 83.31 406 THR A O 1
ATOM 3146 N N . TRP A 1 407 ? 20.047 -2.017 -18.347 1.00 79.12 407 TRP A N 1
ATOM 3147 C CA . TRP A 1 407 ? 19.147 -2.912 -17.610 1.00 79.12 407 TRP A CA 1
ATOM 3148 C C . TRP A 1 407 ? 18.460 -2.189 -16.452 1.00 79.12 407 TRP A C 1
ATOM 3150 O O . TRP A 1 407 ? 17.870 -2.836 -15.590 1.00 79.12 407 TRP A O 1
ATOM 3160 N N . ASP A 1 408 ? 18.624 -0.868 -16.392 1.00 80.38 408 ASP A N 1
ATOM 3161 C CA . ASP A 1 408 ? 17.988 -0.020 -15.402 1.00 80.38 408 ASP A CA 1
ATOM 3162 C C . ASP A 1 408 ? 16.467 -0.086 -15.579 1.00 80.38 408 ASP A C 1
ATOM 3164 O O . ASP A 1 408 ? 15.947 0.191 -16.661 1.00 80.38 408 ASP A O 1
ATOM 3168 N N . ILE A 1 409 ? 15.775 -0.483 -14.514 1.00 75.81 409 ILE A N 1
ATOM 3169 C CA . ILE A 1 409 ? 14.310 -0.530 -14.451 1.00 75.81 409 ILE A CA 1
ATOM 3170 C C . ILE A 1 409 ? 13.708 0.879 -14.532 1.00 75.81 409 ILE A C 1
ATOM 3172 O O . ILE A 1 409 ? 12.601 1.044 -15.037 1.00 75.81 409 ILE A O 1
ATOM 3176 N N . ASP A 1 410 ? 14.488 1.898 -14.152 1.00 82.38 410 ASP A N 1
ATOM 3177 C CA . ASP A 1 410 ? 14.137 3.314 -14.239 1.00 82.38 410 ASP A CA 1
ATOM 3178 C C . ASP A 1 410 ? 14.466 3.926 -15.610 1.00 82.38 410 ASP A C 1
ATOM 3180 O O . ASP A 1 410 ? 14.699 5.135 -15.718 1.00 82.38 410 ASP A O 1
ATOM 3184 N N . ALA A 1 411 ? 14.602 3.108 -16.653 1.00 86.56 411 ALA A N 1
ATOM 3185 C CA . ALA A 1 411 ? 14.761 3.600 -18.014 1.00 86.56 411 ALA A CA 1
ATOM 3186 C C . ALA A 1 411 ? 13.447 4.193 -18.527 1.00 86.56 411 ALA A C 1
ATOM 3188 O O . ALA A 1 411 ? 12.390 3.566 -18.462 1.00 86.56 411 ALA A O 1
ATOM 3189 N N . ASP A 1 412 ? 13.530 5.400 -19.072 1.00 88.88 412 ASP A N 1
ATOM 3190 C CA . ASP A 1 412 ? 12.404 6.144 -19.630 1.00 88.88 412 ASP A CA 1
ATOM 3191 C C . ASP A 1 412 ? 12.129 5.808 -21.105 1.00 88.88 412 ASP A C 1
ATOM 3193 O O . ASP A 1 412 ? 11.104 6.223 -21.650 1.00 88.88 412 ASP A O 1
ATOM 3197 N N . TRP A 1 413 ? 13.003 5.016 -21.740 1.00 92.50 413 TRP A N 1
ATOM 3198 C CA . TRP A 1 413 ? 12.893 4.621 -23.144 1.00 92.50 413 TRP A CA 1
ATOM 3199 C C . TRP A 1 413 ? 13.110 3.124 -23.373 1.00 92.50 413 TRP A C 1
ATOM 3201 O O . TRP A 1 413 ? 13.853 2.456 -22.648 1.00 92.50 413 TRP A O 1
ATOM 3211 N N . VAL A 1 414 ? 12.527 2.621 -24.461 1.00 93.62 414 VAL A N 1
ATOM 3212 C CA . VAL A 1 414 ? 12.814 1.305 -25.048 1.00 93.62 414 VAL A CA 1
ATOM 3213 C C . VAL A 1 414 ? 13.282 1.465 -26.495 1.00 93.62 414 VAL A C 1
ATOM 3215 O O . VAL A 1 414 ? 12.745 2.284 -27.236 1.00 93.62 414 VAL A O 1
ATOM 3218 N N . CYS A 1 415 ? 14.292 0.705 -26.908 1.00 93.12 415 CYS A N 1
ATOM 3219 C CA . CYS A 1 415 ? 14.821 0.732 -28.270 1.00 93.12 415 CYS A CA 1
ATOM 3220 C C . CYS A 1 415 ? 14.040 -0.160 -29.234 1.00 93.12 415 CYS A C 1
ATOM 3222 O O . CYS A 1 415 ? 13.499 -1.197 -28.844 1.00 93.12 415 CYS A O 1
ATOM 3224 N N . SER A 1 416 ? 14.107 0.190 -30.517 1.00 94.12 416 SER A N 1
ATOM 3225 C CA . SER A 1 416 ? 13.712 -0.667 -31.628 1.00 94.12 416 SER A CA 1
ATOM 3226 C C . SER A 1 416 ? 14.648 -1.873 -31.751 1.00 94.12 416 SER A C 1
ATOM 3228 O O . SER A 1 416 ? 15.759 -1.895 -31.207 1.00 94.12 416 SER A O 1
ATOM 3230 N N . ARG A 1 417 ? 14.188 -2.912 -32.450 1.00 93.06 417 ARG A N 1
ATOM 3231 C CA . ARG A 1 417 ? 14.883 -4.211 -32.533 1.00 93.06 417 ARG A CA 1
ATOM 3232 C C . ARG A 1 417 ? 16.293 -4.151 -33.124 1.00 93.06 417 ARG A C 1
ATOM 3234 O O . ARG A 1 417 ? 17.128 -4.992 -32.801 1.00 93.06 417 ARG A O 1
ATOM 3241 N N . GLU A 1 418 ? 16.576 -3.168 -33.973 1.00 89.12 418 GLU A N 1
ATOM 3242 C CA . GLU A 1 418 ? 17.877 -2.982 -34.623 1.00 89.12 418 GLU A CA 1
ATOM 3243 C C . GLU A 1 418 ? 18.987 -2.729 -33.592 1.00 89.12 418 GLU A C 1
ATOM 3245 O O . GLU A 1 418 ? 20.115 -3.193 -33.769 1.00 89.12 418 GLU A O 1
ATOM 3250 N N . ALA A 1 419 ? 18.649 -2.088 -32.466 1.00 83.25 419 ALA A N 1
ATOM 3251 C CA . ALA A 1 419 ? 19.601 -1.675 -31.439 1.00 83.25 419 ALA A CA 1
ATOM 3252 C C . ALA A 1 419 ? 20.420 -2.838 -30.862 1.00 83.25 419 ALA A C 1
ATOM 3254 O O . ALA A 1 419 ? 21.613 -2.693 -30.599 1.00 83.25 419 ALA A O 1
ATOM 3255 N N . VAL A 1 420 ? 19.790 -4.005 -30.680 1.00 78.75 420 VAL A N 1
ATOM 3256 C CA . VAL A 1 420 ? 20.431 -5.193 -30.090 1.00 78.75 420 VAL A CA 1
ATOM 3257 C C . VAL A 1 420 ? 21.526 -5.755 -31.004 1.00 78.75 420 VAL A C 1
ATOM 3259 O O . VAL A 1 420 ? 22.482 -6.359 -30.520 1.00 78.75 420 VAL A O 1
ATOM 3262 N N . ALA A 1 421 ? 21.417 -5.541 -32.318 1.00 78.44 421 ALA A N 1
ATOM 3263 C CA . ALA A 1 421 ? 22.429 -5.959 -33.283 1.00 78.44 421 ALA A CA 1
ATOM 3264 C C . ALA A 1 421 ? 23.571 -4.940 -33.431 1.00 78.44 421 ALA A C 1
ATOM 3266 O O . ALA A 1 421 ? 24.679 -5.322 -33.813 1.00 78.44 421 ALA A O 1
ATOM 3267 N N . THR A 1 422 ? 23.314 -3.657 -33.157 1.00 72.12 422 THR A N 1
ATOM 3268 C CA . THR A 1 422 ? 24.247 -2.562 -33.458 1.00 72.12 422 THR A CA 1
ATOM 3269 C C . THR A 1 422 ? 25.057 -2.078 -32.259 1.00 72.12 422 THR A C 1
ATOM 3271 O O . THR A 1 422 ? 26.181 -1.623 -32.456 1.00 72.12 422 THR A O 1
ATOM 3274 N N . GLU A 1 423 ? 24.532 -2.186 -31.034 1.00 73.12 423 GLU A N 1
ATOM 3275 C CA . GLU A 1 423 ? 25.175 -1.663 -29.821 1.00 73.12 423 GLU A CA 1
ATOM 3276 C C . GLU A 1 423 ? 25.425 -2.762 -28.773 1.00 73.12 423 GLU A C 1
ATOM 3278 O O . GLU A 1 423 ? 24.545 -3.585 -28.495 1.00 73.12 423 GLU A O 1
ATOM 3283 N N . PRO A 1 424 ? 26.612 -2.800 -28.135 1.00 70.38 424 PRO A N 1
ATOM 3284 C CA . PRO A 1 424 ? 26.885 -3.759 -27.079 1.00 70.38 424 PRO A CA 1
ATOM 3285 C C . PRO A 1 424 ? 26.087 -3.398 -25.824 1.00 70.38 424 PRO A C 1
ATOM 3287 O O . PRO A 1 424 ? 26.366 -2.409 -25.147 1.00 70.38 424 PRO A O 1
ATOM 3290 N N . ARG A 1 425 ? 25.119 -4.243 -25.458 1.00 67.06 425 ARG A N 1
ATOM 3291 C CA . ARG A 1 425 ? 24.437 -4.113 -24.168 1.00 67.06 425 ARG A CA 1
ATOM 3292 C C . ARG A 1 425 ? 25.428 -4.402 -23.028 1.00 67.06 425 ARG A C 1
ATOM 3294 O O . ARG A 1 425 ? 26.182 -5.380 -23.120 1.00 67.06 425 ARG A O 1
ATOM 3301 N N . PRO A 1 426 ? 25.424 -3.634 -21.922 1.00 69.62 426 PRO A N 1
ATOM 3302 C CA . PRO A 1 426 ? 26.194 -4.003 -20.742 1.00 69.62 426 PRO A CA 1
ATOM 3303 C C . PRO A 1 426 ? 25.792 -5.412 -20.268 1.00 69.62 426 PRO A C 1
ATOM 3305 O O . PRO A 1 426 ? 24.636 -5.814 -20.437 1.00 69.62 426 PRO A O 1
ATOM 3308 N N . PRO A 1 427 ? 26.701 -6.193 -19.654 1.00 65.50 427 PRO A N 1
ATOM 3309 C CA . PRO A 1 427 ? 26.363 -7.518 -19.147 1.00 65.50 427 PRO A CA 1
ATOM 3310 C C . PRO A 1 427 ? 25.189 -7.416 -18.177 1.00 65.50 427 PRO A C 1
ATOM 3312 O O . PRO A 1 427 ? 25.280 -6.631 -17.222 1.00 65.50 427 PRO A O 1
ATOM 3315 N N . ARG A 1 428 ? 24.125 -8.206 -18.417 1.00 54.22 428 ARG A N 1
ATOM 3316 C CA . ARG A 1 428 ? 22.933 -8.253 -17.556 1.00 54.22 428 ARG A CA 1
ATOM 3317 C C . ARG A 1 428 ? 23.395 -8.355 -16.109 1.00 54.22 428 ARG A C 1
ATOM 3319 O O . ARG A 1 428 ? 24.078 -9.335 -15.781 1.00 54.22 428 ARG A O 1
ATOM 3326 N N . PRO A 1 429 ? 23.076 -7.368 -15.249 1.00 47.38 429 PRO A N 1
ATOM 3327 C CA . PRO A 1 429 ? 23.296 -7.522 -13.829 1.00 47.38 429 PRO A CA 1
ATOM 3328 C C . PRO A 1 429 ? 22.604 -8.824 -13.457 1.00 47.38 429 PRO A C 1
ATOM 3330 O O . PRO A 1 429 ? 21.416 -9.000 -13.734 1.00 47.38 429 PRO A O 1
ATOM 3333 N N . LYS A 1 430 ? 23.344 -9.790 -12.909 1.00 39.84 430 LYS A N 1
ATOM 3334 C CA . LYS A 1 430 ? 22.699 -10.967 -12.341 1.00 39.84 430 LYS A CA 1
ATOM 3335 C C . LYS A 1 430 ? 21.875 -10.443 -11.175 1.00 39.84 430 LYS A C 1
ATOM 3337 O O . LYS A 1 430 ? 22.433 -10.228 -10.101 1.00 39.84 430 LYS A O 1
ATOM 3342 N N . ARG A 1 431 ? 20.581 -10.193 -11.415 1.00 33.72 431 ARG A N 1
ATOM 3343 C CA . ARG A 1 431 ? 19.599 -9.924 -10.370 1.00 33.72 431 ARG A CA 1
ATOM 3344 C C . ARG A 1 431 ? 19.698 -11.134 -9.457 1.00 33.72 431 ARG A C 1
ATOM 3346 O O . ARG A 1 431 ? 19.310 -12.245 -9.821 1.00 33.72 431 ARG A O 1
ATOM 3353 N N . ARG A 1 432 ? 20.363 -10.958 -8.317 1.00 40.78 432 ARG A N 1
ATOM 3354 C CA . ARG A 1 432 ? 20.271 -11.932 -7.242 1.00 40.78 432 ARG A CA 1
ATOM 3355 C C . ARG A 1 432 ? 18.807 -11.885 -6.869 1.00 40.78 432 ARG A C 1
ATOM 3357 O O . ARG A 1 432 ? 18.355 -10.833 -6.436 1.00 40.78 432 ARG A O 1
ATOM 3364 N N . LYS A 1 433 ? 18.069 -12.972 -7.108 1.00 31.00 433 LYS A N 1
ATOM 3365 C CA . LYS A 1 433 ? 16.748 -13.127 -6.507 1.00 31.00 433 LYS A CA 1
ATOM 3366 C C . LYS A 1 433 ? 16.925 -12.806 -5.027 1.00 31.00 433 LYS A C 1
ATOM 3368 O O . LYS A 1 433 ? 17.553 -13.586 -4.312 1.00 31.00 433 LYS A O 1
ATOM 3373 N N . SER A 1 434 ? 16.394 -11.684 -4.567 1.00 36.12 434 SER A N 1
ATOM 3374 C CA . SER A 1 434 ? 16.100 -11.464 -3.156 1.00 36.12 434 SER A CA 1
ATOM 3375 C C . SER A 1 434 ? 14.890 -12.326 -2.793 1.00 36.12 434 SER A C 1
ATOM 3377 O O . SER A 1 434 ? 13.907 -11.847 -2.257 1.00 36.12 434 SER A O 1
ATOM 3379 N N . GLY A 1 435 ? 14.943 -13.618 -3.125 1.00 37.81 435 GLY A N 1
ATOM 3380 C CA . GLY A 1 435 ? 13.880 -14.589 -2.891 1.00 37.81 435 GLY A CA 1
ATOM 3381 C C . GLY A 1 435 ? 13.898 -15.092 -1.454 1.00 37.81 435 GLY A C 1
ATOM 3382 O O . GLY A 1 435 ? 13.817 -16.294 -1.222 1.00 37.81 435 GLY A O 1
ATOM 3383 N N . ILE A 1 436 ? 14.077 -14.192 -0.488 1.00 37.16 436 ILE A N 1
ATOM 3384 C CA . ILE A 1 436 ? 13.810 -14.487 0.915 1.00 37.16 436 ILE A CA 1
ATOM 3385 C C . ILE A 1 436 ? 12.787 -13.459 1.363 1.00 37.16 436 ILE A C 1
ATOM 3387 O O . ILE A 1 436 ? 13.111 -12.407 1.908 1.00 37.16 436 ILE A O 1
ATOM 3391 N N . VAL A 1 437 ? 11.532 -13.818 1.090 1.00 40.12 437 VAL A N 1
ATOM 3392 C CA . VAL A 1 437 ? 10.354 -13.338 1.802 1.00 40.12 437 VAL A CA 1
ATOM 3393 C C . VAL A 1 437 ? 10.713 -13.355 3.280 1.00 40.12 437 VAL A C 1
ATOM 3395 O O . VAL A 1 437 ? 11.024 -14.412 3.840 1.00 40.12 437 VAL A O 1
ATOM 3398 N N . THR A 1 438 ? 10.712 -12.190 3.923 1.00 38.22 438 THR A N 1
ATOM 3399 C CA . THR A 1 438 ? 10.710 -12.127 5.379 1.00 38.22 438 THR A CA 1
ATOM 3400 C C . THR A 1 438 ? 9.427 -12.803 5.827 1.00 38.22 438 THR A C 1
ATOM 3402 O O . THR A 1 438 ? 8.365 -12.185 5.850 1.00 38.22 438 THR A O 1
ATOM 3405 N N . ILE A 1 439 ? 9.506 -14.098 6.133 1.00 39.28 439 ILE A N 1
ATOM 3406 C CA . ILE A 1 439 ? 8.418 -14.785 6.809 1.00 39.28 439 ILE A CA 1
ATOM 3407 C C . ILE A 1 439 ? 8.188 -13.973 8.096 1.00 39.28 439 ILE A C 1
ATOM 3409 O O . ILE A 1 439 ? 9.158 -13.752 8.841 1.00 39.28 439 ILE A O 1
ATOM 3413 N N . PRO A 1 440 ? 6.959 -13.498 8.381 1.00 48.56 440 PRO A N 1
ATOM 3414 C CA . PRO A 1 440 ? 6.634 -13.024 9.720 1.00 48.56 440 PRO A CA 1
ATOM 3415 C C . PRO A 1 440 ? 7.057 -14.101 10.725 1.00 48.56 440 PRO A C 1
ATOM 3417 O O . PRO A 1 440 ? 7.200 -15.268 10.358 1.00 48.56 440 PRO A O 1
ATOM 3420 N N . ALA A 1 441 ? 7.339 -13.708 11.970 1.00 47.62 441 ALA A N 1
ATOM 3421 C CA . ALA A 1 441 ? 7.813 -14.632 13.001 1.00 47.62 441 ALA A CA 1
ATOM 3422 C C . ALA A 1 441 ? 7.113 -16.003 12.890 1.00 47.62 441 ALA A C 1
ATOM 3424 O O . ALA A 1 441 ? 5.900 -16.024 12.660 1.00 47.62 441 ALA A O 1
ATOM 3425 N N . PRO A 1 442 ? 7.861 -17.120 12.981 1.00 50.09 442 PRO A N 1
ATOM 3426 C CA . PRO A 1 442 ? 7.350 -18.419 12.571 1.00 50.09 442 PRO A CA 1
ATOM 3427 C C . PRO A 1 442 ? 5.980 -18.698 13.218 1.00 50.09 442 PRO A C 1
ATOM 3429 O O . PRO A 1 442 ? 5.836 -18.423 14.414 1.00 50.09 442 PRO A O 1
ATOM 3432 N N . PRO A 1 443 ? 4.978 -19.186 12.460 1.00 44.12 443 PRO A N 1
ATOM 3433 C CA . PRO A 1 443 ? 3.639 -19.435 12.989 1.00 44.12 443 PRO A CA 1
ATOM 3434 C C . PRO A 1 443 ? 3.674 -20.413 14.174 1.00 44.12 443 PRO A C 1
ATOM 3436 O O . PRO A 1 443 ? 4.682 -21.064 14.445 1.00 44.12 443 PRO A O 1
ATOM 3439 N N . ALA A 1 444 ? 2.590 -20.497 14.949 1.00 42.84 444 ALA A N 1
ATOM 3440 C CA . ALA A 1 444 ? 2.586 -21.248 16.209 1.00 42.84 444 ALA A CA 1
ATOM 3441 C C . ALA A 1 444 ? 2.919 -22.749 16.073 1.00 42.84 444 ALA A C 1
ATOM 3443 O O . ALA A 1 444 ? 3.306 -23.377 17.058 1.00 42.84 444 ALA A O 1
ATOM 3444 N N . ASP A 1 445 ? 2.833 -23.283 14.859 1.00 45.47 445 ASP A N 1
ATOM 3445 C CA . ASP A 1 445 ? 3.167 -24.634 14.409 1.00 45.47 445 ASP A CA 1
ATOM 3446 C C . ASP A 1 445 ? 4.586 -24.772 13.818 1.00 45.47 445 ASP A C 1
ATOM 3448 O O . ASP A 1 445 ? 4.938 -25.836 13.305 1.00 45.47 445 ASP A O 1
ATOM 3452 N N . ALA A 1 446 ? 5.415 -23.727 13.885 1.00 50.91 446 ALA A N 1
ATOM 3453 C CA . ALA A 1 446 ? 6.719 -23.671 13.243 1.00 50.91 446 ALA A C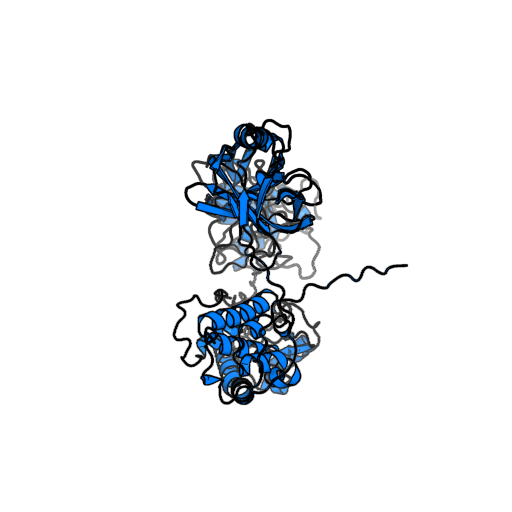A 1
ATOM 3454 C C . ALA A 1 446 ? 7.753 -24.599 13.884 1.00 50.91 446 ALA A C 1
ATOM 3456 O O . ALA A 1 446 ? 8.620 -24.194 14.666 1.00 50.91 446 ALA A O 1
ATOM 3457 N N . GLY A 1 447 ? 7.685 -25.858 13.472 1.00 59.22 447 GLY A N 1
ATOM 3458 C CA . GLY A 1 447 ? 8.739 -26.839 13.615 1.00 59.22 447 GLY A CA 1
ATOM 3459 C C . GLY A 1 447 ? 9.142 -27.152 15.054 1.00 59.22 447 GLY A C 1
ATOM 3460 O O . GLY A 1 447 ? 8.538 -26.761 16.054 1.00 59.22 447 GLY A O 1
ATOM 3461 N N . ASN A 1 448 ? 10.213 -27.928 15.160 1.00 75.88 448 ASN A N 1
ATOM 3462 C CA . ASN A 1 448 ? 10.739 -28.367 16.438 1.00 75.88 448 ASN A CA 1
ATOM 3463 C C . ASN A 1 448 ? 11.503 -27.226 17.134 1.00 75.88 448 ASN A C 1
ATOM 3465 O O . ASN A 1 448 ? 12.715 -27.099 16.976 1.00 75.88 448 ASN A O 1
ATOM 3469 N N . GLN A 1 449 ? 10.821 -26.449 17.982 1.00 84.06 449 GLN A N 1
ATOM 3470 C CA . GLN A 1 449 ? 11.436 -25.377 18.786 1.00 84.06 449 GLN A CA 1
ATOM 3471 C C . GLN A 1 449 ? 12.545 -25.855 19.743 1.00 84.06 449 GLN A C 1
ATOM 3473 O O . GLN A 1 449 ? 13.290 -25.033 20.278 1.00 84.06 449 GLN A O 1
ATOM 3478 N N . LYS A 1 450 ? 12.685 -27.170 19.951 1.00 81.62 450 LYS A N 1
ATOM 3479 C CA . LYS A 1 450 ? 13.743 -27.792 20.763 1.00 81.62 450 LYS A CA 1
ATOM 3480 C C . LYS A 1 450 ? 14.893 -28.366 19.924 1.00 81.62 450 LYS A C 1
ATOM 3482 O O . LYS A 1 450 ? 15.909 -28.757 20.491 1.00 81.62 450 LYS A O 1
ATOM 3487 N N . GLY A 1 451 ? 14.757 -28.427 18.598 1.00 83.88 451 GLY A N 1
ATOM 3488 C CA . GLY A 1 451 ? 15.790 -28.928 17.684 1.00 83.88 451 GLY A CA 1
ATOM 3489 C C . GLY A 1 451 ? 16.987 -27.977 17.573 1.00 83.88 451 GLY A C 1
ATOM 3490 O O . GLY A 1 451 ? 16.878 -26.820 17.973 1.00 83.88 451 GLY A O 1
ATOM 3491 N N . PRO A 1 452 ? 18.154 -28.425 17.080 1.00 87.06 452 PRO A N 1
ATOM 3492 C CA . PRO A 1 452 ? 19.283 -27.531 16.829 1.00 87.06 452 PRO A CA 1
ATOM 3493 C C . PRO A 1 452 ? 18.954 -26.538 15.707 1.00 87.06 452 PRO A C 1
ATOM 3495 O O . PRO A 1 452 ? 18.181 -26.855 14.809 1.00 87.06 452 PRO A O 1
ATOM 3498 N N . MET A 1 453 ? 19.583 -25.362 15.735 1.00 89.25 453 MET A N 1
ATOM 3499 C CA . MET A 1 453 ? 19.498 -24.415 14.622 1.00 89.25 453 MET A CA 1
ATOM 3500 C C . MET A 1 453 ? 20.309 -24.943 13.439 1.00 89.25 453 MET A C 1
ATOM 3502 O O . MET A 1 453 ? 21.503 -25.227 13.578 1.00 89.25 453 MET A O 1
ATOM 3506 N N . THR A 1 454 ? 19.660 -25.098 12.293 1.00 90.75 454 THR A N 1
ATOM 3507 C CA . THR A 1 454 ? 20.306 -25.547 11.059 1.00 90.75 454 THR A CA 1
ATOM 3508 C C . THR A 1 454 ? 21.028 -24.392 10.373 1.00 90.75 454 THR A C 1
ATOM 3510 O O . THR A 1 454 ? 20.707 -23.221 10.574 1.00 90.75 454 THR A O 1
ATOM 3513 N N . PHE A 1 455 ? 22.017 -24.711 9.534 1.00 90.56 455 PHE A N 1
ATOM 3514 C CA . PHE A 1 455 ? 22.697 -23.683 8.750 1.00 90.56 455 PHE A CA 1
ATOM 3515 C C . PHE A 1 455 ? 21.758 -22.979 7.763 1.00 90.56 455 PHE A C 1
ATOM 3517 O O . PHE A 1 455 ? 21.886 -21.774 7.593 1.00 90.56 455 PHE A O 1
ATOM 3524 N N . GLU A 1 456 ? 20.781 -23.683 7.188 1.00 84.38 456 GLU A N 1
ATOM 3525 C CA . GLU A 1 456 ? 19.807 -23.069 6.276 1.00 84.38 456 GLU A CA 1
ATOM 3526 C C . GLU A 1 456 ? 18.945 -22.014 6.967 1.00 84.38 456 GLU A C 1
ATOM 3528 O O . GLU A 1 456 ? 18.740 -20.937 6.420 1.00 84.38 456 GLU A O 1
ATOM 3533 N N . GLU A 1 457 ? 18.495 -22.270 8.197 1.00 83.75 457 GLU A N 1
ATOM 3534 C CA . GLU A 1 457 ? 17.741 -21.278 8.972 1.00 83.75 457 GLU A CA 1
ATOM 3535 C C . GLU A 1 457 ? 18.594 -20.042 9.278 1.00 83.75 457 GLU A C 1
ATOM 3537 O O . GLU A 1 457 ? 18.134 -18.917 9.096 1.00 83.75 457 GLU A O 1
ATOM 3542 N N . MET A 1 458 ? 19.852 -20.249 9.687 1.00 90.62 458 MET A N 1
ATOM 3543 C CA . MET A 1 458 ? 20.795 -19.151 9.934 1.00 90.62 458 MET A CA 1
ATOM 3544 C C . MET A 1 458 ? 21.073 -18.341 8.671 1.00 90.62 458 MET A C 1
ATOM 3546 O O . MET A 1 458 ? 21.103 -17.114 8.709 1.00 90.62 458 MET A O 1
ATOM 3550 N N . TRP A 1 459 ? 21.295 -19.030 7.555 1.00 86.38 459 TRP A N 1
ATOM 3551 C CA . TRP A 1 459 ? 21.557 -18.422 6.260 1.00 86.38 459 TRP A CA 1
ATOM 3552 C C . TRP A 1 459 ? 20.373 -17.570 5.804 1.00 86.38 459 TRP A C 1
ATOM 3554 O O . TRP A 1 459 ? 20.568 -16.412 5.443 1.00 86.38 459 TRP A O 1
ATOM 3564 N N . ASN A 1 460 ? 19.153 -18.098 5.909 1.00 81.19 460 ASN A N 1
ATOM 3565 C CA . ASN A 1 460 ? 17.946 -17.378 5.517 1.00 81.19 460 ASN A CA 1
ATOM 3566 C C . ASN A 1 460 ? 17.737 -16.107 6.351 1.00 81.19 460 ASN A C 1
ATOM 3568 O O . ASN A 1 460 ? 17.458 -15.049 5.789 1.00 81.19 460 ASN A O 1
ATOM 3572 N N . ASP A 1 461 ? 17.946 -16.182 7.669 1.00 83.12 461 ASP A N 1
ATOM 3573 C CA . ASP A 1 461 ? 17.852 -15.014 8.554 1.00 83.12 461 ASP A CA 1
ATOM 3574 C C . ASP A 1 461 ? 18.884 -13.936 8.193 1.00 83.12 461 ASP A C 1
ATOM 3576 O O . ASP A 1 461 ? 18.559 -12.751 8.120 1.00 83.12 461 ASP A O 1
ATOM 3580 N N . LEU A 1 462 ? 20.131 -14.334 7.929 1.00 85.88 462 LEU A N 1
ATOM 3581 C CA . LEU A 1 462 ? 21.192 -13.396 7.558 1.00 85.88 462 LEU A CA 1
ATOM 3582 C C . LEU A 1 462 ? 20.949 -12.755 6.193 1.00 85.88 462 LEU A C 1
ATOM 3584 O O . LEU A 1 462 ? 21.181 -11.557 6.034 1.00 85.88 462 LEU A O 1
ATOM 3588 N N . CYS A 1 463 ? 20.465 -13.519 5.218 1.00 77.19 463 CYS A N 1
ATOM 3589 C CA . CYS A 1 463 ? 20.088 -12.975 3.922 1.00 77.19 463 CYS A CA 1
ATOM 3590 C C . CYS A 1 463 ? 18.973 -11.937 4.040 1.00 77.19 463 CYS A C 1
ATOM 3592 O O . CYS A 1 463 ? 19.075 -10.884 3.413 1.00 77.19 463 CYS A O 1
ATOM 3594 N N . ALA A 1 464 ? 17.950 -12.220 4.851 1.00 73.69 464 ALA A N 1
ATOM 3595 C CA . ALA A 1 464 ? 16.825 -11.318 5.060 1.00 73.69 464 ALA A CA 1
ATOM 3596 C C . ALA A 1 464 ? 17.251 -9.999 5.720 1.00 73.69 464 ALA A C 1
ATOM 3598 O O . ALA A 1 464 ? 16.732 -8.940 5.377 1.00 73.69 464 ALA A O 1
ATOM 3599 N N . TRP A 1 465 ? 18.196 -10.052 6.666 1.00 80.88 465 TRP A N 1
ATOM 3600 C CA . TRP A 1 465 ? 18.438 -8.922 7.563 1.00 80.88 465 TRP A CA 1
ATOM 3601 C C . TRP A 1 465 ? 19.783 -8.211 7.431 1.00 80.88 465 TRP A C 1
ATOM 3603 O O . TRP A 1 465 ? 19.846 -7.033 7.791 1.00 80.88 465 TRP A O 1
ATOM 3613 N N . GLU A 1 466 ? 20.845 -8.871 6.962 1.00 80.81 466 GLU A N 1
ATOM 3614 C CA . GLU A 1 466 ? 22.122 -8.198 6.657 1.00 80.81 466 GLU A CA 1
ATOM 3615 C C . GLU A 1 466 ? 22.323 -7.883 5.184 1.00 80.81 466 GLU A C 1
ATOM 3617 O O . GLU A 1 466 ? 23.102 -6.988 4.853 1.00 80.81 466 GLU A O 1
ATOM 3622 N N . GLY A 1 467 ? 21.624 -8.596 4.302 1.00 77.25 467 GLY A N 1
ATOM 3623 C CA . GLY A 1 467 ? 21.872 -8.526 2.872 1.00 77.25 467 GLY A CA 1
ATOM 3624 C C . GLY A 1 467 ? 23.169 -9.237 2.471 1.00 77.25 467 GLY A C 1
ATOM 3625 O O . GLY A 1 467 ? 24.120 -9.382 3.242 1.00 77.25 467 GLY A O 1
ATOM 3626 N N . ILE A 1 468 ? 23.200 -9.717 1.227 1.00 85.44 468 ILE A N 1
ATOM 3627 C CA . ILE A 1 468 ? 24.333 -10.461 0.671 1.00 85.44 468 ILE A CA 1
ATOM 3628 C C . ILE A 1 468 ? 24.883 -9.710 -0.537 1.00 85.44 468 ILE A C 1
ATOM 3630 O O . ILE A 1 468 ? 24.280 -9.721 -1.613 1.00 85.44 468 ILE A O 1
ATOM 3634 N N . VAL A 1 469 ? 26.068 -9.116 -0.397 1.00 87.25 469 VAL A N 1
ATOM 3635 C CA . VAL A 1 469 ? 26.710 -8.316 -1.456 1.00 87.25 469 VAL A CA 1
ATOM 3636 C C . VAL A 1 469 ? 27.893 -9.084 -2.041 1.00 87.25 469 VAL A C 1
ATOM 3638 O O . VAL A 1 469 ? 28.763 -9.560 -1.323 1.00 87.25 469 VAL A O 1
ATOM 3641 N N . ALA A 1 470 ? 27.915 -9.300 -3.357 1.00 91.44 470 ALA A N 1
ATOM 3642 C CA . ALA A 1 470 ? 28.923 -10.160 -3.995 1.00 91.44 470 ALA A CA 1
ATOM 3643 C C . ALA A 1 470 ? 30.310 -9.519 -4.037 1.00 91.44 470 ALA A C 1
ATOM 3645 O O . ALA A 1 470 ? 31.327 -10.209 -4.080 1.00 91.44 470 ALA A O 1
ATOM 3646 N N . TYR A 1 471 ? 30.305 -8.197 -4.100 1.00 92.56 471 TYR A N 1
ATOM 3647 C CA . TYR A 1 471 ? 31.436 -7.329 -4.355 1.00 92.56 471 TYR A CA 1
ATOM 3648 C C . TYR A 1 471 ? 31.708 -6.457 -3.125 1.00 92.56 471 TYR A C 1
ATOM 3650 O O . TYR A 1 471 ? 30.940 -6.445 -2.160 1.00 92.56 471 TYR A O 1
ATOM 3658 N N . MET A 1 472 ? 32.850 -5.778 -3.139 1.00 97.00 472 MET A N 1
ATOM 3659 C CA . MET A 1 472 ? 33.290 -4.945 -2.027 1.00 97.00 472 MET A CA 1
ATOM 3660 C C . MET A 1 472 ? 32.417 -3.688 -1.896 1.00 97.00 472 MET A C 1
ATOM 3662 O O . MET A 1 472 ? 32.112 -3.041 -2.891 1.00 97.00 472 MET A O 1
ATOM 3666 N N . TYR A 1 473 ? 32.039 -3.326 -0.672 1.00 94.62 473 TYR A N 1
ATOM 3667 C CA . TYR A 1 473 ? 31.289 -2.106 -0.350 1.00 94.62 473 TYR A CA 1
ATOM 3668 C C . TYR A 1 473 ? 31.812 -1.470 0.942 1.00 94.62 473 TYR A C 1
ATOM 3670 O O . TYR A 1 473 ? 32.501 -2.133 1.721 1.00 94.62 473 TYR A O 1
ATOM 3678 N N . LEU A 1 474 ? 31.498 -0.194 1.192 1.00 94.56 474 LEU A N 1
ATOM 3679 C CA . LEU A 1 474 ? 31.763 0.420 2.496 1.00 94.56 474 LEU A CA 1
ATOM 3680 C C . LEU A 1 474 ? 30.562 0.270 3.422 1.00 94.56 474 LEU A C 1
ATOM 3682 O O . LEU A 1 474 ? 29.459 0.709 3.102 1.00 94.56 474 LEU A O 1
ATOM 3686 N N . ASP A 1 475 ? 30.796 -0.288 4.606 1.00 88.38 475 ASP A N 1
ATOM 3687 C CA . ASP A 1 475 ? 29.791 -0.295 5.663 1.00 88.38 475 ASP A CA 1
ATOM 3688 C C . ASP A 1 475 ? 29.563 1.118 6.245 1.00 88.38 475 ASP A C 1
ATOM 3690 O O . ASP A 1 475 ? 30.238 2.100 5.910 1.00 88.38 475 ASP A O 1
ATOM 3694 N N . THR A 1 476 ? 28.616 1.235 7.176 1.00 84.94 476 THR A N 1
ATOM 3695 C CA . THR A 1 476 ? 28.291 2.509 7.842 1.00 84.94 476 THR A CA 1
ATOM 3696 C C . THR A 1 476 ? 29.454 3.090 8.659 1.00 84.94 476 THR A C 1
ATOM 3698 O O . THR A 1 476 ? 29.466 4.285 8.972 1.00 84.94 476 THR A O 1
ATOM 3701 N N . LYS A 1 477 ? 30.473 2.282 8.976 1.00 86.44 477 LYS A N 1
ATOM 3702 C CA . LYS A 1 477 ? 31.692 2.696 9.681 1.00 86.44 477 LYS A CA 1
ATOM 3703 C C . LYS A 1 477 ? 32.841 3.041 8.728 1.00 86.44 477 LYS A C 1
ATOM 3705 O O . LYS A 1 477 ? 33.839 3.595 9.184 1.00 86.44 477 LYS A O 1
ATOM 3710 N N . GLY A 1 478 ? 32.685 2.828 7.421 1.00 91.62 478 GLY A N 1
ATOM 3711 C CA . GLY A 1 478 ? 33.713 3.091 6.412 1.00 91.62 478 GLY A CA 1
ATOM 3712 C C . GLY A 1 478 ? 34.732 1.959 6.272 1.00 91.62 478 GLY A C 1
ATOM 3713 O O . GLY A 1 478 ? 35.868 2.187 5.831 1.00 91.62 478 GLY A O 1
ATOM 3714 N N . TYR A 1 479 ? 34.357 0.741 6.656 1.00 94.00 479 TYR A N 1
ATOM 3715 C CA . TYR A 1 479 ? 35.160 -0.446 6.423 1.00 94.00 479 TYR A CA 1
ATOM 3716 C C . TYR A 1 479 ? 34.761 -1.161 5.134 1.00 94.00 479 TYR A C 1
ATOM 3718 O O . TYR A 1 479 ? 33.577 -1.294 4.828 1.00 94.00 479 TYR A O 1
ATOM 3726 N N . VAL A 1 480 ? 35.764 -1.651 4.399 1.00 96.56 480 VAL A N 1
ATOM 3727 C CA . VAL A 1 480 ? 35.527 -2.448 3.192 1.00 96.56 480 VAL A CA 1
ATOM 3728 C C . VAL A 1 480 ? 34.983 -3.804 3.615 1.00 96.56 480 VAL A C 1
ATOM 3730 O O . VAL A 1 480 ? 35.557 -4.473 4.471 1.00 96.56 480 VAL A O 1
ATOM 3733 N N . THR A 1 481 ? 33.857 -4.185 3.032 1.00 95.31 481 THR A N 1
ATOM 3734 C CA . THR A 1 481 ? 33.061 -5.341 3.435 1.00 95.31 481 THR A CA 1
ATOM 3735 C C . THR A 1 481 ? 32.589 -6.102 2.196 1.00 95.31 481 THR A C 1
ATOM 3737 O O . THR A 1 481 ? 32.470 -5.517 1.124 1.00 95.31 481 THR A O 1
ATOM 3740 N N . VAL A 1 482 ? 32.351 -7.409 2.311 1.00 95.00 482 VAL A N 1
ATOM 3741 C CA . VAL A 1 482 ? 31.814 -8.265 1.236 1.00 95.00 482 VAL A CA 1
ATOM 3742 C C . VAL A 1 482 ? 30.923 -9.372 1.812 1.00 95.00 482 VAL A C 1
ATOM 3744 O O . VAL A 1 482 ? 30.976 -9.667 3.003 1.00 95.00 482 VAL A O 1
ATOM 3747 N N . GLY A 1 483 ? 30.111 -10.028 0.991 1.00 92.44 483 GLY A N 1
ATOM 3748 C CA . GLY A 1 483 ? 29.265 -11.151 1.392 1.00 92.44 483 GLY A CA 1
ATOM 3749 C C . GLY A 1 483 ? 28.163 -10.715 2.354 1.00 92.44 483 GLY A C 1
ATOM 3750 O O . GLY A 1 483 ? 27.517 -9.696 2.127 1.00 92.44 483 GLY A O 1
ATOM 3751 N N . ALA A 1 484 ? 27.967 -11.484 3.427 1.00 89.06 484 ALA A N 1
ATOM 3752 C CA . ALA A 1 484 ? 27.075 -11.136 4.534 1.00 89.06 484 ALA A CA 1
ATOM 3753 C C . ALA A 1 484 ? 27.839 -10.347 5.612 1.00 89.06 484 ALA A C 1
ATOM 3755 O O . ALA A 1 484 ? 28.089 -10.860 6.701 1.00 89.06 484 ALA A O 1
ATOM 3756 N N . GLY A 1 485 ? 28.337 -9.146 5.318 1.00 89.00 485 GLY A N 1
ATOM 3757 C CA . GLY A 1 485 ? 29.057 -8.364 6.333 1.00 89.00 485 GLY A CA 1
ATOM 3758 C C . GLY A 1 485 ? 30.442 -8.922 6.718 1.00 89.00 485 GLY A C 1
ATOM 3759 O O . GLY A 1 485 ? 30.830 -8.899 7.890 1.00 89.00 485 GLY A O 1
ATOM 3760 N N . ASN A 1 486 ? 31.191 -9.495 5.770 1.00 93.88 486 ASN A N 1
ATOM 3761 C CA . ASN A 1 486 ? 32.578 -9.921 5.976 1.00 93.88 486 ASN A CA 1
ATOM 3762 C C . ASN A 1 486 ? 33.546 -8.747 5.801 1.00 93.88 486 ASN A C 1
ATOM 3764 O O . ASN A 1 486 ? 33.806 -8.312 4.680 1.00 93.88 486 ASN A O 1
ATOM 3768 N N . LEU A 1 487 ? 34.088 -8.273 6.920 1.00 94.00 487 LEU A N 1
ATOM 3769 C CA . LEU A 1 487 ? 35.075 -7.201 6.981 1.00 94.00 487 LEU A CA 1
ATOM 3770 C C . LEU A 1 487 ? 36.392 -7.604 6.296 1.00 94.00 487 LEU A C 1
ATOM 3772 O O . LEU A 1 487 ? 36.974 -8.639 6.615 1.00 94.00 487 LEU A O 1
ATOM 3776 N N . LEU A 1 488 ? 36.895 -6.740 5.418 1.00 97.00 488 LEU A N 1
ATOM 3777 C CA . LEU A 1 488 ? 38.212 -6.820 4.789 1.00 97.00 488 LEU A CA 1
ATOM 3778 C C . LEU A 1 488 ? 39.051 -5.647 5.307 1.00 97.00 488 LEU A C 1
ATOM 3780 O O . LEU A 1 488 ? 38.898 -4.508 4.863 1.00 97.00 488 LEU A O 1
ATOM 3784 N N . SER A 1 489 ? 39.910 -5.903 6.295 1.00 95.56 489 SER A N 1
ATOM 3785 C CA . SER A 1 489 ? 40.661 -4.829 6.967 1.00 95.56 489 SER A CA 1
ATOM 3786 C C . SER A 1 489 ? 41.795 -4.298 6.094 1.00 95.56 489 SER A C 1
ATOM 3788 O O . SER A 1 489 ? 42.153 -3.122 6.173 1.00 95.56 489 SER A O 1
ATOM 3790 N N . THR A 1 490 ? 42.352 -5.161 5.249 1.00 97.12 490 THR A N 1
ATOM 3791 C CA . THR A 1 490 ? 43.482 -4.864 4.373 1.00 97.12 490 THR A CA 1
ATOM 3792 C C . THR A 1 490 ? 43.256 -5.407 2.963 1.00 97.12 490 THR A C 1
ATOM 3794 O O . THR A 1 490 ? 42.473 -6.333 2.749 1.00 97.12 490 THR A O 1
ATOM 3797 N N . VAL A 1 491 ? 44.017 -4.885 1.995 1.00 97.50 491 VAL A N 1
ATOM 3798 C CA . VAL A 1 491 ? 44.075 -5.446 0.633 1.00 97.50 491 VAL A CA 1
ATOM 3799 C C . VAL A 1 491 ? 44.465 -6.928 0.662 1.00 97.50 491 VAL A C 1
ATOM 3801 O O . VAL A 1 491 ? 43.925 -7.719 -0.104 1.00 97.50 491 VAL A O 1
ATOM 3804 N N . LYS A 1 492 ? 45.354 -7.323 1.583 1.00 97.62 492 LYS A N 1
ATOM 3805 C CA . LYS A 1 492 ? 45.772 -8.718 1.752 1.00 97.62 492 LYS A CA 1
ATOM 3806 C C . LYS A 1 492 ? 44.600 -9.622 2.150 1.00 97.62 492 LYS A C 1
ATOM 3808 O O . LYS A 1 492 ? 44.515 -10.741 1.655 1.00 97.62 492 LYS A O 1
ATOM 3813 N N . ASP A 1 493 ? 43.684 -9.130 2.986 1.00 96.69 493 ASP A N 1
ATOM 3814 C CA . ASP A 1 493 ? 42.474 -9.874 3.360 1.00 96.69 493 ASP A CA 1
ATOM 3815 C C . ASP A 1 493 ? 41.552 -10.065 2.152 1.00 96.69 493 ASP A C 1
ATOM 3817 O O . ASP A 1 493 ? 41.000 -11.145 1.961 1.00 96.69 493 ASP A O 1
ATOM 3821 N N . ALA A 1 494 ? 41.420 -9.039 1.304 1.00 97.38 494 ALA A N 1
ATOM 3822 C CA . ALA A 1 494 ? 40.645 -9.131 0.068 1.00 97.38 494 ALA A CA 1
ATOM 3823 C C . ALA A 1 494 ? 41.267 -10.131 -0.921 1.00 97.38 494 ALA A C 1
ATOM 3825 O O . ALA A 1 494 ? 40.563 -10.974 -1.472 1.00 97.38 494 ALA A O 1
ATOM 3826 N N . GLN A 1 495 ? 42.590 -10.081 -1.101 1.00 97.94 495 GLN A N 1
ATOM 3827 C CA . GLN A 1 495 ? 43.347 -10.984 -1.978 1.00 97.94 495 GLN A CA 1
ATOM 3828 C C . GLN A 1 495 ? 43.345 -12.443 -1.501 1.00 97.94 495 GLN A C 1
ATOM 3830 O O . GLN A 1 495 ? 43.605 -13.344 -2.295 1.00 97.94 495 GLN A O 1
ATOM 3835 N N . ALA A 1 496 ? 43.044 -12.696 -0.226 1.00 97.12 496 ALA A N 1
ATOM 3836 C CA . ALA A 1 496 ? 42.885 -14.048 0.299 1.00 97.12 496 ALA A CA 1
ATOM 3837 C C . ALA A 1 496 ? 41.551 -14.705 -0.107 1.00 97.12 496 ALA A C 1
ATOM 3839 O O . ALA A 1 496 ? 41.385 -15.910 0.095 1.00 97.12 496 ALA A O 1
ATOM 3840 N N . LEU A 1 497 ? 40.596 -13.944 -0.658 1.00 97.75 497 LEU A N 1
ATOM 3841 C CA . LEU A 1 497 ? 39.309 -14.467 -1.115 1.00 97.75 497 LEU A CA 1
ATOM 3842 C C . LEU A 1 497 ? 39.311 -14.725 -2.635 1.00 97.75 497 LEU A C 1
ATOM 3844 O O . LEU A 1 497 ? 39.908 -13.960 -3.393 1.00 97.75 497 LEU A O 1
ATOM 3848 N N . PRO A 1 498 ? 38.602 -15.764 -3.119 1.00 97.19 498 PRO A N 1
ATOM 3849 C CA . PRO A 1 498 ? 38.590 -16.161 -4.525 1.00 97.19 498 PRO A CA 1
ATOM 3850 C C . PRO A 1 498 ? 37.608 -15.307 -5.342 1.00 97.19 498 PRO A C 1
ATOM 3852 O O . PRO A 1 498 ? 36.601 -15.798 -5.862 1.00 97.19 498 PRO A O 1
ATOM 3855 N N . PHE A 1 499 ? 37.873 -14.006 -5.436 1.00 97.06 499 PHE A N 1
ATOM 3856 C CA . PHE A 1 499 ? 37.096 -13.108 -6.284 1.00 97.06 499 PHE A CA 1
ATOM 3857 C C . PHE A 1 499 ? 37.182 -13.517 -7.759 1.00 97.06 499 PHE A C 1
ATOM 3859 O O . PHE A 1 499 ? 38.212 -13.970 -8.259 1.00 97.06 499 PHE A O 1
ATOM 3866 N N . GLN A 1 500 ? 36.081 -13.326 -8.475 1.00 95.06 500 GLN A N 1
ATOM 3867 C CA . GLN A 1 500 ? 36.000 -13.496 -9.918 1.00 95.06 500 GLN A CA 1
ATOM 3868 C C . GLN A 1 500 ? 35.837 -12.131 -10.570 1.00 95.06 500 GLN A C 1
ATOM 3870 O O . GLN A 1 500 ? 35.027 -11.325 -10.113 1.00 95.06 500 GLN A O 1
ATOM 3875 N N . ASN A 1 501 ? 36.560 -11.903 -11.661 1.00 92.44 501 ASN A N 1
ATOM 3876 C CA . ASN A 1 501 ? 36.249 -10.821 -12.576 1.00 92.44 501 ASN A CA 1
ATOM 3877 C C . ASN A 1 501 ? 35.097 -11.307 -13.462 1.00 92.44 501 ASN A C 1
ATOM 3879 O O . ASN A 1 501 ? 35.289 -12.111 -14.378 1.00 92.44 501 ASN A O 1
ATOM 3883 N N . LYS A 1 502 ? 33.880 -10.873 -13.132 1.00 78.88 502 LYS A N 1
ATOM 3884 C CA . LYS A 1 502 ? 32.653 -11.342 -13.787 1.00 78.88 502 LYS A CA 1
ATOM 3885 C C . LYS A 1 502 ? 32.537 -10.856 -15.228 1.00 78.88 502 LYS A C 1
ATOM 3887 O O . LYS A 1 502 ? 31.910 -11.551 -16.019 1.00 78.88 502 LYS A O 1
ATOM 3892 N N . ASP A 1 503 ? 33.168 -9.734 -15.563 1.00 73.00 503 ASP A N 1
ATOM 3893 C CA . ASP A 1 503 ? 33.197 -9.203 -16.929 1.00 73.00 503 ASP A CA 1
ATOM 3894 C C . ASP A 1 503 ? 34.151 -9.995 -17.822 1.00 73.00 503 ASP A C 1
ATOM 3896 O O . ASP A 1 503 ? 33.845 -10.268 -18.976 1.00 73.00 503 ASP A O 1
ATOM 3900 N N . ALA A 1 504 ? 35.284 -10.430 -17.269 1.00 77.69 504 ALA A N 1
ATOM 3901 C CA . ALA A 1 504 ? 36.260 -11.247 -17.986 1.00 77.69 504 ALA A CA 1
ATOM 3902 C C . ALA A 1 504 ? 35.977 -12.762 -17.911 1.00 77.69 504 ALA A C 1
ATOM 3904 O O . ALA A 1 504 ? 36.714 -13.551 -18.499 1.00 77.69 504 ALA A O 1
ATOM 3905 N N . GLY A 1 505 ? 34.967 -13.192 -17.146 1.00 83.69 505 GLY A N 1
ATOM 3906 C CA . GLY A 1 505 ? 34.606 -14.606 -16.985 1.00 83.69 505 GLY A CA 1
ATOM 3907 C C . GLY A 1 505 ? 35.684 -15.483 -16.326 1.00 83.69 505 GLY A C 1
ATOM 3908 O O . GLY A 1 505 ? 35.662 -16.700 -16.498 1.00 83.69 505 GLY A O 1
ATOM 3909 N N . ARG A 1 506 ? 36.630 -14.897 -15.575 1.00 93.25 506 ARG A N 1
ATOM 3910 C CA . ARG A 1 506 ? 37.782 -15.599 -14.969 1.00 93.25 506 ARG A CA 1
ATOM 3911 C C . ARG A 1 506 ? 38.006 -15.218 -13.504 1.00 93.25 506 ARG A C 1
ATOM 3913 O O . ARG A 1 506 ? 37.372 -14.304 -12.979 1.00 93.25 506 ARG A O 1
ATOM 3920 N N . ALA A 1 507 ? 38.929 -15.909 -12.833 1.00 93.81 507 ALA A N 1
ATOM 3921 C CA . ALA A 1 507 ? 39.423 -15.476 -11.525 1.00 93.81 507 ALA A CA 1
ATOM 3922 C C . ALA A 1 507 ? 40.004 -14.052 -11.618 1.00 93.81 507 ALA A C 1
ATOM 3924 O O . ALA A 1 507 ? 40.667 -13.715 -12.607 1.00 93.81 507 ALA A O 1
ATOM 3925 N N . ALA A 1 508 ? 39.719 -13.223 -10.612 1.00 96.38 508 ALA A N 1
ATOM 3926 C CA . ALA A 1 508 ? 40.294 -11.888 -10.513 1.00 96.38 508 ALA A CA 1
ATOM 3927 C C . ALA A 1 508 ? 41.778 -11.991 -10.132 1.00 96.38 508 ALA A C 1
ATOM 3929 O O . ALA A 1 508 ? 42.146 -12.823 -9.300 1.00 96.38 508 ALA A O 1
ATOM 3930 N N . THR A 1 509 ? 42.634 -11.164 -10.731 1.00 97.44 509 THR A N 1
ATOM 3931 C CA . THR A 1 509 ? 44.051 -11.107 -10.345 1.00 97.44 509 THR A CA 1
ATOM 3932 C C . THR A 1 509 ? 44.221 -10.357 -9.017 1.00 97.44 509 THR A C 1
ATOM 3934 O O . THR A 1 509 ? 43.349 -9.566 -8.635 1.00 97.44 509 THR A O 1
ATOM 3937 N N . PRO A 1 510 ? 45.341 -10.550 -8.295 1.00 97.88 510 PRO A N 1
ATOM 3938 C CA . PRO A 1 510 ? 45.627 -9.789 -7.079 1.00 97.88 510 PRO A CA 1
ATOM 3939 C C . PRO A 1 510 ? 45.582 -8.268 -7.285 1.00 97.88 510 PRO A C 1
ATOM 3941 O O . PRO A 1 510 ? 45.154 -7.545 -6.384 1.00 97.88 510 PRO A O 1
ATOM 3944 N N . GLU A 1 511 ? 45.985 -7.785 -8.460 1.00 97.31 511 GLU A N 1
ATOM 3945 C CA . GLU A 1 511 ? 45.961 -6.372 -8.845 1.00 97.31 511 GLU A CA 1
ATOM 3946 C C . GLU A 1 511 ? 44.531 -5.874 -9.075 1.00 97.31 511 GLU A C 1
ATOM 3948 O O . GLU A 1 511 ? 44.184 -4.798 -8.598 1.00 97.31 511 GLU A O 1
ATOM 3953 N N . GLU A 1 512 ? 43.675 -6.657 -9.742 1.00 95.88 512 GLU A N 1
ATOM 3954 C CA . GLU A 1 512 ? 42.254 -6.319 -9.925 1.00 95.88 512 GLU A CA 1
ATOM 3955 C C . GLU A 1 512 ? 41.533 -6.207 -8.574 1.00 95.88 512 GLU A C 1
ATOM 3957 O O . GLU A 1 512 ? 40.787 -5.255 -8.338 1.00 95.88 512 GLU A O 1
ATOM 3962 N N . ILE A 1 513 ? 41.805 -7.140 -7.656 1.00 98.12 513 ILE A N 1
ATOM 3963 C CA . ILE A 1 513 ? 41.254 -7.122 -6.294 1.00 98.12 513 ILE A CA 1
ATOM 3964 C C . ILE A 1 513 ? 41.778 -5.911 -5.513 1.00 98.12 513 ILE A C 1
ATOM 3966 O O . ILE A 1 513 ? 41.002 -5.239 -4.834 1.00 98.12 513 ILE A O 1
ATOM 3970 N N . ALA A 1 514 ? 43.076 -5.605 -5.614 1.00 97.88 514 ALA A N 1
ATOM 3971 C CA . ALA A 1 514 ? 43.670 -4.447 -4.950 1.00 97.88 514 ALA A CA 1
ATOM 3972 C C . ALA A 1 514 ? 43.074 -3.129 -5.459 1.00 97.88 514 ALA A C 1
ATOM 3974 O O . ALA A 1 514 ? 42.720 -2.272 -4.649 1.00 97.88 514 ALA A O 1
ATOM 3975 N N . THR A 1 515 ? 42.906 -2.983 -6.773 1.00 97.12 515 THR A N 1
ATOM 3976 C CA . THR A 1 515 ? 42.274 -1.809 -7.383 1.00 97.12 515 THR A CA 1
ATOM 3977 C C . THR A 1 515 ? 40.835 -1.648 -6.908 1.00 97.12 515 THR A C 1
ATOM 3979 O O . THR A 1 515 ? 40.497 -0.582 -6.397 1.00 97.12 515 THR A O 1
ATOM 3982 N N . ALA A 1 516 ? 40.017 -2.703 -6.982 1.00 94.75 516 ALA A N 1
ATOM 3983 C CA . ALA A 1 516 ? 38.628 -2.657 -6.521 1.00 94.75 516 ALA A CA 1
ATOM 3984 C C . ALA A 1 516 ? 38.535 -2.297 -5.027 1.00 94.75 516 ALA A C 1
ATOM 3986 O O . ALA A 1 516 ? 37.740 -1.445 -4.631 1.00 94.75 516 ALA A O 1
ATOM 3987 N N . PHE A 1 517 ? 39.405 -2.873 -4.190 1.00 97.94 517 PHE A N 1
ATOM 3988 C CA . PHE A 1 517 ? 39.475 -2.529 -2.769 1.00 97.94 517 PHE A CA 1
ATOM 3989 C C . PHE A 1 517 ? 39.772 -1.039 -2.558 1.00 97.94 517 PHE A C 1
ATOM 3991 O O . PHE A 1 517 ? 39.094 -0.380 -1.770 1.00 97.94 517 PHE A O 1
ATOM 3998 N N . GLN A 1 518 ? 40.780 -0.494 -3.248 1.00 97.38 518 GLN A N 1
ATOM 3999 C CA . GLN A 1 518 ? 41.183 0.908 -3.095 1.00 97.38 518 GLN A CA 1
ATOM 4000 C C . GLN A 1 518 ? 40.122 1.875 -3.617 1.00 97.38 518 GLN A C 1
ATOM 4002 O O . GLN A 1 518 ? 39.845 2.880 -2.965 1.00 97.38 518 GLN A O 1
ATOM 4007 N N . GLN A 1 519 ? 39.491 1.560 -4.748 1.00 95.62 519 GLN A N 1
ATOM 4008 C CA . GLN A 1 519 ? 38.408 2.367 -5.303 1.00 95.62 519 GLN A CA 1
ATOM 4009 C C . GLN A 1 519 ? 37.225 2.418 -4.335 1.00 95.62 519 GLN A C 1
ATOM 4011 O O . GLN A 1 519 ? 36.791 3.505 -3.963 1.00 95.62 519 GLN A O 1
ATOM 4016 N N . VAL A 1 520 ? 36.751 1.265 -3.847 1.00 95.62 520 VAL A N 1
ATOM 4017 C CA . VAL A 1 520 ? 35.683 1.211 -2.833 1.00 95.62 520 VAL A CA 1
ATOM 4018 C C . VAL A 1 520 ? 36.084 1.975 -1.572 1.00 95.62 520 VAL A C 1
ATOM 4020 O O . VAL A 1 520 ? 35.271 2.714 -1.023 1.00 95.62 520 VAL A O 1
ATOM 4023 N N . LYS A 1 521 ? 37.344 1.871 -1.130 1.00 96.38 521 LYS A N 1
ATOM 4024 C CA . LYS A 1 521 ? 37.840 2.583 0.059 1.00 96.38 521 LYS A CA 1
ATOM 4025 C C . LYS A 1 521 ? 37.770 4.109 -0.066 1.00 96.38 521 LYS A C 1
ATOM 4027 O O . LYS A 1 521 ? 37.652 4.780 0.959 1.00 96.38 521 LYS A O 1
ATOM 4032 N N . GLN A 1 522 ? 37.841 4.642 -1.284 1.00 95.44 522 GLN A N 1
ATOM 4033 C CA . GLN A 1 522 ? 37.777 6.079 -1.576 1.00 95.44 522 GLN A CA 1
ATOM 4034 C C . GLN A 1 522 ? 36.346 6.604 -1.761 1.00 95.44 522 GLN A C 1
ATOM 4036 O O . GLN A 1 522 ? 36.139 7.817 -1.757 1.00 95.44 522 GLN A O 1
ATOM 4041 N N . MET A 1 523 ? 35.355 5.723 -1.912 1.00 93.19 523 MET A N 1
ATOM 4042 C CA . MET A 1 523 ? 33.956 6.123 -2.062 1.00 93.19 523 MET A CA 1
ATOM 4043 C C . MET A 1 523 ? 33.384 6.686 -0.754 1.00 93.19 523 MET A C 1
ATOM 4045 O O . MET A 1 523 ? 33.905 6.473 0.345 1.00 93.19 523 MET A O 1
ATOM 4049 N N . LYS A 1 524 ? 32.260 7.401 -0.852 1.00 93.00 524 LYS A N 1
ATOM 4050 C CA . LYS A 1 524 ? 31.517 7.854 0.329 1.00 93.00 524 LYS A CA 1
ATOM 4051 C C . LYS A 1 524 ? 30.998 6.629 1.092 1.00 93.00 524 LYS A C 1
ATOM 4053 O O . LYS A 1 524 ? 30.504 5.685 0.489 1.00 93.00 524 LYS A O 1
ATOM 4058 N N . LYS A 1 525 ? 31.114 6.615 2.422 1.00 91.75 525 LYS A N 1
ATOM 4059 C CA . LYS A 1 525 ? 30.580 5.528 3.266 1.00 91.75 525 LYS A CA 1
ATOM 4060 C C . LYS A 1 525 ? 29.058 5.627 3.433 1.00 91.75 525 LYS A C 1
ATOM 4062 O O . LYS A 1 525 ? 28.521 6.735 3.425 1.00 91.75 525 LYS A O 1
ATOM 4067 N N . GLY A 1 526 ? 28.399 4.493 3.675 1.00 76.25 526 GLY A N 1
ATOM 4068 C CA . GLY A 1 526 ? 26.963 4.434 3.973 1.00 76.25 526 GLY A CA 1
ATOM 4069 C C . GLY A 1 526 ? 26.044 4.722 2.782 1.00 76.25 526 GLY A C 1
ATOM 4070 O O . GLY A 1 526 ? 24.909 5.136 3.000 1.00 76.25 526 GLY A O 1
ATOM 4071 N N . MET A 1 527 ? 26.536 4.549 1.553 1.00 80.06 527 MET A N 1
ATOM 4072 C CA . MET A 1 527 ? 25.700 4.548 0.346 1.00 80.06 527 MET A CA 1
ATOM 4073 C C . MET A 1 527 ? 24.945 3.220 0.229 1.00 80.06 527 MET A C 1
ATOM 4075 O O . MET A 1 527 ? 25.252 2.260 0.948 1.00 80.06 527 MET A O 1
ATOM 4079 N N . TRP A 1 528 ? 23.974 3.139 -0.679 1.00 73.12 528 TRP A N 1
ATOM 4080 C CA . TRP A 1 528 ? 23.340 1.859 -0.981 1.00 73.12 528 TRP A CA 1
ATOM 4081 C C . TRP A 1 528 ? 24.367 0.889 -1.571 1.00 73.12 528 TRP A C 1
ATOM 4083 O O . TRP A 1 528 ? 25.277 1.285 -2.297 1.00 73.12 528 TRP A O 1
ATOM 4093 N N . TYR A 1 529 ? 24.251 -0.405 -1.258 1.00 70.44 529 TYR A N 1
ATOM 4094 C CA . TYR A 1 529 ? 25.243 -1.393 -1.697 1.00 70.44 529 TYR A CA 1
ATOM 4095 C C . TYR A 1 529 ? 25.349 -1.480 -3.231 1.00 70.44 529 TYR A C 1
ATOM 4097 O O . TYR A 1 529 ? 26.408 -1.815 -3.752 1.00 70.44 529 TYR A O 1
ATOM 4105 N N . THR A 1 530 ? 24.281 -1.162 -3.965 1.00 74.00 530 THR A N 1
ATOM 4106 C CA . THR A 1 530 ? 24.261 -1.079 -5.435 1.00 74.00 530 THR A CA 1
ATOM 4107 C C . THR A 1 530 ? 25.162 0.031 -5.970 1.00 74.00 530 THR A C 1
ATOM 4109 O O . THR A 1 530 ? 25.800 -0.160 -6.999 1.00 74.00 530 THR A O 1
ATOM 4112 N N . GLU A 1 531 ? 25.322 1.135 -5.239 1.00 79.19 531 GLU A N 1
ATOM 4113 C CA . GLU A 1 531 ? 26.185 2.256 -5.635 1.00 79.19 531 GLU A CA 1
ATOM 4114 C C . GLU A 1 531 ? 27.679 1.903 -5.582 1.00 79.19 531 GLU A C 1
ATOM 4116 O O . GLU A 1 531 ? 28.490 2.552 -6.237 1.00 79.19 531 GLU A O 1
ATOM 4121 N N . TYR A 1 532 ? 28.067 0.863 -4.834 1.00 79.69 532 TYR A N 1
ATOM 4122 C CA . TYR A 1 532 ? 29.447 0.358 -4.813 1.00 79.69 532 TYR A CA 1
ATOM 4123 C C . TYR A 1 532 ? 29.747 -0.641 -5.938 1.00 79.69 532 TYR A C 1
ATOM 4125 O O . TYR A 1 532 ? 30.874 -1.132 -6.029 1.00 79.69 532 TYR A O 1
ATOM 4133 N N . ALA A 1 533 ? 28.770 -0.978 -6.785 1.00 79.00 533 ALA A N 1
ATOM 4134 C CA . ALA A 1 533 ? 28.989 -1.886 -7.902 1.00 79.00 533 ALA A CA 1
ATOM 4135 C C . ALA A 1 533 ? 29.895 -1.223 -8.955 1.00 79.00 533 ALA A C 1
ATOM 4137 O O . ALA A 1 533 ? 29.469 -0.359 -9.716 1.00 79.00 533 ALA A O 1
ATOM 4138 N N . GLN A 1 534 ? 31.161 -1.634 -8.995 1.00 79.19 534 GLN A N 1
ATOM 4139 C CA . GLN A 1 534 ? 32.161 -1.124 -9.936 1.00 79.19 534 GLN A CA 1
ATOM 4140 C C . GLN A 1 534 ? 32.331 -2.044 -11.148 1.00 79.19 534 GLN A C 1
ATOM 4142 O O . GLN A 1 534 ? 32.040 -3.242 -11.088 1.00 79.19 534 GLN A O 1
ATOM 4147 N N . ARG A 1 535 ? 32.856 -1.480 -12.244 1.00 65.06 535 ARG A N 1
ATOM 4148 C CA . ARG A 1 535 ? 33.346 -2.228 -13.409 1.00 65.06 535 ARG A CA 1
ATOM 4149 C C . ARG A 1 535 ? 34.883 -2.105 -13.492 1.00 65.06 535 ARG A C 1
ATOM 4151 O O . ARG A 1 535 ? 35.387 -0.987 -13.388 1.00 65.06 535 ARG A O 1
ATOM 4158 N N . PRO A 1 536 ? 35.630 -3.205 -13.702 1.00 72.25 536 PRO A N 1
ATOM 4159 C CA . PRO A 1 536 ? 35.130 -4.570 -13.814 1.00 72.25 536 PRO A CA 1
ATOM 4160 C C . PRO A 1 536 ? 34.543 -5.098 -12.492 1.00 72.25 536 PRO A C 1
ATOM 4162 O O . PRO A 1 536 ? 35.021 -4.770 -11.409 1.00 72.25 536 PRO A O 1
ATOM 4165 N N . MET A 1 537 ? 33.502 -5.925 -12.574 1.00 84.00 537 MET A N 1
ATOM 4166 C CA . MET A 1 537 ? 32.790 -6.471 -11.422 1.00 84.00 537 MET A CA 1
ATOM 4167 C C . MET A 1 537 ? 33.614 -7.585 -10.775 1.00 84.00 537 MET A C 1
ATOM 4169 O O . MET A 1 537 ? 33.573 -8.749 -11.188 1.00 84.00 537 MET A O 1
ATOM 4173 N N . ILE A 1 538 ? 34.349 -7.213 -9.728 1.00 94.25 538 ILE A N 1
ATOM 4174 C CA . ILE A 1 538 ? 35.137 -8.117 -8.887 1.00 94.25 538 ILE A CA 1
ATOM 4175 C C . ILE A 1 538 ? 34.247 -8.656 -7.761 1.00 94.25 538 ILE A C 1
ATOM 4177 O O . ILE A 1 538 ? 33.964 -7.966 -6.782 1.00 94.25 538 ILE A O 1
ATOM 4181 N N . ALA A 1 539 ? 33.772 -9.895 -7.910 1.00 92.38 539 ALA A N 1
ATOM 4182 C CA . ALA A 1 539 ? 32.744 -10.472 -7.042 1.00 92.38 539 ALA A CA 1
ATOM 4183 C C . ALA A 1 539 ? 33.010 -11.938 -6.661 1.00 92.38 539 ALA A C 1
ATOM 4185 O O . ALA A 1 539 ? 33.487 -12.734 -7.472 1.00 92.38 539 ALA A O 1
ATOM 4186 N N . LEU A 1 540 ? 32.640 -12.318 -5.438 1.00 91.50 540 LEU A N 1
ATOM 4187 C CA . LEU A 1 540 ? 32.643 -13.705 -4.967 1.00 91.50 540 LEU A CA 1
ATOM 4188 C C . LEU A 1 540 ? 31.505 -14.514 -5.609 1.00 91.50 540 LEU A C 1
ATOM 4190 O O . LEU A 1 540 ? 30.536 -13.970 -6.148 1.00 91.50 540 LEU A O 1
ATOM 4194 N N . THR A 1 541 ? 31.617 -15.840 -5.563 1.00 86.50 541 THR A N 1
ATOM 4195 C CA . THR A 1 541 ? 30.499 -16.732 -5.898 1.00 86.50 541 THR A CA 1
ATOM 4196 C C . THR A 1 541 ? 29.547 -16.858 -4.713 1.00 86.50 541 THR A C 1
ATOM 4198 O O . THR A 1 541 ? 29.958 -16.748 -3.559 1.00 86.50 541 THR A O 1
ATOM 4201 N N . ASP A 1 542 ? 28.274 -17.128 -4.993 1.00 80.88 542 ASP A N 1
ATOM 4202 C CA . ASP A 1 542 ? 27.265 -17.310 -3.943 1.00 80.88 542 ASP A CA 1
ATOM 4203 C C . ASP A 1 542 ? 27.620 -18.491 -3.037 1.00 80.88 542 ASP A C 1
ATOM 4205 O O . ASP A 1 542 ? 27.553 -18.375 -1.815 1.00 80.88 542 ASP A O 1
ATOM 4209 N N . GLN A 1 543 ? 28.101 -19.587 -3.634 1.00 85.19 543 GLN A N 1
ATOM 4210 C CA . GLN A 1 543 ? 28.562 -20.753 -2.889 1.00 85.19 543 GLN A CA 1
ATOM 4211 C C . GLN A 1 543 ? 29.703 -20.394 -1.931 1.00 85.19 543 GLN A C 1
ATOM 4213 O O . GLN A 1 543 ? 29.652 -20.761 -0.763 1.00 85.19 543 GLN A O 1
ATOM 4218 N N . PHE A 1 544 ? 30.684 -19.605 -2.380 1.00 93.19 544 PHE A N 1
ATOM 4219 C CA . PHE A 1 544 ? 31.783 -19.198 -1.511 1.00 93.19 544 PHE A CA 1
ATOM 4220 C C . PHE A 1 544 ? 31.317 -18.276 -0.380 1.00 93.19 544 PHE A C 1
ATOM 4222 O O . PHE A 1 544 ? 31.775 -18.422 0.749 1.00 93.19 544 PHE A O 1
ATOM 4229 N N . ILE A 1 545 ? 30.399 -17.339 -0.646 1.00 92.25 545 ILE A N 1
ATOM 4230 C CA . ILE A 1 545 ? 29.838 -16.483 0.411 1.00 92.25 545 ILE A CA 1
ATOM 4231 C C . ILE A 1 545 ? 29.101 -17.336 1.444 1.00 92.25 545 ILE A C 1
ATOM 4233 O O . ILE A 1 545 ? 29.270 -17.121 2.643 1.00 92.25 545 ILE A O 1
ATOM 4237 N N . ARG A 1 546 ? 28.321 -18.320 0.995 1.00 92.38 546 ARG A N 1
ATOM 4238 C CA . ARG A 1 546 ? 27.607 -19.252 1.870 1.00 92.38 546 ARG A CA 1
ATOM 4239 C C . ARG A 1 546 ? 28.574 -20.067 2.730 1.00 92.38 546 ARG A C 1
ATOM 4241 O O . ARG A 1 546 ? 28.407 -20.113 3.948 1.00 92.38 546 ARG A O 1
ATOM 4248 N N . ASP A 1 547 ? 29.633 -20.613 2.138 1.00 94.25 547 ASP A N 1
ATOM 4249 C CA . ASP A 1 547 ? 30.675 -21.355 2.862 1.00 94.25 547 ASP A CA 1
ATOM 4250 C C . ASP A 1 547 ? 31.435 -20.458 3.854 1.00 94.25 547 ASP A C 1
ATOM 4252 O O . ASP A 1 547 ? 31.726 -20.865 4.983 1.00 94.25 547 ASP A O 1
ATOM 4256 N N . LEU A 1 548 ? 31.710 -19.208 3.465 1.00 94.94 548 LEU A N 1
ATOM 4257 C CA . LEU A 1 548 ? 32.342 -18.202 4.315 1.00 94.94 548 LEU A CA 1
ATOM 4258 C C . LEU A 1 548 ? 31.466 -17.875 5.528 1.00 94.94 548 LEU A C 1
ATOM 4260 O O . LEU A 1 548 ? 31.958 -17.884 6.655 1.00 94.94 548 LEU A O 1
ATOM 4264 N N . VAL A 1 549 ? 30.169 -17.637 5.324 1.00 94.62 549 VAL A N 1
ATOM 4265 C CA . VAL A 1 549 ? 29.219 -17.387 6.417 1.00 94.62 549 VAL A CA 1
ATOM 4266 C C . VAL A 1 549 ? 29.123 -18.596 7.333 1.00 94.62 549 VAL A C 1
ATOM 4268 O O . VAL A 1 549 ? 29.228 -18.431 8.547 1.00 94.62 549 VAL A O 1
ATOM 4271 N N . LYS A 1 550 ? 29.014 -19.812 6.783 1.00 95.69 550 LYS A N 1
ATOM 4272 C CA . LYS A 1 550 ? 29.002 -21.042 7.583 1.00 95.69 550 LYS A CA 1
ATOM 4273 C C . LYS A 1 550 ? 30.226 -21.127 8.489 1.00 95.69 550 LYS A C 1
ATOM 4275 O O . LYS A 1 550 ? 30.088 -21.324 9.694 1.00 95.69 550 LYS A O 1
ATOM 4280 N N . LYS A 1 551 ? 31.417 -20.928 7.919 1.00 95.69 551 LYS A N 1
ATOM 4281 C CA . LYS A 1 551 ? 32.677 -20.947 8.666 1.00 95.69 551 LYS A CA 1
ATOM 4282 C C . LYS A 1 551 ? 32.660 -19.922 9.799 1.00 95.69 551 LYS A C 1
ATOM 4284 O O . LYS A 1 551 ? 32.941 -20.286 10.934 1.00 95.69 551 LYS A O 1
ATOM 4289 N N . ARG A 1 552 ? 32.283 -18.672 9.514 1.00 94.12 552 ARG A N 1
ATOM 4290 C CA . ARG A 1 552 ? 32.230 -17.601 10.523 1.00 94.12 552 ARG A CA 1
ATOM 4291 C C . ARG A 1 552 ? 31.230 -17.902 11.634 1.00 94.12 552 ARG A C 1
ATOM 4293 O O . ARG A 1 552 ? 31.542 -17.701 12.805 1.00 94.12 552 ARG A O 1
ATOM 4300 N N . LEU A 1 553 ? 30.048 -18.411 11.300 1.00 94.94 553 LEU A N 1
ATOM 4301 C CA . LEU A 1 553 ? 29.059 -18.820 12.295 1.00 94.94 553 LEU A CA 1
ATOM 4302 C C . LEU A 1 553 ? 29.622 -19.889 13.236 1.00 94.94 553 LEU A C 1
ATOM 4304 O O . LEU A 1 553 ? 29.520 -19.738 14.455 1.00 94.94 553 LEU A O 1
ATOM 4308 N N . ASP A 1 554 ? 30.266 -20.912 12.677 1.00 94.44 554 ASP A N 1
ATOM 4309 C CA . ASP A 1 554 ? 30.813 -22.040 13.431 1.00 94.44 554 ASP A CA 1
ATOM 4310 C C . ASP A 1 554 ? 32.022 -21.652 14.299 1.00 94.44 554 ASP A C 1
ATOM 4312 O O . ASP A 1 554 ? 32.178 -22.195 15.394 1.00 94.44 554 ASP A O 1
ATOM 4316 N N . THR A 1 555 ? 32.868 -20.716 13.849 1.00 93.38 555 THR A N 1
ATOM 4317 C CA . THR A 1 555 ? 34.138 -20.398 14.530 1.00 93.38 555 THR A CA 1
ATOM 4318 C C . THR A 1 555 ? 34.136 -19.094 15.323 1.00 93.38 555 THR A C 1
ATOM 4320 O O . THR A 1 555 ? 34.847 -19.002 16.320 1.00 93.38 555 THR A O 1
ATOM 4323 N N . GLU A 1 556 ? 33.376 -18.079 14.906 1.00 92.00 556 GLU A N 1
ATOM 4324 C CA . GLU A 1 556 ? 33.435 -16.721 15.480 1.00 92.00 556 GLU A CA 1
ATOM 4325 C C . GLU A 1 556 ? 32.203 -16.379 16.323 1.00 92.00 556 GLU A C 1
ATOM 4327 O O . GLU A 1 556 ? 32.333 -15.790 17.396 1.00 92.00 556 GLU A O 1
ATOM 4332 N N . PHE A 1 557 ? 31.001 -16.735 15.857 1.00 94.31 557 PHE A N 1
ATOM 4333 C CA . PHE A 1 557 ? 29.757 -16.271 16.479 1.00 94.31 557 PHE A CA 1
ATOM 4334 C C . PHE A 1 557 ? 29.169 -17.287 17.457 1.00 94.31 557 PHE A C 1
ATOM 4336 O O . PHE A 1 557 ? 29.051 -16.995 18.649 1.00 94.31 557 PHE A O 1
ATOM 4343 N N . LEU A 1 558 ? 28.810 -18.488 16.993 1.00 94.62 558 LEU A N 1
ATOM 4344 C CA . LEU A 1 558 ? 28.102 -19.466 17.824 1.00 94.62 558 LEU A CA 1
ATOM 4345 C C . LEU A 1 558 ? 28.879 -19.883 19.081 1.00 94.62 558 LEU A C 1
ATOM 4347 O O . LEU A 1 558 ? 28.238 -19.974 20.129 1.00 94.62 558 LEU A O 1
ATOM 4351 N N . PRO A 1 559 ? 30.211 -20.107 19.056 1.00 95.25 559 PRO A N 1
ATOM 4352 C CA . PRO A 1 559 ? 30.954 -20.443 20.271 1.00 95.25 559 PRO A CA 1
ATOM 4353 C C . PRO A 1 559 ? 30.856 -19.359 21.351 1.00 95.25 559 PRO A C 1
ATOM 4355 O O . PRO A 1 559 ? 30.610 -19.677 22.514 1.00 95.25 559 PRO A O 1
ATOM 4358 N N . VAL A 1 560 ? 30.973 -18.084 20.965 1.00 94.94 560 VAL A N 1
ATOM 4359 C CA . VAL A 1 560 ? 30.924 -16.938 21.890 1.00 94.94 560 VAL A CA 1
ATOM 4360 C C . VAL A 1 560 ? 29.516 -16.740 22.452 1.00 94.94 560 VAL A C 1
ATOM 4362 O O . VAL A 1 560 ? 29.345 -16.520 23.654 1.00 94.94 560 VAL A O 1
ATOM 4365 N N . ILE A 1 561 ? 28.489 -16.862 21.605 1.00 95.50 561 ILE A N 1
ATOM 4366 C CA . ILE A 1 561 ? 27.090 -16.756 22.040 1.00 95.50 561 ILE A CA 1
ATOM 4367 C C . ILE A 1 561 ? 26.755 -17.909 22.994 1.00 95.50 561 ILE A C 1
ATOM 4369 O O . ILE A 1 561 ? 26.230 -17.669 24.082 1.00 95.50 561 ILE A O 1
ATOM 4373 N N . ARG A 1 562 ? 27.115 -19.151 22.639 1.00 95.25 562 ARG A N 1
ATOM 4374 C CA . ARG A 1 562 ? 26.929 -20.323 23.508 1.00 95.25 562 ARG A CA 1
ATOM 4375 C C . ARG A 1 562 ? 27.582 -20.117 24.862 1.00 95.25 562 ARG A C 1
ATOM 4377 O O . ARG A 1 562 ? 26.918 -20.319 25.872 1.00 95.25 562 ARG A O 1
ATOM 4384 N N . ASP A 1 563 ? 28.845 -19.696 24.882 1.00 95.06 563 ASP A N 1
ATOM 4385 C CA . ASP A 1 563 ? 29.595 -19.462 26.116 1.00 95.06 563 ASP A CA 1
ATOM 4386 C C . ASP A 1 563 ? 28.929 -18.412 27.010 1.00 95.06 563 ASP A C 1
ATOM 4388 O O . ASP A 1 563 ? 28.708 -18.652 28.198 1.00 95.06 563 ASP A O 1
ATOM 4392 N N . THR A 1 564 ? 28.475 -17.307 26.412 1.00 95.00 564 THR A N 1
ATOM 4393 C CA . THR A 1 564 ? 27.781 -16.230 27.129 1.00 95.00 564 THR A CA 1
ATOM 4394 C C . THR A 1 564 ? 26.526 -16.721 27.855 1.00 95.00 564 THR A C 1
ATOM 4396 O O . THR A 1 564 ? 26.229 -16.258 28.961 1.00 95.00 564 THR A O 1
ATOM 4399 N N . PHE A 1 565 ? 25.801 -17.667 27.255 1.00 95.25 565 PHE A N 1
ATOM 4400 C CA . PHE A 1 565 ? 24.524 -18.192 27.742 1.00 95.25 565 PHE A CA 1
ATOM 4401 C C . PHE A 1 565 ? 24.616 -19.606 28.342 1.00 95.25 565 PHE A C 1
ATOM 4403 O O . PHE A 1 565 ? 23.593 -20.273 28.529 1.00 95.25 565 PHE A O 1
ATOM 4410 N N . LYS A 1 566 ? 25.820 -20.083 28.685 1.00 90.81 566 LYS A N 1
ATOM 4411 C CA . LYS A 1 566 ? 25.985 -21.352 29.407 1.00 90.81 566 LYS A CA 1
ATOM 4412 C C . LYS A 1 566 ? 25.264 -21.329 30.768 1.00 90.81 566 LYS A C 1
ATOM 4414 O O . LYS A 1 566 ? 25.226 -20.284 31.422 1.00 90.81 566 LYS A O 1
ATOM 4419 N N . PRO A 1 567 ? 24.721 -22.479 31.217 1.00 92.19 567 PRO A N 1
ATOM 4420 C CA . PRO A 1 567 ? 24.670 -23.772 30.518 1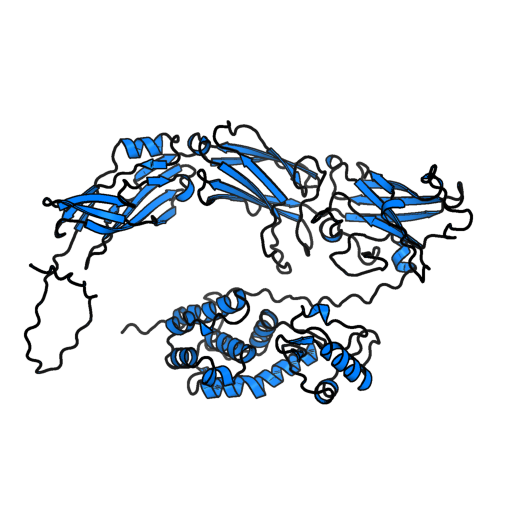.00 92.19 567 PRO A CA 1
ATOM 4421 C C . PRO A 1 567 ? 23.436 -23.935 29.606 1.00 92.19 567 PRO A C 1
ATOM 4423 O O . PRO A 1 567 ? 23.182 -25.025 29.107 1.00 92.19 567 PRO A O 1
ATOM 4426 N N . HIS A 1 568 ? 22.629 -22.889 29.411 1.00 91.88 568 HIS A N 1
ATOM 4427 C CA . HIS A 1 568 ? 21.256 -23.036 28.928 1.00 91.88 568 HIS A CA 1
ATOM 4428 C C . HIS A 1 568 ? 21.045 -22.740 27.443 1.00 91.88 568 HIS A C 1
ATOM 4430 O O . HIS A 1 568 ? 19.953 -23.036 26.964 1.00 91.88 568 HIS A O 1
ATOM 4436 N N . PHE A 1 569 ? 22.033 -22.212 26.710 1.00 94.00 569 PHE A N 1
ATOM 4437 C CA . PHE A 1 569 ? 21.851 -21.809 25.307 1.00 94.00 569 PHE A CA 1
ATOM 4438 C C . PHE A 1 569 ? 21.153 -22.876 24.455 1.00 94.00 569 PHE A C 1
ATOM 4440 O O . PHE A 1 569 ? 20.123 -22.598 23.846 1.00 94.00 569 PHE A O 1
ATOM 4447 N N . ASP A 1 570 ? 21.663 -24.110 24.459 1.00 92.12 570 ASP A N 1
ATOM 4448 C CA . ASP A 1 570 ? 21.115 -25.192 23.630 1.00 92.12 570 ASP A CA 1
ATOM 4449 C C . ASP A 1 570 ? 19.724 -25.668 24.094 1.00 92.12 570 ASP A C 1
ATOM 4451 O O . ASP A 1 570 ? 19.024 -26.341 23.344 1.00 92.12 570 ASP A O 1
ATOM 4455 N N . SER A 1 571 ? 19.303 -25.273 25.302 1.00 92.19 571 SER A N 1
ATOM 4456 C CA . SER A 1 571 ? 17.979 -25.552 25.874 1.00 92.19 571 SER A CA 1
ATOM 4457 C C . SER A 1 571 ? 16.962 -24.421 25.686 1.00 92.19 571 SER A C 1
ATOM 4459 O O . SER A 1 571 ? 15.838 -24.540 26.176 1.00 92.19 571 SER A O 1
ATOM 4461 N N . TYR A 1 572 ? 17.348 -23.305 25.062 1.00 94.81 572 TYR A N 1
ATOM 4462 C CA . TYR A 1 572 ? 16.417 -22.225 24.742 1.00 94.81 572 TYR A CA 1
ATOM 4463 C C . TYR A 1 572 ? 15.570 -22.566 23.510 1.00 94.81 572 TYR A C 1
ATOM 4465 O O . TYR A 1 572 ? 16.049 -23.279 22.619 1.00 94.81 572 TYR A O 1
ATOM 4473 N N . PRO A 1 573 ? 14.349 -22.007 23.402 1.00 93.62 573 PRO A N 1
ATOM 4474 C CA . PRO A 1 573 ? 13.554 -22.105 22.185 1.00 93.62 573 PRO A CA 1
ATOM 4475 C C . PRO A 1 573 ? 14.349 -21.680 20.945 1.00 93.62 573 PRO A C 1
ATOM 4477 O O . PRO A 1 573 ? 15.191 -20.776 20.997 1.00 93.62 573 PRO A O 1
ATOM 4480 N N . LEU A 1 574 ? 14.095 -22.333 19.812 1.00 91.06 574 LEU A N 1
ATOM 4481 C CA . LEU A 1 574 ? 14.754 -22.027 18.541 1.00 91.06 574 LEU A CA 1
ATOM 4482 C C . LEU A 1 574 ? 14.579 -20.550 18.155 1.00 91.06 574 LEU A C 1
ATOM 4484 O O . LEU A 1 574 ? 15.556 -19.919 17.755 1.00 91.06 574 LEU A O 1
ATOM 4488 N N . CYS A 1 575 ? 13.392 -19.970 18.364 1.00 89.88 575 CYS A N 1
ATOM 4489 C CA . CYS A 1 575 ? 13.150 -18.541 18.140 1.00 89.88 575 CYS A CA 1
ATOM 4490 C C . CYS A 1 575 ? 14.092 -17.630 18.951 1.00 89.88 575 CYS A C 1
ATOM 4492 O O . CYS A 1 575 ? 14.642 -16.674 18.408 1.00 89.88 575 CYS A O 1
ATOM 4494 N N . VAL A 1 576 ? 14.356 -17.963 20.220 1.00 94.81 576 VAL A N 1
ATOM 4495 C CA . VAL A 1 576 ? 15.288 -17.216 21.077 1.00 94.81 576 VAL A CA 1
ATOM 4496 C C . VAL A 1 576 ? 16.705 -17.336 20.538 1.00 94.81 576 VAL A C 1
ATOM 4498 O O . VAL A 1 576 ? 17.395 -16.331 20.398 1.00 94.81 576 VAL A O 1
ATOM 4501 N N . ARG A 1 577 ? 17.148 -18.549 20.190 1.00 94.94 577 ARG A N 1
ATOM 4502 C CA . ARG A 1 577 ? 18.496 -18.742 19.639 1.00 94.94 577 ARG A CA 1
ATOM 4503 C C . ARG A 1 577 ? 18.686 -17.973 18.330 1.00 94.94 577 ARG A C 1
ATOM 4505 O O . ARG A 1 577 ? 19.746 -17.379 18.161 1.00 94.94 577 ARG A O 1
ATOM 4512 N N . ARG A 1 578 ? 17.678 -17.930 17.448 1.00 92.94 578 ARG A N 1
ATOM 4513 C CA . ARG A 1 578 ? 17.701 -17.135 16.202 1.00 92.94 578 ARG A CA 1
ATOM 4514 C C . ARG A 1 578 ? 17.824 -15.637 16.487 1.00 92.94 578 ARG A C 1
ATOM 4516 O O . ARG A 1 578 ? 18.699 -14.985 15.925 1.00 92.94 578 ARG A O 1
ATOM 4523 N N . ALA A 1 579 ? 17.048 -15.112 17.440 1.00 93.50 579 ALA A N 1
ATOM 4524 C CA . ALA A 1 579 ? 17.156 -13.712 17.862 1.00 93.50 579 ALA A CA 1
ATOM 4525 C C . ALA A 1 579 ? 18.552 -13.385 18.421 1.00 93.50 579 ALA A C 1
ATOM 4527 O O . ALA A 1 579 ? 19.140 -12.360 18.081 1.00 93.50 579 ALA A O 1
ATOM 4528 N N . LEU A 1 580 ? 19.108 -14.268 19.258 1.00 95.69 580 LEU A N 1
ATOM 4529 C CA . LEU A 1 580 ? 20.457 -14.111 19.809 1.00 95.69 580 LEU A CA 1
ATOM 4530 C C . LEU A 1 580 ? 21.530 -14.175 18.721 1.00 95.69 580 LEU A C 1
ATOM 4532 O O . LEU A 1 580 ? 22.495 -13.414 18.777 1.00 95.69 580 LEU A O 1
ATOM 4536 N N . LEU A 1 581 ? 21.373 -15.051 17.729 1.00 95.00 581 LEU A N 1
ATOM 4537 C CA . LEU A 1 581 ? 22.297 -15.102 16.608 1.00 95.00 581 LEU A CA 1
ATOM 4538 C C . LEU A 1 581 ? 22.282 -13.788 15.829 1.00 95.00 581 LEU A C 1
ATOM 4540 O O . LEU A 1 581 ? 23.343 -13.210 15.620 1.00 95.00 581 LEU A O 1
ATOM 4544 N N . ASP A 1 582 ? 21.104 -13.295 15.455 1.00 93.12 582 ASP A N 1
ATOM 4545 C CA . ASP A 1 582 ? 20.983 -12.054 14.691 1.00 93.12 582 ASP A CA 1
ATOM 4546 C C . ASP A 1 582 ? 21.546 -10.846 15.458 1.00 93.12 582 ASP A C 1
ATOM 4548 O O . ASP A 1 582 ? 22.300 -10.050 14.901 1.00 93.12 582 ASP A O 1
ATOM 4552 N N . ILE A 1 583 ? 21.267 -10.735 16.761 1.00 93.19 583 ILE A N 1
ATOM 4553 C CA . ILE A 1 583 ? 21.844 -9.682 17.612 1.00 93.19 583 ILE A CA 1
ATOM 4554 C C . ILE A 1 583 ? 23.368 -9.817 17.680 1.00 93.19 583 ILE A C 1
ATOM 4556 O O . ILE A 1 583 ? 24.084 -8.820 17.554 1.00 93.19 583 ILE A O 1
ATOM 4560 N N . GLY A 1 584 ? 23.870 -11.040 17.862 1.00 93.06 584 GLY A N 1
ATOM 4561 C CA . GLY A 1 584 ? 25.299 -11.330 17.887 1.00 93.06 584 GLY A CA 1
ATOM 4562 C C . GLY A 1 584 ? 25.981 -11.002 16.560 1.00 93.06 584 GLY A C 1
ATOM 4563 O O . GLY A 1 584 ? 27.075 -10.446 16.567 1.00 93.06 584 GLY A O 1
ATOM 4564 N N . TYR A 1 585 ? 25.331 -11.271 15.432 1.00 91.25 585 TYR A N 1
ATOM 4565 C CA . TYR A 1 585 ? 25.852 -10.954 14.107 1.00 91.25 585 TYR A CA 1
ATOM 4566 C C . TYR A 1 585 ? 25.873 -9.442 13.862 1.00 91.25 585 TYR A C 1
ATOM 4568 O O . TYR A 1 585 ? 26.911 -8.870 13.535 1.00 91.25 585 TYR A O 1
ATOM 4576 N N . ASN A 1 586 ? 24.757 -8.773 14.151 1.00 88.31 586 ASN A N 1
ATOM 4577 C CA . ASN A 1 586 ? 24.559 -7.351 13.897 1.00 88.31 586 ASN A CA 1
ATOM 4578 C C . ASN A 1 586 ? 25.401 -6.431 14.789 1.00 88.31 586 ASN A C 1
ATOM 4580 O O . ASN A 1 586 ? 25.898 -5.391 14.358 1.00 88.31 586 ASN A O 1
ATOM 4584 N N . ARG A 1 587 ? 25.546 -6.786 16.072 1.00 87.81 587 ARG A N 1
ATOM 4585 C CA . ARG A 1 587 ? 26.220 -5.947 17.081 1.00 87.81 587 ARG A CA 1
ATOM 4586 C C . ARG A 1 587 ? 27.601 -6.460 17.485 1.00 87.81 587 ARG A C 1
ATOM 4588 O O . ARG A 1 587 ? 28.322 -5.746 18.199 1.00 87.81 587 ARG A O 1
ATOM 4595 N N . GLY A 1 588 ? 27.962 -7.657 17.024 1.00 88.75 588 GLY A N 1
ATOM 4596 C CA . GLY A 1 588 ? 29.124 -8.435 17.444 1.00 88.75 588 GLY A CA 1
ATOM 4597 C C . GLY A 1 588 ? 28.790 -9.382 18.602 1.00 88.75 588 GLY A C 1
ATOM 4598 O O . GLY A 1 588 ? 28.044 -9.022 19.514 1.00 88.75 588 GLY A O 1
ATOM 4599 N N . ALA A 1 589 ? 29.373 -10.584 18.606 1.00 88.75 589 ALA A N 1
ATOM 4600 C CA . ALA A 1 589 ? 29.054 -11.625 19.589 1.00 88.75 589 ALA A CA 1
ATOM 4601 C C . ALA A 1 589 ? 29.378 -11.214 21.042 1.00 88.75 589 ALA A C 1
ATOM 4603 O O . ALA A 1 589 ? 28.657 -11.564 21.968 1.00 88.75 589 ALA A O 1
ATOM 4604 N N . TYR A 1 590 ? 30.395 -10.373 21.248 1.00 90.06 590 TYR A N 1
ATOM 4605 C CA . TYR A 1 590 ? 30.739 -9.815 22.564 1.00 90.06 590 TYR A CA 1
ATOM 4606 C C . TYR A 1 590 ? 29.799 -8.690 23.033 1.00 90.06 590 TYR A C 1
ATOM 4608 O O . TYR A 1 590 ? 29.953 -8.159 24.135 1.00 90.06 590 TYR A O 1
ATOM 4616 N N . SER A 1 591 ? 28.814 -8.292 22.221 1.00 89.50 591 SER A N 1
ATOM 4617 C CA . SER A 1 591 ? 27.845 -7.259 22.604 1.00 89.50 591 SER A CA 1
ATOM 4618 C C . SER A 1 591 ? 26.977 -7.682 23.790 1.00 89.50 591 SER A C 1
ATOM 4620 O O . SER A 1 591 ? 26.544 -6.820 24.551 1.00 89.50 591 SER A O 1
ATOM 4622 N N . PHE A 1 592 ? 26.782 -8.983 24.011 1.00 91.19 592 PHE A N 1
ATOM 4623 C CA . PHE A 1 592 ? 25.982 -9.499 25.122 1.00 91.19 592 PHE A CA 1
ATOM 4624 C C . PHE A 1 592 ? 26.551 -9.163 26.505 1.00 91.19 592 PHE A C 1
ATOM 4626 O O . PHE A 1 592 ? 25.782 -8.906 27.431 1.00 91.19 592 PHE A O 1
ATOM 4633 N N . SER A 1 593 ? 27.875 -9.103 26.652 1.00 86.06 593 SER A N 1
ATOM 4634 C CA . SER A 1 593 ? 28.523 -8.698 27.906 1.00 86.06 593 SER A CA 1
ATOM 4635 C C . SER A 1 593 ? 28.800 -7.196 27.988 1.00 86.06 593 SER A C 1
ATOM 4637 O O . SER A 1 593 ? 28.925 -6.665 29.086 1.00 86.06 593 SER A O 1
ATOM 4639 N N . THR A 1 594 ? 28.884 -6.502 26.849 1.00 86.38 594 THR A N 1
ATOM 4640 C CA . THR A 1 594 ? 29.370 -5.109 26.793 1.00 86.38 594 THR A CA 1
ATOM 4641 C C . THR A 1 594 ? 28.297 -4.066 26.484 1.00 86.38 594 THR A C 1
ATOM 4643 O O . THR A 1 594 ? 28.387 -2.942 26.963 1.00 86.38 594 THR A O 1
ATOM 4646 N N . LYS A 1 595 ? 27.288 -4.404 25.675 1.00 87.88 595 LYS A N 1
ATOM 4647 C CA . LYS A 1 595 ? 26.310 -3.453 25.112 1.00 87.88 595 LYS A CA 1
ATOM 4648 C C . LYS A 1 595 ? 24.857 -3.787 25.438 1.00 87.88 595 LYS A C 1
ATOM 4650 O O . LYS A 1 595 ? 24.023 -2.889 25.391 1.00 87.88 595 LYS A O 1
ATOM 4655 N N . VAL A 1 596 ? 24.533 -5.053 25.711 1.00 92.50 596 VAL A N 1
ATOM 4656 C CA . VAL A 1 596 ? 23.161 -5.496 26.032 1.00 92.50 596 VAL A CA 1
ATOM 4657 C C . VAL A 1 596 ? 23.076 -6.355 27.310 1.00 92.50 596 VAL A C 1
ATOM 4659 O O . VAL A 1 596 ? 22.432 -7.404 27.301 1.00 92.50 596 VAL A O 1
ATOM 4662 N N . PRO A 1 597 ? 23.689 -5.934 28.437 1.00 94.69 597 PRO A N 1
ATOM 4663 C CA . PRO A 1 597 ? 23.733 -6.744 29.660 1.00 94.69 597 PRO A CA 1
ATOM 4664 C C . PRO A 1 597 ? 22.342 -7.055 30.240 1.00 94.69 597 PRO A C 1
ATOM 4666 O O . PRO A 1 597 ? 22.124 -8.153 30.749 1.00 94.69 597 PRO A O 1
ATOM 4669 N N . GLU A 1 598 ? 21.382 -6.135 30.115 1.00 95.50 598 GLU A N 1
ATOM 4670 C CA . GLU A 1 598 ? 19.999 -6.336 30.573 1.00 95.50 598 GLU A CA 1
ATOM 4671 C C . GLU A 1 598 ? 19.285 -7.448 29.796 1.00 95.50 598 GLU A C 1
ATOM 4673 O O . GLU A 1 598 ? 18.626 -8.299 30.392 1.00 95.50 598 GLU A O 1
ATOM 4678 N N . LEU A 1 599 ? 19.476 -7.496 28.471 1.00 96.38 599 LEU A N 1
ATOM 4679 C CA . LEU A 1 599 ? 18.942 -8.573 27.638 1.00 96.38 599 LEU A CA 1
ATOM 4680 C C . LEU A 1 599 ? 19.572 -9.904 28.025 1.00 96.38 599 LEU A C 1
ATOM 4682 O O . LEU A 1 599 ? 18.871 -10.903 28.171 1.00 96.38 599 LEU A O 1
ATOM 4686 N N . THR A 1 600 ? 20.884 -9.911 28.250 1.00 96.50 600 THR A N 1
ATOM 4687 C CA . THR A 1 600 ? 21.604 -11.104 28.697 1.00 96.50 600 THR A CA 1
ATOM 4688 C C . THR A 1 600 ? 21.049 -11.626 30.022 1.00 96.50 600 THR A C 1
ATOM 4690 O O . THR A 1 600 ? 20.822 -12.828 30.156 1.00 96.50 600 THR A O 1
ATOM 4693 N N . ALA A 1 601 ? 20.771 -10.744 30.987 1.00 96.06 601 ALA A N 1
ATOM 4694 C CA . ALA A 1 601 ? 20.158 -11.116 32.261 1.00 96.06 601 ALA A CA 1
ATOM 4695 C C . ALA A 1 601 ? 18.725 -11.655 32.088 1.00 96.06 601 ALA A C 1
ATOM 4697 O O . ALA A 1 601 ? 18.388 -12.702 32.651 1.00 96.06 601 ALA A O 1
ATOM 4698 N N . ALA A 1 602 ? 17.899 -10.997 31.267 1.00 96.38 602 ALA A N 1
ATOM 4699 C CA . ALA A 1 602 ? 16.534 -11.438 30.975 1.00 96.38 602 ALA A CA 1
ATOM 4700 C C . ALA A 1 602 ? 16.513 -12.825 30.314 1.00 96.38 602 ALA A C 1
ATOM 4702 O O . ALA A 1 602 ? 15.775 -13.711 30.738 1.00 96.38 602 ALA A O 1
ATOM 4703 N N . VAL A 1 603 ? 17.384 -13.061 29.333 1.00 96.81 603 VAL A N 1
ATOM 4704 C CA . VAL A 1 603 ? 17.484 -14.346 28.627 1.00 96.81 603 VAL A CA 1
ATOM 4705 C C . VAL A 1 603 ? 18.015 -15.456 29.537 1.00 96.81 603 VAL A C 1
ATOM 4707 O O . VAL A 1 603 ? 17.459 -16.554 29.552 1.00 96.81 603 VAL A O 1
ATOM 4710 N N . LYS A 1 604 ? 19.032 -15.181 30.367 1.00 95.50 604 LYS A N 1
ATOM 4711 C CA . LYS A 1 604 ? 19.549 -16.154 31.351 1.00 95.50 604 LYS A CA 1
ATOM 4712 C C . LYS A 1 604 ? 18.488 -16.601 32.350 1.00 95.50 604 LYS A C 1
ATOM 4714 O O . LYS A 1 604 ? 18.461 -17.769 32.723 1.00 95.50 604 LYS A O 1
ATOM 4719 N N . THR A 1 605 ? 17.605 -15.687 32.739 1.00 94.44 605 THR A N 1
ATOM 4720 C CA . THR A 1 605 ? 16.486 -15.954 33.654 1.00 94.44 605 THR A CA 1
ATOM 4721 C C . THR A 1 605 ? 15.217 -16.428 32.942 1.00 94.44 605 THR A C 1
ATOM 4723 O O . THR A 1 605 ? 14.205 -16.647 33.602 1.00 94.44 605 THR A O 1
ATOM 4726 N N . ARG A 1 606 ? 15.264 -16.622 31.613 1.00 94.75 606 ARG A N 1
ATOM 4727 C CA . ARG A 1 606 ? 14.123 -17.005 30.765 1.00 94.75 606 ARG A CA 1
ATOM 4728 C C . ARG A 1 606 ? 12.924 -16.051 30.883 1.00 94.75 606 ARG A C 1
ATOM 4730 O O . ARG A 1 606 ? 11.775 -16.446 30.717 1.00 94.75 606 ARG A O 1
ATOM 4737 N N . ASN A 1 607 ? 13.184 -14.775 31.166 1.00 95.44 607 ASN A N 1
ATOM 4738 C CA . ASN A 1 607 ? 12.169 -13.730 31.220 1.00 95.44 607 ASN A CA 1
ATOM 4739 C C . ASN A 1 607 ? 11.937 -13.146 29.819 1.00 95.44 607 ASN A C 1
ATOM 4741 O O . ASN A 1 607 ? 12.435 -12.073 29.468 1.00 95.44 607 ASN A O 1
ATOM 4745 N N . TRP A 1 608 ? 11.189 -13.890 29.006 1.00 94.75 608 TRP A N 1
ATOM 4746 C CA . TRP A 1 608 ? 10.918 -13.557 27.605 1.00 94.75 608 TRP A CA 1
ATOM 4747 C C . TRP A 1 608 ? 10.101 -12.274 27.443 1.00 94.75 608 TRP A C 1
ATOM 4749 O O . TRP A 1 608 ? 10.373 -11.490 26.536 1.00 94.75 608 TRP A O 1
ATOM 4759 N N . THR A 1 609 ? 9.174 -12.010 28.368 1.00 93.69 609 THR A N 1
ATOM 4760 C CA . THR A 1 609 ? 8.397 -10.764 28.409 1.00 93.69 609 THR A CA 1
ATOM 4761 C C . THR A 1 609 ? 9.304 -9.553 28.588 1.00 93.69 609 THR A C 1
ATOM 4763 O O . THR A 1 609 ? 9.189 -8.585 27.837 1.00 93.69 609 THR A O 1
ATOM 4766 N N . LEU A 1 610 ? 10.247 -9.616 29.537 1.00 95.44 610 LEU A N 1
ATOM 4767 C CA . LEU A 1 610 ? 11.225 -8.547 29.716 1.00 95.44 610 LEU A CA 1
ATOM 4768 C C . LEU A 1 610 ? 12.100 -8.413 28.470 1.00 95.44 610 LEU A C 1
ATOM 4770 O O . LEU A 1 610 ? 12.199 -7.311 27.939 1.00 95.44 610 LEU A O 1
ATOM 4774 N N . ALA A 1 611 ? 12.657 -9.520 27.964 1.00 95.69 611 ALA A N 1
ATOM 4775 C CA . ALA A 1 611 ? 13.518 -9.516 26.781 1.00 95.69 611 ALA A CA 1
ATOM 4776 C C . ALA A 1 611 ? 12.850 -8.825 25.579 1.00 95.69 611 ALA A C 1
ATOM 4778 O O . ALA A 1 611 ? 13.463 -7.949 24.974 1.00 95.69 611 ALA A O 1
ATOM 4779 N N . ALA A 1 612 ? 11.579 -9.136 25.300 1.00 92.75 612 ALA A N 1
ATOM 4780 C CA . ALA A 1 612 ? 10.803 -8.529 24.215 1.00 92.75 612 ALA A CA 1
ATOM 4781 C C . ALA A 1 612 ? 10.557 -7.015 24.371 1.00 92.75 612 ALA A C 1
ATOM 4783 O O . ALA A 1 612 ? 10.324 -6.325 23.380 1.00 92.75 612 ALA A O 1
ATOM 4784 N N . SER A 1 613 ? 10.596 -6.486 25.596 1.00 92.69 613 SER A N 1
ATOM 4785 C CA . SER A 1 613 ? 10.324 -5.068 25.883 1.00 92.69 613 SER A CA 1
ATOM 4786 C C . SER A 1 613 ? 11.573 -4.179 25.900 1.00 92.69 613 SER A C 1
ATOM 4788 O O . SER A 1 613 ? 11.461 -2.952 25.946 1.00 92.69 613 SER A O 1
ATOM 4790 N N . LEU A 1 614 ? 12.772 -4.771 25.884 1.00 93.44 614 LEU A N 1
ATOM 4791 C CA . LEU A 1 614 ? 14.013 -4.017 26.031 1.00 93.44 614 LEU A CA 1
ATOM 4792 C C . LEU A 1 614 ? 14.328 -3.195 24.778 1.00 93.44 614 LEU A C 1
ATOM 4794 O O . LEU A 1 614 ? 14.482 -3.731 23.680 1.00 93.44 614 LEU A O 1
ATOM 4798 N N . LYS A 1 615 ? 14.574 -1.895 24.979 1.00 89.31 615 LYS A N 1
ATOM 4799 C CA . LYS A 1 615 ? 14.966 -0.941 23.923 1.00 89.31 615 LYS A CA 1
ATOM 4800 C C . LYS A 1 615 ? 16.228 -1.333 23.161 1.00 89.31 615 LYS A C 1
ATOM 4802 O O . LYS A 1 615 ? 16.456 -0.881 22.047 1.00 89.31 615 LYS A O 1
ATOM 4807 N N . CYS A 1 616 ? 17.080 -2.179 23.741 1.00 83.94 616 CYS A N 1
ATOM 4808 C CA . CYS A 1 616 ? 18.282 -2.643 23.054 1.00 83.94 616 CYS A CA 1
ATOM 4809 C C . CYS A 1 616 ? 17.991 -3.432 21.760 1.00 83.94 616 CYS A C 1
ATOM 4811 O O . CYS A 1 616 ? 18.892 -3.553 20.926 1.00 83.94 616 CYS A O 1
ATOM 4813 N N . LEU A 1 617 ? 16.755 -3.922 21.587 1.00 86.69 617 LEU A N 1
ATOM 4814 C CA . LEU A 1 617 ? 16.278 -4.578 20.370 1.00 86.69 617 LEU A CA 1
ATOM 4815 C C . LEU A 1 617 ? 15.979 -3.594 19.227 1.00 86.69 617 LEU A C 1
ATOM 4817 O O . LEU A 1 617 ? 16.036 -4.013 18.073 1.00 86.69 617 LEU A O 1
ATOM 4821 N N . ASP A 1 618 ? 15.774 -2.302 19.519 1.00 85.44 618 ASP A N 1
ATOM 4822 C CA . ASP A 1 618 ? 15.424 -1.236 18.556 1.00 85.44 618 ASP A CA 1
ATOM 4823 C C . ASP A 1 618 ? 16.606 -0.786 17.675 1.00 85.44 618 ASP A C 1
ATOM 4825 O O . ASP A 1 618 ? 16.621 0.304 17.111 1.00 85.44 618 ASP A O 1
ATOM 4829 N N . HIS A 1 619 ? 17.656 -1.601 17.582 1.00 80.56 619 HIS A N 1
ATOM 4830 C CA . HIS A 1 619 ? 18.850 -1.271 16.820 1.00 80.56 619 HIS A CA 1
ATOM 4831 C C . HIS A 1 619 ? 18.800 -1.799 15.391 1.00 80.56 619 HIS A C 1
ATOM 4833 O O . HIS A 1 619 ? 18.713 -3.009 15.183 1.00 80.56 619 HIS A O 1
ATOM 4839 N N . GLY A 1 620 ? 18.986 -0.901 14.427 1.00 75.88 620 GLY A N 1
ATOM 4840 C CA . GLY A 1 620 ? 18.900 -1.208 13.002 1.00 75.88 620 GLY A CA 1
ATOM 4841 C C . GLY A 1 620 ? 17.558 -0.756 12.432 1.00 75.88 620 GLY A C 1
ATOM 4842 O O . GLY A 1 620 ? 16.927 0.141 12.984 1.00 75.88 620 GLY A O 1
ATOM 4843 N N . ALA A 1 621 ? 17.146 -1.359 11.317 1.00 75.12 621 ALA A N 1
ATOM 4844 C CA . ALA A 1 621 ? 15.853 -1.074 10.702 1.00 75.12 621 ALA A CA 1
ATOM 4845 C C . ALA A 1 621 ? 14.687 -1.498 11.613 1.00 75.12 621 ALA A C 1
ATOM 4847 O O . ALA A 1 621 ? 14.761 -2.532 12.283 1.00 75.12 621 ALA A O 1
ATOM 4848 N N . GLU A 1 622 ? 13.595 -0.731 11.592 1.00 78.06 622 GLU A N 1
ATOM 4849 C CA . GLU A 1 622 ? 12.408 -0.960 12.428 1.00 78.06 622 GLU A CA 1
ATOM 4850 C C . GLU A 1 622 ? 11.818 -2.365 12.236 1.00 78.06 622 GLU A C 1
ATOM 4852 O O . GLU A 1 622 ? 11.552 -3.060 13.215 1.00 78.06 622 GLU A O 1
ATOM 4857 N N . ALA A 1 623 ? 11.723 -2.841 10.991 1.00 75.50 623 ALA A N 1
ATOM 4858 C CA . ALA A 1 623 ? 11.243 -4.189 10.685 1.00 75.50 623 ALA A CA 1
ATOM 4859 C C . ALA A 1 623 ? 12.104 -5.292 11.335 1.00 75.50 623 ALA A C 1
ATOM 4861 O O . ALA A 1 623 ? 11.570 -6.249 11.898 1.00 75.50 623 ALA A O 1
ATOM 4862 N N . ARG A 1 624 ? 13.437 -5.131 11.342 1.00 84.44 624 ARG A N 1
ATOM 4863 C CA . ARG A 1 624 ? 14.369 -6.074 11.989 1.00 84.44 624 ARG A CA 1
ATOM 4864 C C . ARG A 1 624 ? 14.210 -6.052 13.507 1.00 84.44 624 ARG A C 1
ATOM 4866 O O . ARG A 1 624 ? 14.249 -7.097 14.156 1.00 84.44 624 ARG A O 1
ATOM 4873 N N . ALA A 1 625 ? 14.015 -4.864 14.081 1.00 84.56 625 ALA A N 1
ATOM 4874 C CA . ALA A 1 625 ? 13.739 -4.706 15.504 1.00 84.56 625 ALA A CA 1
ATOM 4875 C C . ALA A 1 625 ? 12.419 -5.382 15.902 1.00 84.56 625 ALA A C 1
ATOM 4877 O O . ALA A 1 625 ? 12.384 -6.126 16.886 1.00 84.56 625 ALA A O 1
ATOM 4878 N N . LEU A 1 626 ? 11.358 -5.181 15.116 1.00 80.69 626 LEU A N 1
ATOM 4879 C CA . LEU A 1 626 ? 10.059 -5.811 15.336 1.00 80.69 626 LEU A CA 1
ATOM 4880 C C . LEU A 1 626 ? 10.165 -7.336 15.252 1.00 80.69 626 LEU A C 1
ATOM 4882 O O . LEU A 1 626 ? 9.714 -8.022 16.165 1.00 80.69 626 LEU A O 1
ATOM 4886 N N . TRP A 1 627 ? 10.853 -7.863 14.238 1.00 86.38 627 TRP A N 1
ATOM 4887 C CA . TRP A 1 627 ? 11.091 -9.300 14.089 1.00 86.38 627 TRP A CA 1
ATOM 4888 C C . TRP A 1 627 ? 11.788 -9.912 15.314 1.00 86.38 627 TRP A C 1
ATOM 4890 O O . TRP A 1 627 ? 11.316 -10.915 15.854 1.00 86.38 627 TRP A O 1
ATOM 4900 N N . ARG A 1 628 ? 12.849 -9.276 15.837 1.00 90.06 628 ARG A N 1
ATOM 4901 C CA . ARG A 1 628 ? 13.513 -9.726 17.079 1.00 90.06 628 ARG A CA 1
ATOM 4902 C C . ARG A 1 628 ? 12.552 -9.748 18.264 1.00 90.06 628 ARG A C 1
ATOM 4904 O O . ARG A 1 628 ? 12.553 -10.712 19.030 1.00 90.06 628 ARG A O 1
ATOM 4911 N N . LYS A 1 629 ? 11.740 -8.697 18.430 1.00 89.88 629 LYS A N 1
ATOM 4912 C CA . LYS A 1 629 ? 10.733 -8.629 19.502 1.00 89.88 629 LYS A CA 1
ATOM 4913 C C . LYS A 1 629 ? 9.720 -9.758 19.366 1.00 89.88 629 LYS A C 1
ATOM 4915 O O . LYS A 1 629 ? 9.444 -10.429 20.358 1.00 89.88 629 LYS A O 1
ATOM 4920 N N . SER A 1 630 ? 9.242 -10.029 18.154 1.00 85.12 630 SER A N 1
ATOM 4921 C CA . SER A 1 630 ? 8.303 -11.117 17.880 1.00 85.12 630 SER A CA 1
ATOM 4922 C C . SER A 1 630 ? 8.882 -12.495 18.202 1.00 85.12 630 SER A C 1
ATOM 4924 O O . SER A 1 630 ? 8.165 -13.331 18.741 1.00 85.12 630 SER A O 1
ATOM 4926 N N . LEU A 1 631 ? 10.179 -12.736 17.981 1.00 89.00 631 LEU A N 1
ATOM 4927 C CA . LEU A 1 631 ? 10.822 -13.996 18.385 1.00 89.00 631 LEU A CA 1
ATOM 4928 C C . LEU A 1 631 ? 10.815 -14.204 19.909 1.00 89.00 631 LEU A C 1
ATOM 4930 O O . LEU A 1 631 ? 10.553 -15.315 20.378 1.00 89.00 631 LEU A O 1
ATOM 4934 N N . PHE A 1 632 ? 11.056 -13.147 20.692 1.00 92.94 632 PHE A N 1
ATOM 4935 C CA . PHE A 1 632 ? 10.955 -13.209 22.156 1.00 92.94 632 PHE A CA 1
ATOM 4936 C C . PHE A 1 632 ? 9.504 -13.290 22.640 1.00 92.94 632 PHE A C 1
ATOM 4938 O O . PHE A 1 632 ? 9.222 -14.036 23.573 1.00 92.94 632 PHE A O 1
ATOM 4945 N N . GLN A 1 633 ? 8.569 -12.590 21.995 1.00 89.31 633 GLN A N 1
ATOM 4946 C CA . GLN A 1 633 ? 7.137 -12.722 22.285 1.00 89.31 633 GLN A CA 1
ATOM 4947 C C . GLN A 1 633 ? 6.652 -14.149 22.026 1.00 89.31 633 GLN A C 1
ATOM 4949 O O . GLN A 1 633 ? 5.938 -14.720 22.844 1.00 89.31 633 GLN A O 1
ATOM 4954 N N . TYR A 1 634 ? 7.101 -14.761 20.933 1.00 85.50 634 TYR A N 1
ATOM 4955 C CA . TYR A 1 634 ? 6.782 -16.145 20.613 1.00 85.50 634 TYR A CA 1
ATOM 4956 C C . TYR A 1 634 ? 7.338 -17.123 21.657 1.00 85.50 634 TYR A C 1
ATOM 4958 O O . TYR A 1 634 ? 6.666 -18.083 22.034 1.00 85.50 634 TYR A O 1
ATOM 4966 N N . ALA A 1 635 ? 8.513 -16.841 22.225 1.00 90.31 635 ALA A N 1
ATOM 4967 C CA . ALA A 1 635 ? 9.068 -17.641 23.314 1.00 90.31 635 ALA A CA 1
ATOM 4968 C C . ALA A 1 635 ? 8.168 -17.669 24.567 1.00 90.31 635 ALA A C 1
ATOM 4970 O O . ALA A 1 635 ? 8.167 -18.674 25.274 1.00 90.31 635 ALA A O 1
ATOM 4971 N N . ILE A 1 636 ? 7.357 -16.628 24.816 1.00 89.12 636 ILE A N 1
ATOM 4972 C CA . ILE A 1 636 ? 6.350 -16.608 25.900 1.00 89.12 636 ILE A CA 1
ATOM 4973 C C . ILE A 1 636 ? 5.285 -17.689 25.672 1.00 89.12 636 ILE A C 1
ATOM 4975 O O . ILE A 1 636 ? 4.792 -18.280 26.627 1.00 89.12 636 ILE A O 1
ATOM 4979 N N . VAL A 1 637 ? 4.930 -17.962 24.414 1.00 84.94 637 VAL A N 1
ATOM 4980 C CA . VAL A 1 637 ? 3.941 -18.989 24.052 1.00 84.94 637 VAL A CA 1
ATOM 4981 C C . VAL A 1 637 ? 4.553 -20.388 24.133 1.00 84.94 637 VAL A C 1
ATOM 4983 O O . VAL A 1 637 ? 3.917 -21.308 24.642 1.00 84.94 637 VAL A O 1
ATOM 4986 N N . VAL A 1 638 ? 5.794 -20.548 23.659 1.00 84.31 638 VAL A N 1
ATOM 4987 C CA . VAL A 1 638 ? 6.511 -21.838 23.646 1.00 84.31 638 VAL A CA 1
ATOM 4988 C C . VAL A 1 638 ? 6.919 -22.280 25.056 1.00 84.31 638 VAL A C 1
ATOM 4990 O O . VAL A 1 638 ? 6.874 -23.466 25.381 1.00 84.31 638 VAL A O 1
ATOM 4993 N N . GLU A 1 639 ? 7.311 -21.332 25.904 1.00 87.56 639 GLU A N 1
ATOM 4994 C CA . GLU A 1 639 ? 7.688 -21.555 27.298 1.00 87.56 639 GLU A CA 1
ATOM 4995 C C . GLU A 1 639 ? 6.929 -20.581 28.209 1.00 87.56 639 GLU A C 1
ATOM 4997 O O . GLU A 1 639 ? 7.505 -19.597 28.688 1.00 87.56 639 GLU A O 1
ATOM 5002 N N . PRO A 1 640 ? 5.634 -20.835 28.466 1.00 78.62 640 PRO A N 1
ATOM 5003 C CA . PRO A 1 640 ? 4.841 -19.962 29.311 1.00 78.62 640 PRO A CA 1
ATOM 5004 C C . PRO A 1 640 ? 5.420 -19.915 30.728 1.00 78.62 640 PRO A C 1
ATOM 5006 O O . PRO A 1 640 ? 5.923 -20.930 31.231 1.00 78.62 640 PRO A O 1
ATOM 5009 N N . PRO A 1 641 ? 5.345 -18.753 31.403 1.00 76.19 641 PRO A N 1
ATOM 5010 C CA . PRO A 1 641 ? 5.810 -18.632 32.773 1.00 76.19 641 PRO A CA 1
ATOM 5011 C C . PRO A 1 641 ? 5.104 -19.680 33.633 1.00 76.19 641 PRO A C 1
ATOM 5013 O O . PRO A 1 641 ? 3.883 -19.849 33.559 1.00 76.19 641 PRO A O 1
ATOM 5016 N N . LYS A 1 642 ? 5.880 -20.413 34.441 1.00 68.88 642 LYS A N 1
ATOM 5017 C CA . LYS A 1 642 ? 5.312 -21.368 35.394 1.00 68.88 642 LYS A CA 1
ATOM 5018 C C . LYS A 1 642 ? 4.324 -20.607 36.275 1.00 68.88 642 LYS A C 1
ATOM 5020 O O . LYS A 1 642 ? 4.720 -19.639 36.921 1.00 68.88 642 LYS A O 1
ATOM 5025 N N . LYS A 1 643 ? 3.053 -21.027 36.274 1.00 49.38 643 LYS A N 1
ATOM 5026 C CA . LYS A 1 643 ? 2.062 -20.522 37.230 1.00 49.38 643 LYS A CA 1
ATOM 5027 C C . LYS A 1 643 ? 2.614 -20.803 38.629 1.00 49.38 643 LYS A C 1
ATOM 5029 O O . LYS A 1 643 ? 2.844 -21.965 38.958 1.00 49.38 643 LYS A O 1
ATOM 5034 N N . SER A 1 644 ? 2.924 -19.733 39.356 1.00 40.91 644 SER A N 1
ATOM 5035 C CA . SER A 1 644 ? 3.370 -19.758 40.751 1.00 40.91 644 SER A CA 1
ATOM 5036 C C . SER A 1 644 ? 2.273 -20.253 41.672 1.00 40.91 644 SER A C 1
ATOM 5038 O O . SER A 1 644 ? 1.125 -19.795 41.449 1.00 40.91 644 SER A O 1
#

InterPro domains:
  IPR023346 Lysozyme-like domain superfamily [SSF53955] (460-612)
  IPR023347 Lysozyme domain superfamily [G3DSA:1.10.530.40] (457-627)

pLDDT: mean 85.04, std 16.58, range [30.02, 98.44]

Sequence (644 aa):
MATTEEQQVKKPGTVSLSAGYRASIPFVLVPRTSITLDSPGTLASMGLQSGVPLTISFPIKGTSKNFPPGDRKCALSWLVSREGKEFSYPVDGEVMMKIQSGGEFEVTVNGKTPIVDVLAQQLIGRGKLGFSLTPDFPHADTATFKPAVDFNNPCEIHVRLPDKKLLGERVTFTPDFGMVFQMAELELRVFERDEGADEIAAKEPRNAFTHTWTPGYFFTLSRSWAIGFTDDSCHQLADVGEEEVGALEFAWQLWGRHSGGSPTLLLENKNFLTVPRPKLEDFRIEYDPSIEGTWEVSGKISGVSPRAELQIDVALVEPRSKTPLLINHDSAAVRLPLGSDGIFEGYLGERHWLFTRPAAGEFPLAPAFAILSLPAAIRDGKRGPIAAHLDFDDTTFSAFKGHELTWDIDADWVCSREAVATEPRPPRPKRRKSGIVTIPAPPADAGNQKGPMTFEEMWNDLCAWEGIVAYMYLDTKGYVTVGAGNLLSTVKDAQALPFQNKDAGRAATPEEIATAFQQVKQMKKGMWYTEYAQRPMIALTDQFIRDLVKKRLDTEFLPVIRDTFKPHFDSYPLCVRRALLDIGYNRGAYSFSTKVPELTAAVKTRNWTLAASLKCLDHGAEARALWRKSLFQYAIVVEPPKKS

Foldseek 3Di:
DDDDDDDDDDDDDDDDDDPPDDDDDDDDDQPAKDWDKDDWDPQQLCVQAVLAAQKGQTKIKTFMPRDDAAKFWKWKWKWKFDPNDIDIGTDDATWIWGADPRRITIIDGVNHGDMDGCQSRLVEAKIFMWMWMFTPDPNTDIDTDPGDRIHGWYWDWDKDDDPAQFFLDKIKTFIDTGNNCLQKKKKKFKFWDPPPLQDDDDPDTFTQEMDIDDHPDDSRDMAMAGHQHHGNQLQAGGCRDLDDDWWTFMKMWMWIDHVPGDIGTNDIDRRDDTATFKEWPAWWKDDDPVDPFKIKIKTFIPRHAQNSQFKKWKAFAAQDDPDDDPPVRVVQIDIWTQHRRRMTIDMGGPVVPPPPDDPPPPRRPDGQWMKMAGSNCDDPNHQFFRVSRYHYDCQQKFADADRATEPRSRGRIIIHRSCPVRHDHDPPDPPPRLSLNPDQQAPLPRDDQLDDDDLVNLVSLLCVAQNAAFAWAAEQVLFTAHGSGHGDNDLVSQLVAQWAQVVVPGTDDSVNSSVLRVVNSPDDHPDPSVVSQDPSGGGHDPVSSSVVVVVCCVPFAVVLLPVLQPPCQSVAGPLLNSLLSVCCSVVNNCCCVPPVVVLSVCVSVLVLVSNLPDCSLCPDDNVSSNSSSVSSVSSCVVPPPPDD